Protein 7N63 (pdb70)

Solvent-accessible surface area: 16448 Å² total; per-residue (Å²): 145,22,121,18,50,33,56,141,94,12,20,88,91,12,138,70,82,18,66,96,10,47,114,97,2,84,153,62,40,182,120,64,113,18,132,49,13,112,35,1,18,89,54,0,5,146,30,2,110,11,158,55,6,3,9,0,22,43,10,53,35,0,4,26,0,0,1,74,2,39,113,26,73,191,80,0,20,0,0,0,2,0,1,2,107,33,17,2,0,51,0,0,40,89,32,57,18,118,13,29,10,2,22,3,54,52,146,27,16,4,8,28,13,114,80,0,59,98,80,23,69,156,76,6,71,0,0,0,0,6,0,3,6,0,9,1,4,76,0,118,59,0,79,98,1,5,158,128,83,111,13,76,8,0,0,10,0,19,12,0,0,10,0,26,17,120,57,96,31,1,3,19,4,34,61,2,0,1,1,7,0,121,33,9,38,8,3,2,0,74,26,92,0,0,0,0,0,3,71,66,112,145,28,6,64,49,0,96,0,5,4,28,110,0,15,77,102,157,198,94,94,97,74,183,29,53,85,1,46,4,69,5,50,19,0,5,0,0,33,24,10,18,133,84,1,84,52,10,4,74,68,3,44,56,2,0,111,14,0,67,94,50,6,158,10,172,128,11,71,28,13,139,15,72,106,82,89,0,6,3,0,21,5,0,2,0,13,6,157,65,21,95,153,0,49,90,41,0,123,129,80,20,0,83,11,94,36,27,33,61,87,9,3,0,90,56,120,69,9,134,125,37,32,151,86,85,17,80,57,0,32,65,0,2,145,11,0,0,0,0,0,4,5,9,21,24,77,87,125,54,0,84,95,0,0,121,12,0,41,114,59,80

InterPro domains:
  IPR000653 DegT/DnrJ/EryC1/StrS aminotransferase [PF01041] (15-358)
  IPR000653 DegT/DnrJ/EryC1/StrS aminotransferase [PIRSF000390] (17-360)
  IPR000653 DegT/DnrJ/EryC1/StrS aminotransferase [PTHR30244] (20-360)
  IPR000653 DegT/DnrJ/EryC1/StrS aminotransferase [cd00616] (17-359)
  IPR015421 Pyridoxal phosphate-dependent transferase, major domain [G3DSA:3.40.640.10] (1-244)
  IPR015422 Pyridoxal phosphate-dependent transferase, small domain [G3DSA:3.90.1150.10] (245-361)
  IPR015424 Pyridoxal phosphate-dependent transferase [SSF53383] (11-361)

Radius of gyration: 20.41 Å; Cα contacts (8 Å, |Δi|>4): 808; chains: 1; bounding box: 54×62×41 Å

B-factor: mean 12.57, std 8.31, range [4.53, 50.81]

Nearest PDB structures (foldseek):
  7n63-assembly1_A-2  TM=1.001E+00  e=1.587E-74  Helicobacter canadensis MIT 98-5491
  7b0d-assembly1_B  TM=9.790E-01  e=2.734E-45  Archaeoglobus veneficus SNP6
  3frk-assembly1_B  TM=9.814E-01  e=2.359E-44  Thermoanaerobacterium thermosaccharolyticum
  3nys-assembly1_A  TM=9.703E-01  e=1.586E-39  Pseudomonas aeruginosa PAO1
  3nu7-assembly1_B  TM=9.615E-01  e=1.533E-38  Pseudomonas aeruginosa

Foldseek 3Di:
DQDQFDLCLVCVVCVVVLVVQLVVCVVVVAWFPDDLQVLLQCVLLVLQVAPTKAKWFFQLVLLLLLVVLVVAPLAAEEEEAQQADCSNVVSQVVSNYHYDHAYCDLQQNWGDLVGPVVRDDLRYAAYEGECPQQFHDACVSVVVVCVVNVHFYEYSCQAHAQADHPRGGQLARTAKYKYGQDSLHLQHFPHTIIMMGHNDVVSNVQSNCQCCCCDPDPPDHVDRHHPITDISSRSSSSSVCVVCSVVFLVLLLVLLVLLVPQQDAVQKAFRDHPDSSRGSRSWGKIFGQVAVVVQVLVVVVVFHKQASAQATNLCDPVNVVSNPPDDPSSNRSNNTIITGRTTSSRDSVVSNVVSVSNNVVD

Organism: NCBI:txid537970

Secondary structure (DSSP, 8-state):
-B-S--HHHHHHTTHHHHHHHHHHHHHHT--BSSHHHHHHHHHHHHHHT-SEEEEES-HHHHHHHHHHHH---TT-EEEEETTS-HHHHHHHHHTT-EEEEEPBPTTTSSB-GGGTGGG--TTEEEEEEE-GGGBPPP-HHHHHHHHHTT-EEEEE-TT-TT-EETTEETTSSSSEEEEE--TTSSS--SS--EEEEES-HHHHHHHHHHHBTT-SSTT--SS---B---BHHHHHHHHHHHTTHHHHHHHHHHHHHHHHHH---TTSBPP--SSGGGB--S-EEEE-TTHHHHHHHHHHTTB--B-S-SS-GGGSGGGGGGTT---HHHHHHHHHEEEEP--TT--HHHHHHHHHHHHTT-

Sequence (362 aa):
MIKFLDLHKINQRFKSSEIDLAIREVLESGWYLLGEKNKAFEEENFAKYCETKFSVGCANGLDALHHLAIRAYDFPKDSEIIVPANTYIIASILAISNCGLKPILLVEPNLETYNIDADLIEAKITEKTKAIVVVVHLYGQAVEMEEKIWELAKKYNLKIIEDCAQAHGAIIYQGKKVGNLGDIGCFSFYPGKNLGALGDGGCITTNDEEMATKIIRAIANYGSLIKYENIYKGLNSRLDEIQAAILDLKLQFLDADNQQQRREEIAKIYRENIKNEKIILPKPYEEEESSHVWHLFVIRTKDRDKLQEYLKIKGIQTLIHYPIPPHKQNAYKEWNNLSFPITEKIHKEVLSLPISPVMNKEEAFYIAQILNEFL

Structure (mmCIF, N/CA/C/O backbone):
data_7N63
#
_entry.id   7N63
#
_cell.length_a   61.005
_cell.length_b   150.766
_cell.length_c   91.058
_cell.angle_alpha   90.000
_cell.angle_beta   90.000
_cell.angle_gamma   90.000
#
_symmetry.space_group_name_H-M   'C 2 2 21'
#
loop_
_entity.id
_entity.type
_entity.pdbx_description
1 polymer 'Putative aminotransferase'
2 non-polymer '(2R,3R,4S,5S,6R)-3,5-dihydroxy-4-{[(1E)-{3-hydroxy-2-methyl-5-[(phosphonooxy)methyl]pyridin-4-yl}methylidene]amino}-6-methyltetrahydro-2H-pyran-2-yl [(2R,3S,5R)-3-hydroxy-5-(5-methyl-2,4-dioxo-3,4-dihydropyrimidin-1(2H)-yl)tetrahydrofuran-2-yl]methyl dihydrogen diphosphate'
3 non-polymer 'MAGNESIUM ION'
4 non-polymer 1,2-ETHANEDIOL
5 non-polymer 'CHLORIDE ION'
6 water water
#
loop_
_atom_site.group_PDB
_atom_site.id
_atom_site.type_symbol
_atom_site.label_atom_id
_atom_site.label_alt_id
_atom_site.label_comp_id
_atom_site.label_asym_id
_atom_site.label_entity_id
_atom_site.label_seq_id
_atom_site.pdbx_PDB_ins_code
_atom_site.Cartn_x
_atom_site.Cartn_y
_atom_site.Cartn_z
_atom_site.occupancy
_atom_site.B_iso_or_equiv
_atom_site.auth_seq_id
_atom_site.auth_comp_id
_atom_site.auth_asym_id
_atom_site.auth_atom_id
_atom_site.pdbx_PDB_model_num
ATOM 1 N N . MET A 1 1 ? 33.618 26.841 -12.693 1.00 30.94 1 MET A N 1
ATOM 2 C CA . MET A 1 1 ? 32.206 26.678 -12.308 1.00 27.47 1 MET A CA 1
ATOM 3 C C . MET A 1 1 ? 32.208 26.464 -10.793 1.00 25.90 1 MET A C 1
ATOM 4 O O . MET A 1 1 ? 32.883 25.526 -10.340 1.00 30.24 1 MET A O 1
ATOM 9 N N . ILE A 1 2 ? 31.519 27.310 -10.030 1.00 14.90 2 ILE A N 1
ATOM 10 C CA . ILE A 1 2 ? 31.256 27.019 -8.596 1.00 13.91 2 ILE A CA 1
ATOM 11 C C . ILE A 1 2 ? 30.181 25.928 -8.551 1.00 13.37 2 ILE A C 1
ATOM 12 O O . ILE A 1 2 ? 29.062 26.146 -9.074 1.00 13.38 2 ILE A O 1
ATOM 17 N N . LYS A 1 3 ? 30.511 24.793 -7.952 1.00 13.31 3 LYS A N 1
ATOM 18 C CA . LYS A 1 3 ? 29.554 23.667 -7.863 1.00 12.23 3 LYS A CA 1
ATOM 19 C C . LYS A 1 3 ? 28.505 23.927 -6.785 1.00 10.78 3 LYS A C 1
ATOM 20 O O . LYS A 1 3 ? 28.820 24.514 -5.717 1.00 9.44 3 LYS A O 1
ATOM 26 N N . PHE A 1 4 ? 27.287 23.459 -7.067 1.00 10.32 4 PHE A N 1
ATOM 27 C CA . PHE A 1 4 ? 26.137 23.572 -6.139 1.00 8.72 4 PHE A CA 1
ATOM 28 C C . PHE A 1 4 ? 26.445 22.775 -4.863 1.00 8.08 4 PHE A C 1
ATOM 29 O O . PHE A 1 4 ? 26.219 23.212 -3.748 1.00 8.29 4 PHE A O 1
ATOM 37 N N . LEU A 1 5 ? 26.943 21.556 -5.041 1.00 8.32 5 LEU A N 1
ATOM 38 C CA . LEU A 1 5 ? 27.189 20.612 -3.930 1.00 9.07 5 LEU A CA 1
ATOM 39 C C . LEU A 1 5 ? 28.237 19.598 -4.371 1.00 10.57 5 LEU A C 1
ATOM 40 O O . LEU A 1 5 ? 27.913 18.688 -5.141 1.00 12.84 5 LEU A O 1
ATOM 45 N N . ASP A 1 6 ? 29.459 19.762 -3.884 1.00 9.99 6 ASP A N 1
ATOM 46 C CA . ASP A 1 6 ? 30.575 18.885 -4.331 1.00 9.95 6 ASP A CA 1
ATOM 47 C C . ASP A 1 6 ? 30.730 17.697 -3.374 1.00 9.57 6 ASP A C 1
ATOM 48 O O . ASP A 1 6 ? 31.452 17.796 -2.367 1.00 10.10 6 ASP A O 1
ATOM 53 N N . LEU A 1 7 ? 30.040 16.584 -3.668 1.00 11.15 7 LEU A N 1
ATOM 54 C CA . LEU A 1 7 ? 30.039 15.438 -2.737 1.00 11.64 7 LEU A CA 1
ATOM 55 C C . LEU A 1 7 ? 31.427 14.793 -2.734 1.00 10.73 7 LEU A C 1
ATOM 56 O O . LEU A 1 7 ? 31.837 14.326 -1.648 1.00 10.24 7 LEU A O 1
ATOM 61 N N . HIS A 1 8 ? 32.129 14.742 -3.870 1.00 10.63 8 HIS A N 1
ATOM 62 C CA . HIS A 1 8 ? 33.503 14.166 -3.834 1.00 11.86 8 HIS A CA 1
ATOM 63 C C . HIS A 1 8 ? 34.343 14.936 -2.809 1.00 10.93 8 HIS A C 1
ATOM 64 O O . HIS A 1 8 ? 35.071 14.320 -2.025 1.00 10.49 8 HIS A O 1
ATOM 71 N N . LYS A 1 9 ? 34.256 16.266 -2.819 1.00 10.49 9 LYS A N 1
ATOM 72 C CA . LYS A 1 9 ? 35.078 17.093 -1.910 1.00 10.41 9 LYS A CA 1
ATOM 73 C C . LYS A 1 9 ? 34.624 16.908 -0.459 1.00 9.97 9 LYS A C 1
ATOM 74 O O . LYS A 1 9 ? 35.471 16.808 0.421 1.00 11.13 9 LYS A O 1
ATOM 80 N N . ILE A 1 10 ? 33.308 16.829 -0.229 1.00 9.13 10 ILE A N 1
ATOM 81 C CA . ILE A 1 10 ? 32.784 16.532 1.134 1.00 9.32 10 ILE A CA 1
ATOM 82 C C . ILE A 1 10 ? 33.385 15.217 1.632 1.00 9.40 10 ILE A C 1
ATOM 83 O O . ILE A 1 10 ? 33.824 15.148 2.779 1.00 9.81 10 ILE A O 1
ATOM 88 N N . ASN A 1 11 ? 33.371 14.165 0.811 1.00 8.93 11 ASN A N 1
ATOM 89 C CA . ASN A 1 11 ? 33.700 12.812 1.311 1.00 9.29 11 ASN A CA 1
ATOM 90 C C . ASN A 1 11 ? 35.206 12.582 1.265 1.00 9.69 11 ASN A C 1
ATOM 91 O O . ASN A 1 11 ? 35.667 11.713 1.989 1.00 10.83 11 ASN A O 1
ATOM 96 N N . GLN A 1 12 ? 35.940 13.370 0.478 1.00 10.44 12 GLN A N 1
ATOM 97 C CA . GLN A 1 12 ? 37.420 13.218 0.344 1.00 11.25 12 GLN A CA 1
ATOM 98 C C . GLN A 1 12 ? 38.083 13.505 1.697 1.00 11.60 12 GLN A C 1
ATOM 99 O O . GLN A 1 12 ? 39.145 12.923 1.981 1.00 11.49 12 GLN A O 1
ATOM 105 N N . ARG A 1 13 ? 37.471 14.336 2.544 1.00 10.78 13 ARG A N 1
ATOM 106 C CA . ARG A 1 13 ? 38.005 14.662 3.885 1.00 11.80 13 ARG A CA 1
ATOM 107 C C . ARG A 1 13 ? 38.150 13.395 4.727 1.00 13.09 13 ARG A C 1
ATOM 108 O O . ARG A 1 13 ? 38.970 13.398 5.684 1.00 14.19 13 ARG A O 1
ATOM 116 N N . PHE A 1 14 ? 37.370 12.359 4.424 1.00 11.85 14 PHE A N 1
ATOM 117 C CA . PHE A 1 14 ? 37.291 11.119 5.240 1.00 13.39 14 PHE A CA 1
ATOM 118 C C . PHE A 1 14 ? 37.834 9.919 4.466 1.00 14.04 14 PHE A C 1
ATOM 119 O O . PHE A 1 14 ? 37.468 8.770 4.825 1.00 13.24 14 PHE A O 1
ATOM 127 N N . LYS A 1 15 ? 38.659 10.167 3.442 1.00 13.07 15 LYS A N 1
ATOM 128 C CA . LYS A 1 15 ? 39.025 9.081 2.507 1.00 13.21 15 LYS A CA 1
ATOM 129 C C . LYS A 1 15 ? 39.599 7.874 3.279 1.00 13.39 15 LYS A C 1
ATOM 130 O O . LYS A 1 15 ? 39.132 6.749 3.066 1.00 13.26 15 LYS A O 1
ATOM 136 N N . SER A 1 16 ? 40.599 8.075 4.142 1.00 13.70 16 SER A N 1
ATOM 137 C CA A SER A 1 16 ? 41.268 6.919 4.796 0.50 14.56 16 SER A CA 1
ATOM 138 C CA B SER A 1 16 ? 41.290 6.966 4.860 0.50 14.49 16 SER A CA 1
ATOM 139 C C . SER A 1 16 ? 40.299 6.261 5.788 1.00 14.79 16 SER A C 1
ATOM 140 O O . SER A 1 16 ? 40.288 5.012 5.857 1.00 13.68 16 SER A O 1
ATOM 145 N N . GLU A 1 17 ? 39.500 7.051 6.510 1.00 14.41 17 GLU A N 1
ATOM 146 C CA . GLU A 1 17 ? 38.565 6.519 7.524 1.00 14.51 17 GLU A CA 1
ATOM 147 C C . GLU A 1 17 ? 37.457 5.724 6.830 1.00 12.98 17 GLU A C 1
ATOM 148 O O . GLU A 1 17 ? 37.061 4.686 7.362 1.00 12.69 17 GLU A O 1
ATOM 154 N N . ILE A 1 18 ? 36.948 6.191 5.685 1.00 13.00 18 ILE A N 1
ATOM 155 C CA . ILE A 1 18 ? 35.891 5.459 4.938 1.00 13.21 18 ILE A CA 1
ATOM 156 C C . ILE A 1 18 ? 36.475 4.133 4.437 1.00 13.07 18 ILE A C 1
ATOM 157 O O . ILE A 1 18 ? 35.840 3.065 4.576 1.00 11.97 18 ILE A O 1
ATOM 162 N N . ASP A 1 19 ? 37.688 4.176 3.877 1.00 13.56 19 ASP A N 1
ATOM 163 C CA . ASP A 1 19 ? 38.358 2.921 3.440 1.00 13.86 19 ASP A CA 1
ATOM 164 C C . ASP A 1 19 ? 38.414 1.924 4.610 1.00 13.65 19 ASP A C 1
ATOM 165 O O . ASP A 1 19 ? 38.041 0.734 4.420 1.00 13.94 19 ASP A O 1
ATOM 170 N N . LEU A 1 20 ? 38.882 2.349 5.792 1.00 13.77 20 LEU A N 1
ATOM 171 C CA . LEU A 1 20 ? 39.049 1.434 6.955 1.00 15.45 20 LEU A CA 1
ATOM 172 C C . LEU A 1 20 ? 37.678 0.933 7.404 1.00 13.71 20 LEU A C 1
ATOM 173 O O . LEU A 1 20 ? 37.546 -0.274 7.689 1.00 14.07 20 LEU A O 1
ATOM 178 N N . ALA A 1 21 ? 36.680 1.811 7.450 1.00 13.78 21 ALA A N 1
ATOM 179 C CA . ALA A 1 21 ? 35.338 1.395 7.905 1.00 13.76 21 ALA A CA 1
ATOM 180 C C . ALA A 1 21 ? 34.760 0.368 6.922 1.00 12.77 21 ALA A C 1
ATOM 181 O O . ALA A 1 21 ? 34.184 -0.639 7.385 1.00 13.53 21 ALA A O 1
ATOM 183 N N . ILE A 1 22 ? 34.888 0.576 5.614 1.00 12.29 22 ILE A N 1
ATOM 184 C CA . ILE A 1 22 ? 34.324 -0.394 4.637 1.00 12.95 22 ILE A CA 1
ATOM 185 C C . ILE A 1 22 ? 35.071 -1.726 4.798 1.00 14.19 22 ILE A C 1
ATOM 186 O O . ILE A 1 22 ? 34.452 -2.806 4.830 1.00 15.10 22 ILE A O 1
ATOM 191 N N . ARG A 1 23 ? 36.393 -1.665 4.920 1.00 14.86 23 ARG A N 1
ATOM 192 C CA . ARG A 1 23 ? 37.194 -2.908 5.039 1.00 16.66 23 ARG A CA 1
ATOM 193 C C . ARG A 1 23 ? 36.810 -3.644 6.319 1.00 14.31 23 ARG A C 1
ATOM 194 O O . ARG A 1 23 ? 36.793 -4.873 6.283 1.00 14.87 23 ARG A O 1
ATOM 202 N N . GLU A 1 24 ? 36.477 -2.958 7.412 1.00 13.43 24 GLU A N 1
ATOM 203 C CA . GLU A 1 24 ? 36.067 -3.667 8.652 1.00 14.55 24 GLU A CA 1
ATOM 204 C C . GLU A 1 24 ? 34.779 -4.444 8.371 1.00 14.24 24 GLU A C 1
ATOM 205 O O . GLU A 1 24 ? 34.650 -5.590 8.823 1.00 14.02 24 GLU A O 1
ATOM 211 N N . VAL A 1 25 ? 33.824 -3.832 7.679 1.00 12.27 25 VAL A N 1
ATOM 212 C CA . VAL A 1 25 ? 32.578 -4.573 7.346 1.00 11.42 25 VAL A CA 1
ATOM 213 C C . VAL A 1 25 ? 32.917 -5.768 6.450 1.00 10.97 25 VAL A C 1
ATOM 214 O O . VAL A 1 25 ? 32.392 -6.865 6.734 1.00 11.18 25 VAL A O 1
ATOM 218 N N . LEU A 1 26 ? 33.734 -5.561 5.416 1.00 12.40 26 LEU A N 1
ATOM 219 C CA . LEU A 1 26 ? 34.015 -6.669 4.472 1.00 13.44 26 LEU A CA 1
ATOM 220 C C . LEU A 1 26 ? 34.663 -7.817 5.243 1.00 15.52 26 LEU A C 1
ATOM 221 O O . LEU A 1 26 ? 34.284 -9.007 5.048 1.00 15.06 26 LEU A O 1
ATOM 226 N N . GLU A 1 27 ? 35.579 -7.492 6.156 1.00 14.10 27 GLU A N 1
ATOM 227 C CA . GLU A 1 27 ? 36.345 -8.565 6.852 1.00 15.51 27 GLU A CA 1
ATOM 228 C C . GLU A 1 27 ? 35.458 -9.241 7.903 1.00 15.74 27 GLU A C 1
ATOM 229 O O . GLU A 1 27 ? 35.757 -10.383 8.274 1.00 16.06 27 GLU A O 1
ATOM 235 N N . SER A 1 28 ? 34.366 -8.613 8.345 1.00 13.16 28 SER A N 1
ATOM 236 C CA . SER A 1 28 ? 33.433 -9.206 9.339 1.00 11.92 28 SER A CA 1
ATOM 237 C C . SER A 1 28 ? 32.609 -10.303 8.660 1.00 11.87 28 SER A C 1
ATOM 238 O O . SER A 1 28 ? 32.120 -11.210 9.334 1.00 13.42 28 SER A O 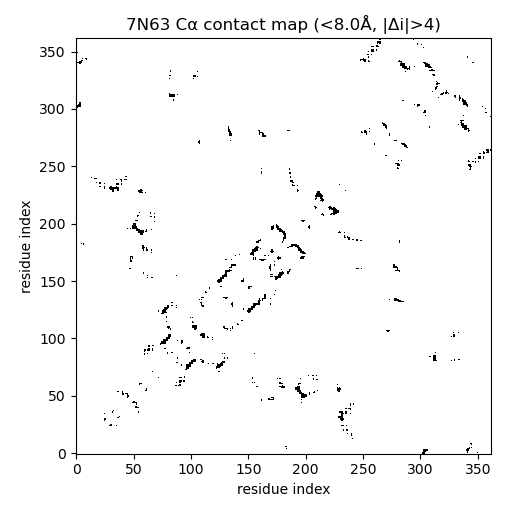1
ATOM 241 N N . GLY A 1 29 ? 32.441 -10.194 7.348 1.00 12.27 29 GLY A N 1
ATOM 242 C CA . GLY A 1 29 ? 31.499 -11.056 6.606 1.00 12.17 29 GLY A CA 1
ATOM 243 C C . GLY A 1 29 ? 30.049 -10.841 6.999 1.00 12.77 29 GLY A C 1
ATOM 244 O O . GLY A 1 29 ? 29.265 -11.729 6.663 1.00 12.20 29 GLY A O 1
ATOM 245 N N . TRP A 1 30 ? 29.687 -9.726 7.651 1.00 11.03 30 TRP A N 1
ATOM 246 C CA . TRP A 1 30 ? 28.297 -9.425 8.094 1.00 12.92 30 TRP A CA 1
ATOM 247 C C . TRP A 1 30 ? 27.888 -8.090 7.489 1.00 9.46 30 TRP A C 1
ATOM 248 O O . TRP A 1 30 ? 28.499 -7.075 7.843 1.00 9.61 30 TRP A O 1
ATOM 259 N N . TYR A 1 31 ? 26.956 -8.121 6.544 1.00 8.80 31 TYR A N 1
ATOM 260 C CA . TYR A 1 31 ? 26.716 -6.947 5.681 1.00 8.20 31 TYR A CA 1
ATOM 261 C C . TYR A 1 31 ? 25.420 -6.236 6.076 1.00 7.63 31 TYR A C 1
ATOM 262 O O . TYR A 1 31 ? 25.153 -5.143 5.550 1.00 7.77 31 TYR A O 1
ATOM 271 N N . LEU A 1 32 ? 24.595 -6.876 6.893 1.00 7.33 32 LEU A N 1
ATOM 272 C CA . LEU A 1 32 ? 23.276 -6.357 7.302 1.00 7.79 32 LEU A CA 1
ATOM 273 C C . LEU A 1 32 ? 23.094 -6.644 8.787 1.00 8.27 32 LEU A C 1
ATOM 274 O O . LEU A 1 32 ? 23.632 -7.657 9.258 1.00 8.61 32 LEU A O 1
ATOM 279 N N . LEU A 1 33 ? 22.296 -5.829 9.452 1.00 7.23 33 LEU A N 1
ATOM 280 C CA . LEU A 1 33 ? 21.763 -6.166 10.798 1.00 8.04 33 LEU A CA 1
ATOM 281 C C . LEU A 1 33 ? 22.921 -6.484 11.754 1.00 9.35 33 LEU A C 1
ATOM 282 O O . LEU A 1 33 ? 22.831 -7.466 12.533 1.00 10.21 33 LEU A O 1
ATOM 287 N N . GLY A 1 34 ? 23.961 -5.664 11.741 1.00 8.78 34 GLY A N 1
ATOM 288 C CA . GLY A 1 34 ? 25.199 -6.008 12.453 1.00 9.87 34 GLY A CA 1
ATOM 289 C C . GLY A 1 34 ? 25.666 -4.926 13.411 1.00 10.08 34 GLY A C 1
ATOM 290 O O . GLY A 1 34 ? 24.879 -4.085 13.888 1.00 9.53 34 GLY A O 1
ATOM 291 N N . GLU A 1 35 ? 26.950 -4.971 13.739 1.00 10.66 35 GLU A N 1
ATOM 292 C CA . GLU A 1 35 ? 27.507 -4.124 14.817 1.00 12.08 35 GLU A CA 1
ATOM 293 C C . GLU A 1 35 ? 27.576 -2.666 14.344 1.00 10.97 35 GLU A C 1
ATOM 294 O O . GLU A 1 35 ? 27.447 -1.784 15.181 1.00 10.17 35 GLU A O 1
ATOM 300 N N . LYS A 1 36 ? 27.793 -2.430 13.056 1.00 9.30 36 LYS A N 1
ATOM 301 C CA . LYS A 1 36 ? 27.905 -1.014 12.599 1.00 9.91 36 LYS A CA 1
ATOM 302 C C . LYS A 1 36 ? 26.523 -0.354 12.705 1.00 8.59 36 LYS A C 1
ATOM 303 O O . LYS A 1 36 ? 26.430 0.830 13.121 1.00 8.96 36 LYS A O 1
ATOM 309 N N . ASN A 1 37 ? 25.452 -1.065 12.342 1.00 8.32 37 ASN A N 1
ATOM 310 C CA . ASN A 1 37 ? 24.073 -0.562 12.523 1.00 7.89 37 ASN A CA 1
ATOM 311 C C . ASN A 1 37 ? 23.791 -0.320 14.002 1.00 8.17 37 ASN A C 1
ATOM 312 O O . ASN A 1 37 ? 23.203 0.693 14.346 1.00 7.92 37 ASN A O 1
ATOM 317 N N . LYS A 1 38 ? 24.199 -1.247 14.874 1.00 8.78 38 LYS A N 1
ATOM 318 C CA . LYS A 1 38 ? 23.904 -1.078 16.312 1.00 10.44 38 LYS A CA 1
ATOM 319 C C . LYS A 1 38 ? 24.610 0.190 16.788 1.00 9.44 38 LYS A C 1
ATOM 320 O O . LYS A 1 38 ? 24.005 0.989 17.498 1.00 9.66 38 LYS A O 1
ATOM 326 N N . ALA A 1 39 ? 25.880 0.366 16.446 1.00 8.18 39 ALA A N 1
ATOM 327 C CA . ALA A 1 39 ? 26.649 1.518 16.949 1.00 9.27 39 ALA A CA 1
ATOM 328 C C . ALA A 1 39 ? 26.077 2.816 16.377 1.00 8.54 39 ALA A C 1
ATOM 329 O O . ALA A 1 39 ? 25.909 3.799 17.113 1.00 10.48 39 ALA A O 1
ATOM 331 N N . PHE A 1 40 ? 25.770 2.832 15.088 1.00 8.51 40 PHE A N 1
ATOM 332 C CA . PHE A 1 40 ? 25.221 4.054 14.456 1.00 8.07 40 PHE A CA 1
ATOM 333 C C . PHE A 1 40 ? 23.879 4.402 15.113 1.00 7.26 40 PHE A C 1
ATOM 334 O O . PHE A 1 40 ? 23.618 5.572 15.402 1.00 7.06 40 PHE A O 1
ATOM 342 N N . GLU A 1 41 ? 22.963 3.443 15.259 1.00 7.17 41 GLU A N 1
ATOM 343 C CA . GLU A 1 41 ? 21.659 3.718 15.901 1.00 7.80 41 GLU A CA 1
ATOM 344 C C . GLU A 1 41 ? 21.880 4.326 17.286 1.00 8.49 41 GLU A C 1
ATOM 345 O O . GLU A 1 41 ? 21.179 5.292 17.646 1.00 8.03 41 GLU A O 1
ATOM 351 N N . GLU A 1 42 ? 22.747 3.696 18.076 1.00 9.28 42 GLU A N 1
ATOM 352 C CA A GLU A 1 42 ? 22.988 4.195 19.450 0.50 9.34 42 GLU A CA 1
ATOM 353 C CA B GLU A 1 42 ? 23.046 4.177 19.447 0.50 10.19 42 GLU A CA 1
ATOM 354 C C . GLU A 1 42 ? 23.508 5.635 19.370 1.00 9.33 42 GLU A C 1
ATOM 355 O O . GLU A 1 42 ? 23.031 6.468 20.166 1.00 9.14 42 GLU A O 1
ATOM 366 N N . ASN A 1 43 ? 24.439 5.904 18.470 1.00 8.70 43 ASN A N 1
ATOM 367 C CA . ASN A 1 43 ? 25.080 7.239 18.408 1.00 9.27 43 ASN A CA 1
ATOM 368 C C . ASN A 1 43 ? 24.121 8.272 17.825 1.00 8.87 43 ASN A C 1
ATOM 369 O O . ASN A 1 43 ? 24.157 9.412 18.293 1.00 8.66 43 ASN A O 1
ATOM 374 N N . PHE A 1 44 ? 23.288 7.896 16.862 1.00 8.07 44 PHE A N 1
ATOM 375 C CA . PHE A 1 44 ? 22.338 8.876 16.278 1.00 7.56 44 PHE A CA 1
ATOM 376 C C . PHE A 1 44 ? 21.199 9.170 17.260 1.00 7.59 44 PHE A C 1
ATOM 377 O O . PHE A 1 44 ? 20.749 10.333 17.393 1.00 7.80 44 PHE A O 1
ATOM 385 N N . ALA A 1 45 ? 20.726 8.155 17.977 1.00 7.91 45 ALA A N 1
ATOM 386 C CA . ALA A 1 45 ? 19.751 8.395 19.056 1.00 8.41 45 ALA A CA 1
ATOM 387 C C . ALA A 1 45 ? 20.390 9.356 20.062 1.00 8.92 45 ALA A C 1
ATOM 388 O O . ALA A 1 45 ? 19.729 10.326 20.470 1.00 8.29 45 ALA A O 1
ATOM 390 N N . LYS A 1 46 ? 21.626 9.088 20.479 1.00 9.01 46 LYS A N 1
ATOM 391 C CA . LYS A 1 46 ? 22.273 9.993 21.465 1.00 10.61 46 LYS A CA 1
ATOM 392 C C . LYS A 1 46 ? 22.330 11.405 20.888 1.00 9.13 46 LYS A C 1
ATOM 393 O O . LYS A 1 46 ? 22.042 12.385 21.638 1.00 9.79 46 LYS A O 1
ATOM 399 N N . TYR A 1 47 ? 22.687 11.530 19.605 1.00 8.46 47 TYR A N 1
ATOM 400 C CA . TYR A 1 47 ? 22.820 12.867 18.977 1.00 8.08 47 TYR A CA 1
ATOM 401 C C . TYR A 1 47 ? 21.474 13.601 19.022 1.00 8.39 47 TYR A C 1
ATOM 402 O O . TYR A 1 47 ? 21.413 14.834 19.311 1.00 9.22 47 TYR A O 1
ATOM 411 N N . CYS A 1 48 ? 20.386 12.901 18.692 1.00 7.97 48 CYS A N 1
ATOM 412 C CA . CYS A 1 48 ? 19.037 13.514 18.691 1.00 7.64 48 CYS A CA 1
ATOM 413 C C . CYS A 1 48 ? 18.464 13.629 20.110 1.00 8.08 48 CYS A C 1
ATOM 414 O O . CYS A 1 48 ? 17.429 14.286 20.310 1.00 9.32 48 CYS A O 1
ATOM 417 N N . GLU A 1 49 ? 19.073 12.958 21.083 1.00 8.96 49 GLU A N 1
ATOM 418 C CA . GLU A 1 49 ? 18.630 12.833 22.500 1.00 9.82 49 GLU A CA 1
ATOM 419 C C . GLU A 1 49 ? 17.321 12.048 22.554 1.00 9.16 49 GLU A C 1
ATOM 420 O O . GLU A 1 49 ? 16.446 12.334 23.392 1.00 10.21 49 GLU A O 1
ATOM 426 N N . THR A 1 50 ? 17.180 11.061 21.680 1.00 7.63 50 THR A N 1
ATOM 427 C CA . THR A 1 50 ? 16.067 10.088 21.773 1.00 8.09 50 THR A CA 1
ATOM 428 C C . THR A 1 50 ? 16.570 8.789 22.396 1.00 8.41 50 THR A C 1
ATOM 429 O O . THR A 1 50 ? 17.761 8.528 22.369 1.00 8.08 50 THR A O 1
ATOM 433 N N . LYS A 1 51 ? 15.653 8.012 22.962 1.00 9.15 51 LYS A N 1
ATOM 434 C CA . LYS A 1 51 ? 16.085 6.747 23.599 1.00 10.95 51 LYS A CA 1
ATOM 435 C C . LYS A 1 51 ? 16.434 5.713 22.526 1.00 10.44 51 LYS A C 1
ATOM 436 O O . LYS A 1 51 ? 17.281 4.847 22.796 1.00 10.07 51 LYS A O 1
ATOM 442 N N . PHE A 1 52 ? 15.785 5.786 21.360 1.00 9.79 52 PHE A N 1
ATOM 443 C CA . PHE A 1 52 ? 15.903 4.735 20.320 1.00 9.13 52 PHE A CA 1
ATOM 444 C C . PHE A 1 52 ? 16.115 5.348 18.940 1.00 8.68 52 PHE A C 1
ATOM 445 O O . PHE A 1 52 ? 15.633 6.457 18.667 1.00 7.63 52 PHE A O 1
ATOM 453 N N . SER A 1 53 ? 16.767 4.569 18.081 1.00 8.08 53 SER A N 1
ATOM 454 C CA . SER A 1 53 ? 16.817 4.843 16.631 1.00 7.62 53 SER A CA 1
ATOM 455 C C . SER A 1 53 ? 16.819 3.492 15.931 1.00 6.84 53 SER A C 1
ATOM 456 O O . SER A 1 53 ? 17.391 2.541 16.452 1.00 7.36 53 SER A O 1
ATOM 459 N N . VAL A 1 54 ? 16.134 3.441 14.798 1.00 6.29 54 VAL A N 1
ATOM 460 C CA . VAL A 1 54 ? 16.049 2.209 13.973 1.00 6.45 54 VAL A CA 1
ATOM 461 C C . VAL A 1 54 ? 16.449 2.591 12.556 1.00 6.57 54 VAL A C 1
ATOM 462 O O . VAL A 1 54 ? 15.762 3.442 11.944 1.00 6.41 54 VAL A O 1
ATOM 466 N N . GLY A 1 55 ? 17.518 1.981 12.066 1.00 6.63 55 GLY A N 1
ATOM 467 C CA . GLY A 1 55 ? 17.978 2.193 10.678 1.00 6.28 55 GLY A CA 1
ATOM 468 C C . GLY A 1 55 ? 16.998 1.615 9.673 1.00 6.78 55 GLY A C 1
ATOM 469 O O . GLY A 1 55 ? 16.225 0.690 10.019 1.00 7.13 55 GLY A O 1
ATOM 470 N N . CYS A 1 56 ? 16.979 2.209 8.486 1.00 6.48 56 CYS A N 1
ATOM 471 C CA . CYS A 1 56 ? 16.139 1.728 7.365 1.00 5.90 56 CYS A CA 1
ATOM 472 C C . CYS A 1 56 ? 16.785 2.179 6.053 1.00 6.01 56 CYS A C 1
ATOM 473 O O . CYS A 1 56 ? 17.917 2.693 6.044 1.00 5.63 56 CYS A O 1
ATOM 476 N N . ALA A 1 57 ? 16.109 1.919 4.958 1.00 6.00 57 ALA A N 1
ATOM 477 C CA . ALA A 1 57 ? 16.718 1.884 3.612 1.00 5.86 57 ALA A CA 1
ATOM 478 C C . ALA A 1 57 ? 16.867 3.292 3.040 1.00 5.75 57 ALA A C 1
ATOM 479 O O . ALA A 1 57 ? 17.709 3.471 2.189 1.00 6.00 57 ALA A O 1
ATOM 481 N N . ASN A 1 58 ? 15.962 4.225 3.372 1.00 6.09 58 ASN A N 1
ATOM 482 C CA . ASN A 1 58 ? 16.004 5.605 2.836 1.00 6.09 58 ASN A CA 1
ATOM 483 C C . ASN A 1 58 ? 14.987 6.442 3.601 1.00 5.90 58 ASN A C 1
ATOM 484 O O . ASN A 1 58 ? 14.253 5.903 4.466 1.00 5.45 58 ASN A O 1
ATOM 489 N N . GLY A 1 59 ? 14.941 7.742 3.322 1.00 6.17 59 GLY A N 1
ATOM 490 C CA . GLY A 1 59 ? 14.044 8.676 4.020 1.00 6.34 59 GLY A CA 1
ATOM 491 C C . GLY A 1 59 ? 12.573 8.481 3.713 1.00 6.46 59 GLY A C 1
ATOM 492 O O . GLY A 1 59 ? 11.737 8.715 4.611 1.00 6.88 59 GLY A O 1
ATOM 493 N N . LEU A 1 60 ? 12.225 8.089 2.488 1.00 6.30 60 LEU A N 1
ATOM 494 C CA . LEU A 1 60 ? 10.797 7.852 2.198 1.00 6.71 60 LEU A CA 1
ATOM 495 C C . LEU A 1 60 ? 10.344 6.638 3.011 1.00 6.61 60 LEU A C 1
ATOM 496 O O . LEU A 1 60 ? 9.271 6.641 3.604 1.00 6.35 60 LEU A O 1
ATOM 501 N N . ASP A 1 61 ? 11.202 5.614 3.015 1.00 6.19 61 ASP A N 1
ATOM 502 C CA . ASP A 1 61 ? 10.887 4.392 3.791 1.00 6.24 61 ASP A CA 1
ATOM 503 C C . ASP A 1 61 ? 10.769 4.747 5.273 1.00 6.02 61 ASP A C 1
ATOM 504 O O . ASP A 1 61 ? 9.954 4.157 5.973 1.00 6.11 61 ASP A O 1
ATOM 509 N N . ALA A 1 62 ? 11.600 5.647 5.774 1.00 5.41 62 ALA A N 1
ATOM 510 C CA . ALA A 1 62 ? 11.476 6.053 7.188 1.00 5.46 62 ALA A CA 1
ATOM 511 C C . ALA A 1 62 ? 10.063 6.566 7.480 1.00 5.29 62 ALA A C 1
ATOM 512 O O . ALA A 1 62 ? 9.427 6.220 8.529 1.00 5.76 62 ALA A O 1
ATOM 514 N N . LEU A 1 63 ? 9.570 7.457 6.620 1.00 5.67 63 LEU A N 1
ATOM 515 C CA . LEU A 1 63 ? 8.198 7.995 6.766 1.00 5.90 63 LEU A CA 1
ATOM 516 C C . LEU A 1 63 ? 7.154 6.888 6.606 1.00 6.05 63 LEU A C 1
ATOM 517 O O . LEU A 1 63 ? 6.221 6.832 7.397 1.00 6.30 63 LEU A O 1
ATOM 522 N N A HIS A 1 64 ? 7.309 6.029 5.606 0.50 6.44 64 HIS A N 1
ATOM 523 N N B HIS A 1 64 ? 7.319 6.068 5.562 0.50 6.12 64 HIS A N 1
ATOM 524 C CA A HIS A 1 64 ? 6.366 4.910 5.369 0.50 6.43 64 HIS A CA 1
ATOM 525 C CA B HIS A 1 64 ? 6.480 4.872 5.283 0.50 5.92 64 HIS A CA 1
ATOM 526 C C A HIS A 1 64 ? 6.336 4.030 6.624 0.50 6.31 64 HIS A C 1
ATOM 527 C C B HIS A 1 64 ? 6.361 4.087 6.601 0.50 6.03 64 HIS A C 1
ATOM 528 O O A HIS A 1 64 ? 5.251 3.597 7.028 0.50 6.08 64 HIS A O 1
ATOM 529 O O B HIS A 1 64 ? 5.239 3.789 7.028 0.50 5.85 64 HIS A O 1
ATOM 542 N N . LEU A 1 65 ? 7.495 3.750 7.210 1.00 6.23 65 LEU A N 1
ATOM 543 C CA . LEU A 1 65 ? 7.525 2.881 8.409 1.00 6.35 65 LEU A CA 1
ATOM 544 C C . LEU A 1 65 ? 6.785 3.556 9.559 1.00 6.60 65 LEU A C 1
ATOM 545 O O . LEU A 1 65 ? 6.062 2.874 10.279 1.00 7.16 65 LEU A O 1
ATOM 550 N N . ALA A 1 66 ? 7.009 4.844 9.760 1.00 6.22 66 ALA A N 1
ATOM 551 C CA . ALA A 1 66 ? 6.412 5.558 10.910 1.00 6.88 66 ALA A CA 1
ATOM 552 C C . ALA A 1 66 ? 4.886 5.504 10.762 1.00 7.00 66 ALA A C 1
ATOM 553 O O . ALA A 1 66 ? 4.148 5.233 11.733 1.00 7.99 66 ALA A O 1
ATOM 555 N N . ILE A 1 67 ? 4.361 5.786 9.574 1.00 6.74 67 ILE A N 1
ATOM 556 C CA . ILE A 1 67 ? 2.887 5.812 9.379 1.00 6.81 67 ILE A CA 1
ATOM 557 C C . ILE A 1 67 ? 2.321 4.393 9.458 1.00 7.45 67 ILE A C 1
ATOM 558 O O . ILE A 1 67 ? 1.344 4.153 10.163 1.00 7.44 67 ILE A O 1
ATOM 563 N N . ARG A 1 68 ? 2.920 3.474 8.716 1.00 8.40 68 ARG A N 1
ATOM 564 C CA . ARG A 1 68 ? 2.460 2.068 8.656 1.00 9.21 68 ARG A CA 1
ATOM 565 C C . ARG A 1 68 ? 2.428 1.478 10.068 1.00 8.87 68 ARG A C 1
ATOM 566 O O . ARG A 1 68 ? 1.490 0.716 10.383 1.00 10.20 68 ARG A O 1
ATOM 574 N N . ALA A 1 69 ? 3.403 1.781 10.916 1.00 8.68 69 ALA A N 1
ATOM 575 C CA . ALA A 1 69 ? 3.473 1.1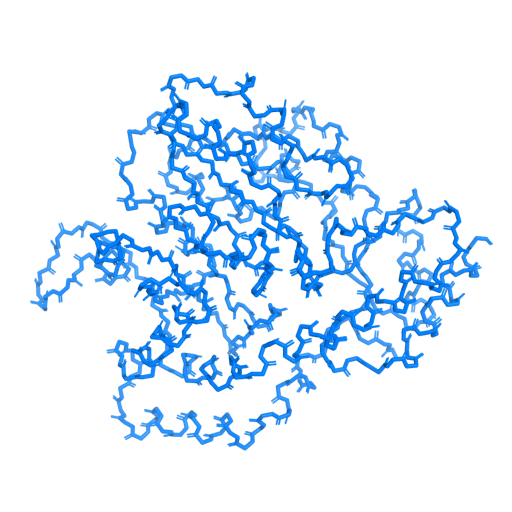48 12.249 1.00 8.66 69 ALA A CA 1
ATOM 576 C C . ALA A 1 69 ? 2.307 1.584 13.132 1.00 9.23 69 ALA A C 1
ATOM 577 O O . ALA A 1 69 ? 1.955 0.834 14.060 1.00 9.72 69 ALA A O 1
ATOM 579 N N . TYR A 1 70 ? 1.706 2.745 12.875 1.00 9.02 70 TYR A N 1
ATOM 580 C CA . TYR A 1 70 ? 0.513 3.204 13.627 1.00 9.60 70 TYR A CA 1
ATOM 581 C C . TYR A 1 70 ? -0.731 2.412 13.239 1.00 10.48 70 TYR A C 1
ATOM 582 O O . TYR A 1 70 ? -1.670 2.373 14.057 1.00 12.25 70 TYR A O 1
ATOM 591 N N . ASP A 1 71 ? -0.740 1.804 12.063 1.00 10.88 71 ASP A N 1
ATOM 592 C CA . ASP A 1 71 ? -1.874 0.959 11.613 1.00 13.26 71 ASP A CA 1
ATOM 593 C C . ASP A 1 71 ? -3.175 1.755 11.782 1.00 12.79 71 ASP A C 1
ATOM 594 O O . ASP A 1 71 ? -4.162 1.267 12.395 1.00 11.95 71 ASP A O 1
ATOM 599 N N . PHE A 1 72 ? -3.210 2.960 11.224 1.00 9.85 72 PHE A N 1
ATOM 600 C CA . PHE A 1 72 ? -4.421 3.798 11.337 1.00 9.63 72 PHE A CA 1
ATOM 601 C C . PHE A 1 72 ? -5.560 3.198 10.523 1.00 9.58 72 PHE A C 1
ATOM 602 O O . PHE A 1 72 ? -5.352 2.520 9.513 1.00 9.81 72 PHE A O 1
ATOM 610 N N . PRO A 1 73 ? -6.829 3.500 10.889 1.00 9.87 73 PRO A N 1
ATOM 611 C CA . PRO A 1 73 ? -7.941 3.099 10.027 1.00 11.41 73 PRO A CA 1
ATOM 612 C C . PRO A 1 73 ? -7.790 3.577 8.584 1.00 11.90 73 PRO A C 1
ATOM 613 O O . PRO A 1 73 ? -7.261 4.640 8.304 1.00 9.96 73 PRO A O 1
ATOM 617 N N . LYS A 1 74 ? -8.244 2.755 7.645 1.00 12.49 74 LYS A N 1
ATOM 618 C CA . LYS A 1 74 ? -7.992 2.989 6.207 1.00 14.75 74 LYS A CA 1
ATOM 619 C C . LYS A 1 74 ? -8.611 4.316 5.735 1.00 13.74 74 LYS A C 1
ATOM 620 O O . LYS A 1 74 ? -8.171 4.821 4.695 1.00 14.69 74 LYS A O 1
ATOM 626 N N . ASP A 1 75 ? -9.595 4.887 6.429 1.00 13.21 75 ASP A N 1
ATOM 627 C CA . ASP A 1 75 ? -10.175 6.166 5.933 1.00 14.21 75 ASP A CA 1
ATOM 628 C C . ASP A 1 75 ? -9.493 7.399 6.552 1.00 14.00 75 ASP A C 1
ATOM 629 O O . ASP A 1 75 ? -10.040 8.538 6.382 1.00 12.96 75 ASP A O 1
ATOM 634 N N . SER A 1 76 ? -8.358 7.190 7.225 1.00 10.57 76 SER A N 1
ATOM 635 C CA . SER A 1 76 ? -7.670 8.240 8.018 1.00 8.48 76 SER A CA 1
ATOM 636 C C . SER A 1 76 ? -7.059 9.298 7.091 1.00 8.19 76 SER A C 1
ATOM 637 O O . SER A 1 76 ? -6.617 9.012 5.971 1.00 7.97 76 SER A O 1
ATOM 640 N N . GLU A 1 77 ? -6.939 10.489 7.654 1.00 7.21 77 GLU A N 1
ATOM 641 C CA . GLU A 1 77 ? -6.286 11.668 7.040 1.00 7.80 77 GLU A CA 1
ATOM 642 C C . GLU A 1 77 ? -5.003 11.982 7.798 1.00 6.58 77 GLU A C 1
ATOM 643 O O . GLU A 1 77 ? -4.953 11.842 9.017 1.00 6.63 77 GLU A O 1
ATOM 649 N N . ILE A 1 78 ? -4.006 12.451 7.065 1.00 6.50 78 ILE A N 1
ATOM 650 C CA . ILE A 1 78 ? -2.738 12.959 7.638 1.00 6.74 78 ILE A CA 1
ATOM 651 C C . ILE A 1 78 ? -2.502 14.335 7.032 1.00 6.36 78 ILE A C 1
ATOM 652 O O . ILE A 1 78 ? -2.422 14.465 5.794 1.00 6.45 78 ILE A O 1
ATOM 657 N N . ILE A 1 79 ? -2.385 15.312 7.917 1.00 6.63 79 ILE A N 1
ATOM 658 C CA . ILE A 1 79 ? -2.029 16.701 7.545 1.00 7.50 79 ILE A CA 1
ATOM 659 C C . ILE A 1 79 ? -0.556 16.736 7.146 1.00 6.92 79 ILE A C 1
ATOM 660 O O . ILE A 1 79 ? 0.294 16.124 7.834 1.00 6.40 79 ILE A O 1
ATOM 665 N N . VAL A 1 80 ? -0.255 17.489 6.093 1.00 6.11 80 VAL A N 1
ATOM 666 C CA . VAL A 1 80 ? 1.132 17.587 5.571 1.00 6.64 80 VAL A CA 1
ATOM 667 C C . VAL A 1 80 ? 1.253 18.931 4.869 1.00 6.36 80 VAL A C 1
ATOM 668 O O . VAL A 1 80 ? 0.295 19.468 4.329 1.00 6.03 80 VAL A O 1
ATOM 672 N N . PRO A 1 81 ? 2.421 19.590 4.890 1.00 6.97 81 PRO A N 1
ATOM 673 C CA . PRO A 1 81 ? 2.593 20.857 4.194 1.00 6.57 81 PRO A CA 1
ATOM 674 C C . PRO A 1 81 ? 2.471 20.670 2.687 1.00 6.54 81 PRO A C 1
ATOM 675 O O . PRO A 1 81 ? 2.942 19.711 2.125 1.00 7.20 81 PRO A O 1
ATOM 679 N N . ALA A 1 82 ? 1.816 21.635 2.050 1.00 5.99 82 ALA A N 1
ATOM 680 C CA . ALA A 1 82 ? 1.595 21.601 0.600 1.00 5.97 82 ALA A CA 1
ATOM 681 C C . ALA A 1 82 ? 2.884 21.816 -0.204 1.00 6.20 82 ALA A C 1
ATOM 682 O O . ALA A 1 82 ? 2.880 21.498 -1.396 1.00 5.97 82 ALA A O 1
ATOM 684 N N . ASN A 1 83 ? 3.930 22.415 0.370 1.00 6.26 83 ASN A N 1
ATOM 685 C CA . ASN A 1 83 ? 5.095 22.927 -0.386 1.00 6.05 83 ASN A CA 1
ATOM 686 C C . ASN A 1 83 ? 6.325 22.054 -0.150 1.00 6.01 83 ASN A C 1
ATOM 687 O O . ASN A 1 83 ? 7.372 22.409 -0.647 1.00 6.71 83 ASN A O 1
ATOM 692 N N . THR A 1 84 ? 6.188 20.979 0.626 1.00 5.81 84 THR A N 1
ATOM 693 C CA . THR A 1 84 ? 7.322 20.057 0.871 1.00 5.67 84 THR A CA 1
ATOM 694 C C . THR A 1 84 ? 7.731 19.330 -0.411 1.00 5.60 84 THR A C 1
ATOM 695 O O . THR A 1 84 ? 7.011 19.309 -1.405 1.00 5.47 84 THR A O 1
ATOM 699 N N . TYR A 1 85 ? 8.899 18.702 -0.362 1.00 5.15 85 TYR A N 1
ATOM 700 C CA . TYR A 1 85 ? 9.300 17.723 -1.385 1.00 5.84 85 TYR A CA 1
ATOM 701 C C . TYR A 1 85 ? 8.232 16.632 -1.434 1.00 5.97 85 TYR A C 1
ATOM 702 O O . TYR A 1 85 ? 7.657 16.180 -0.403 1.00 5.94 85 TYR A O 1
ATOM 711 N N . ILE A 1 86 ? 7.996 16.166 -2.647 1.00 6.50 86 ILE A N 1
ATOM 712 C CA A ILE A 1 86 ? 6.851 15.252 -2.918 0.50 6.78 86 ILE A CA 1
ATOM 713 C CA B ILE A 1 86 ? 6.857 15.249 -2.926 0.50 6.75 86 ILE A CA 1
ATOM 714 C C . ILE A 1 86 ? 6.955 13.997 -2.046 1.00 6.52 86 ILE A C 1
ATOM 715 O O . ILE A 1 86 ? 5.898 13.454 -1.699 1.00 6.21 86 ILE A O 1
ATOM 724 N N . ALA A 1 87 ? 8.152 13.522 -1.680 1.00 6.43 87 ALA A N 1
ATOM 725 C CA . ALA A 1 87 ? 8.239 12.281 -0.871 1.00 6.83 87 ALA A CA 1
ATOM 726 C C . ALA A 1 87 ? 7.461 12.355 0.451 1.00 6.76 87 ALA A C 1
ATOM 727 O O . ALA A 1 87 ? 6.935 11.310 0.883 1.00 5.85 87 ALA A O 1
ATOM 729 N N . SER A 1 88 ? 7.327 13.524 1.096 1.00 5.83 88 SER A N 1
ATOM 730 C CA . SER A 1 88 ? 6.614 13.616 2.391 1.00 6.02 88 SER A CA 1
ATOM 731 C C . SER A 1 88 ? 5.158 13.200 2.140 1.00 6.90 88 SER A C 1
ATOM 732 O O . SER A 1 88 ? 4.511 12.573 2.995 1.00 7.41 88 SER A O 1
ATOM 735 N N . ILE A 1 89 ? 4.635 13.551 0.960 1.00 6.91 89 ILE A N 1
ATOM 736 C CA . ILE A 1 89 ? 3.213 13.270 0.623 1.00 7.03 89 ILE A CA 1
ATOM 737 C C . ILE A 1 89 ? 3.088 11.845 0.075 1.00 6.99 89 ILE A C 1
ATOM 738 O O . ILE A 1 89 ? 2.112 11.152 0.418 1.00 7.02 89 ILE A O 1
ATOM 743 N N . LEU A 1 90 ? 4.054 11.400 -0.721 1.00 6.64 90 LEU A N 1
ATOM 744 C CA . LEU A 1 90 ? 4.057 10.020 -1.261 1.00 7.25 90 LEU A CA 1
ATOM 745 C C . LEU A 1 90 ? 3.950 9.029 -0.101 1.00 6.43 90 LEU A C 1
ATOM 746 O O . LEU A 1 90 ? 3.249 8.012 -0.261 1.00 7.03 90 LEU A O 1
ATOM 751 N N . ALA A 1 91 ? 4.621 9.282 1.013 1.00 6.36 91 ALA A N 1
ATOM 752 C CA . ALA A 1 91 ? 4.604 8.316 2.138 1.00 6.78 91 ALA A CA 1
ATOM 753 C C . ALA A 1 91 ? 3.169 8.090 2.603 1.00 6.51 91 ALA A C 1
ATOM 754 O O . ALA A 1 91 ? 2.813 6.952 2.936 1.00 6.38 91 ALA A O 1
ATOM 756 N N . ILE A 1 92 ? 2.370 9.145 2.667 1.00 6.22 92 ILE A N 1
ATOM 757 C CA . ILE A 1 92 ? 0.970 9.024 3.145 1.00 6.64 92 ILE A CA 1
ATOM 758 C C . ILE A 1 92 ? 0.182 8.236 2.099 1.00 6.96 92 ILE A C 1
ATOM 759 O O . ILE A 1 92 ? -0.555 7.302 2.475 1.00 7.27 92 ILE A O 1
ATOM 764 N N . SER A 1 93 ? 0.278 8.640 0.829 1.00 7.27 93 SER A N 1
ATOM 765 C CA . SER A 1 93 ? -0.446 7.977 -0.285 1.00 7.73 93 SER A CA 1
ATOM 766 C C . SER A 1 93 ? -0.084 6.493 -0.301 1.00 7.39 93 SER A C 1
ATOM 767 O O . SER A 1 93 ? -1.012 5.632 -0.515 1.00 7.44 93 SER A O 1
ATOM 770 N N . ASN A 1 94 ? 1.203 6.179 -0.145 1.00 7.57 94 ASN A N 1
ATOM 771 C CA . ASN A 1 94 ? 1.708 4.798 -0.307 1.00 7.41 94 ASN A CA 1
ATOM 772 C C . ASN A 1 94 ? 1.226 3.935 0.860 1.00 8.38 94 ASN A C 1
ATOM 773 O O . ASN A 1 94 ? 1.203 2.705 0.713 1.00 8.56 94 ASN A O 1
ATOM 778 N N . CYS A 1 95 ? 0.842 4.534 1.981 1.00 8.35 95 CYS A N 1
ATOM 779 C CA . CYS A 1 95 ? 0.231 3.811 3.134 1.00 9.05 95 CYS A CA 1
ATOM 780 C C . CYS A 1 95 ? -1.281 3.661 2.968 1.00 9.42 95 CYS A C 1
ATOM 781 O O . CYS A 1 95 ? -1.937 3.122 3.893 1.00 10.83 95 CYS A O 1
ATOM 784 N N . GLY A 1 96 ? -1.820 4.156 1.853 1.00 9.33 96 GLY A N 1
ATOM 785 C CA . GLY A 1 96 ? -3.256 4.055 1.545 1.00 9.40 96 GLY A CA 1
ATOM 786 C C . GLY A 1 96 ? -4.093 5.082 2.274 1.00 9.42 96 GLY A C 1
ATOM 787 O O . GLY A 1 96 ? -5.347 4.944 2.308 1.00 10.74 96 GLY A O 1
ATOM 788 N N . LEU A 1 97 ? -3.459 6.123 2.807 1.00 7.63 97 LEU A N 1
ATOM 789 C CA . LEU A 1 97 ? -4.168 7.153 3.588 1.00 7.89 97 LEU A CA 1
ATOM 790 C C . LEU A 1 97 ? -4.313 8.440 2.777 1.00 7.50 97 LEU A C 1
ATOM 791 O O . LEU A 1 97 ? -3.788 8.564 1.663 1.00 7.91 97 LEU A O 1
ATOM 796 N N . LYS A 1 98 ? -5.102 9.360 3.315 1.00 7.52 98 LYS A N 1
ATOM 797 C CA . LYS A 1 98 ? -5.450 10.586 2.567 1.00 8.47 98 LYS A CA 1
ATOM 798 C C . LYS A 1 98 ? -4.594 11.745 3.059 1.00 7.68 98 LYS A C 1
ATOM 799 O O . LYS A 1 98 ? -4.773 12.196 4.181 1.00 7.51 98 LYS A O 1
ATOM 805 N N . PRO A 1 99 ? -3.685 12.287 2.220 1.00 7.19 99 PRO A N 1
ATOM 806 C CA . PRO A 1 99 ? -2.958 13.501 2.568 1.00 6.83 99 PRO A CA 1
ATOM 807 C C . PRO A 1 99 ? -3.896 14.708 2.521 1.00 7.50 99 PRO A C 1
ATOM 808 O O . PRO A 1 99 ? -4.724 14.814 1.615 1.00 7.58 99 PRO A O 1
ATOM 812 N N . ILE A 1 100 ? -3.774 15.552 3.539 1.00 6.73 100 ILE A N 1
ATOM 813 C CA . ILE A 1 100 ? -4.564 16.809 3.637 1.00 6.59 100 ILE A CA 1
ATOM 814 C C . ILE A 1 100 ? -3.517 17.913 3.682 1.00 6.48 100 ILE A C 1
ATOM 815 O O . ILE A 1 100 ? -2.767 18.032 4.674 1.00 7.14 100 ILE A O 1
ATOM 820 N N A LEU A 1 101 ? -3.483 18.704 2.613 0.50 6.65 101 LEU A N 1
ATOM 821 N N B LEU A 1 101 ? -3.432 18.685 2.602 0.50 6.24 101 LEU A N 1
ATOM 822 C CA A LEU A 1 101 ? -2.427 19.722 2.397 0.50 6.88 101 LEU A CA 1
ATOM 823 C CA B LEU A 1 101 ? -2.325 19.657 2.427 0.50 6.22 101 LEU A CA 1
ATOM 824 C C A LEU A 1 101 ? -2.761 20.994 3.170 0.50 6.72 101 LEU A C 1
ATOM 825 C C B LEU A 1 101 ? -2.705 20.985 3.089 0.50 6.32 101 LEU A C 1
ATOM 826 O O A LEU A 1 101 ? -3.929 21.461 3.139 0.50 7.16 101 LEU A O 1
ATOM 827 O O B LEU A 1 101 ? -3.849 21.474 2.903 0.50 6.72 101 LEU A O 1
ATOM 836 N N . VAL A 1 102 ? -1.736 21.560 3.802 1.00 6.94 102 VAL A N 1
ATOM 837 C CA . VAL A 1 102 ? -1.854 22.884 4.468 1.00 6.58 102 VAL A CA 1
ATOM 838 C C . VAL A 1 102 ? -0.721 23.781 3.968 1.00 6.03 102 VAL A C 1
ATOM 839 O O . VAL A 1 102 ? 0.446 23.351 3.858 1.00 5.89 102 VAL A O 1
ATOM 843 N N . GLU A 1 103 ? -1.042 25.032 3.669 1.00 6.37 103 GLU A N 1
ATOM 844 C CA . GLU A 1 103 ? -0.056 25.996 3.161 1.00 6.01 103 GLU A CA 1
ATOM 845 C C . GLU A 1 103 ? 1.042 26.249 4.189 1.00 5.84 103 GLU A C 1
ATOM 846 O O . GLU A 1 103 ? 0.851 26.243 5.412 1.00 6.36 103 GLU A O 1
ATOM 852 N N . PRO A 1 104 ? 2.256 26.569 3.700 1.00 6.27 104 PRO A N 1
ATOM 853 C CA . PRO A 1 104 ? 3.293 27.081 4.582 1.00 5.97 104 PRO A CA 1
ATOM 854 C C . PRO A 1 104 ? 3.010 28.551 4.904 1.00 6.97 104 PRO A C 1
ATOM 855 O O . PRO A 1 104 ? 2.249 29.218 4.196 1.00 6.52 104 PRO A O 1
ATOM 859 N N . ASN A 1 105 ? 3.645 29.004 5.965 1.00 7.12 105 ASN A N 1
ATOM 860 C CA . ASN A 1 105 ? 3.872 30.455 6.186 1.00 8.59 105 ASN A CA 1
ATOM 861 C C . ASN A 1 105 ? 4.877 30.942 5.144 1.00 7.90 105 ASN A C 1
ATOM 862 O O . ASN A 1 105 ? 5.969 30.367 5.024 1.00 6.65 105 ASN A O 1
ATOM 867 N N . LEU A 1 106 ? 4.530 31.951 4.347 1.00 7.22 106 LEU A N 1
ATOM 868 C CA . LEU A 1 106 ? 5.482 32.448 3.330 1.00 8.76 106 LEU A CA 1
ATOM 869 C C . LEU A 1 106 ? 6.800 32.870 3.998 1.00 8.70 106 LEU A C 1
ATOM 870 O O . LEU A 1 106 ? 7.828 32.792 3.347 1.00 11.97 106 LEU A O 1
ATOM 875 N N . GLU A 1 107 ? 6.774 33.306 5.258 1.00 10.71 107 GLU A N 1
ATOM 876 C CA . GLU A 1 107 ? 7.957 33.788 6.015 1.00 13.34 107 GLU A CA 1
ATOM 877 C C . GLU A 1 107 ? 8.905 32.651 6.389 1.00 10.93 107 GLU A C 1
ATOM 878 O O . GLU A 1 107 ? 10.055 32.950 6.669 1.00 11.83 107 GLU A O 1
ATOM 884 N N . THR A 1 108 ? 8.435 31.412 6.484 1.00 8.73 108 THR A N 1
ATOM 885 C CA . THR A 1 108 ? 9.263 30.301 7.014 1.00 7.38 108 THR A CA 1
ATOM 886 C C . THR A 1 108 ? 9.473 29.198 5.977 1.00 7.36 108 THR A C 1
ATOM 887 O O . THR A 1 108 ? 10.427 28.412 6.173 1.00 7.49 108 THR A O 1
ATOM 891 N N . TYR A 1 109 ? 8.599 29.109 4.979 1.00 6.58 109 TYR A N 1
ATOM 892 C CA . TYR A 1 109 ? 8.503 27.975 4.021 1.00 6.31 109 TYR A CA 1
ATOM 893 C C . TYR A 1 109 ? 8.114 26.663 4.726 1.00 5.59 109 TYR A C 1
ATOM 894 O O . TYR A 1 109 ? 8.166 25.602 4.107 1.00 5.32 109 TYR A O 1
ATOM 903 N N . ASN A 1 110 ? 7.721 26.770 5.986 1.00 5.55 110 ASN A N 1
ATOM 904 C CA . ASN A 1 110 ? 7.271 25.619 6.817 1.00 5.81 110 ASN A CA 1
ATOM 905 C C . ASN A 1 110 ? 5.764 25.745 7.067 1.00 6.01 110 ASN A C 1
ATOM 906 O O . ASN A 1 110 ? 5.231 26.852 7.094 1.00 6.13 110 ASN A O 1
ATOM 911 N N . ILE A 1 111 ? 5.124 24.625 7.360 1.00 5.94 111 ILE A N 1
ATOM 912 C CA . ILE A 1 111 ? 3.665 24.555 7.613 1.00 6.57 111 ILE A CA 1
ATOM 913 C C . ILE A 1 111 ? 3.212 25.688 8.536 1.00 6.22 111 ILE A C 1
ATOM 914 O O . ILE A 1 111 ? 3.830 25.922 9.587 1.00 6.76 111 ILE A O 1
ATOM 919 N N . ASP A 1 112 ? 2.135 26.368 8.146 1.00 6.54 112 ASP A N 1
ATOM 920 C CA . ASP A 1 112 ? 1.536 27.416 8.995 1.00 7.23 112 ASP A CA 1
ATOM 921 C C . ASP A 1 112 ? 0.630 26.735 10.011 1.00 6.49 112 ASP A C 1
ATOM 922 O O . ASP A 1 112 ? -0.465 26.244 9.648 1.00 6.57 112 ASP A O 1
ATOM 927 N N . ALA A 1 113 ? 1.065 26.652 11.268 1.00 6.66 113 ALA A N 1
ATOM 928 C CA . ALA A 1 113 ? 0.312 25.907 12.306 1.00 7.00 113 ALA A CA 1
ATOM 929 C C . ALA A 1 113 ? -1.072 26.527 12.520 1.00 7.20 113 ALA A C 1
ATOM 930 O O . ALA A 1 113 ? -1.980 25.791 12.910 1.00 7.25 113 ALA A O 1
ATOM 932 N N . ASP A 1 114 ? -1.215 27.833 12.256 1.00 7.75 114 ASP A N 1
ATOM 933 C CA . ASP A 1 114 ? -2.483 28.589 12.404 1.00 7.92 114 ASP A CA 1
ATOM 934 C C . ASP A 1 114 ? -3.412 28.329 11.211 1.00 7.75 114 ASP A C 1
ATOM 935 O O . ASP A 1 114 ? -4.538 28.869 11.253 1.00 6.71 114 ASP A O 1
ATOM 940 N N . LEU A 1 115 ? -3.026 27.485 10.242 1.00 7.72 115 LEU A N 1
ATOM 941 C CA . LEU A 1 115 ? -3.947 27.032 9.164 1.00 7.02 115 LEU A CA 1
ATOM 942 C C . LEU A 1 115 ? -4.316 25.556 9.314 1.00 7.23 115 LEU A C 1
ATOM 943 O O . LEU A 1 115 ? -5.146 25.048 8.544 1.00 8.02 115 LEU A O 1
ATOM 948 N N . ILE A 1 116 ? -3.709 24.835 10.242 1.00 7.55 116 ILE A N 1
ATOM 949 C CA . ILE A 1 116 ? -3.970 23.370 10.364 1.00 7.59 116 ILE A CA 1
ATOM 950 C C . ILE A 1 116 ? -5.381 23.062 10.879 1.00 7.40 116 ILE A C 1
ATOM 951 O O . ILE A 1 116 ? -6.025 22.132 10.365 1.00 7.14 116 ILE A O 1
ATOM 956 N N . GLU A 1 117 ? -5.852 23.760 11.925 1.00 7.32 117 GLU A N 1
ATOM 957 C CA . GLU A 1 117 ? -7.054 23.319 12.651 1.00 7.58 117 GLU A CA 1
ATOM 958 C C . GLU A 1 117 ? -8.235 23.317 11.681 1.00 7.53 117 GLU A C 1
ATOM 959 O O . GLU A 1 117 ? -9.137 22.427 11.742 1.00 7.69 117 GLU A O 1
ATOM 965 N N . ALA A 1 118 ? -8.272 24.286 10.762 1.00 8.07 118 ALA A N 1
ATOM 966 C CA . ALA A 1 118 ? -9.394 24.396 9.810 1.00 9.54 118 ALA A CA 1
ATOM 967 C C . ALA A 1 118 ? -9.536 23.131 8.970 1.00 9.57 118 ALA A C 1
ATOM 968 O O . ALA A 1 118 ? -10.643 22.888 8.414 1.00 10.30 118 ALA A O 1
ATOM 970 N N . LYS A 1 119 ? -8.457 22.357 8.836 1.00 9.19 119 LYS A N 1
ATOM 971 C CA . LYS A 1 119 ? -8.493 21.135 7.988 1.00 10.20 119 LYS A CA 1
ATOM 972 C C . LYS A 1 119 ? -8.528 19.849 8.821 1.00 9.01 119 LYS A C 1
ATOM 973 O O . LYS A 1 119 ? -8.545 18.764 8.223 1.00 9.18 119 LYS A O 1
ATOM 979 N N . ILE A 1 120 ? -8.571 19.945 10.144 1.00 8.04 120 ILE A N 1
ATOM 980 C CA . ILE A 1 120 ? -8.751 18.754 11.014 1.00 8.62 120 ILE A CA 1
ATOM 981 C C . ILE A 1 120 ? -10.199 18.289 10.943 1.00 9.48 120 ILE A C 1
ATOM 982 O O . ILE A 1 120 ? -11.118 19.141 11.003 1.00 10.32 120 ILE A O 1
ATOM 987 N N . THR A 1 121 ? -10.382 16.971 10.810 1.00 8.92 121 THR A N 1
ATOM 988 C CA . THR A 1 121 ? -11.702 16.314 10.805 1.00 9.91 121 THR A CA 1
ATOM 989 C C . THR A 1 121 ? -11.631 15.161 11.801 1.00 10.45 121 THR A C 1
ATOM 990 O O . THR A 1 121 ? -10.558 14.909 12.364 1.00 9.66 121 THR A O 1
ATOM 994 N N . GLU A 1 122 ? -12.736 14.445 11.957 1.00 11.47 122 GLU A N 1
ATOM 995 C CA . GLU A 1 122 ? -12.728 13.265 12.853 1.00 13.35 122 GLU A CA 1
ATOM 996 C C . GLU A 1 122 ? -11.835 12.184 12.222 1.00 11.14 122 GLU A C 1
ATOM 997 O O . GLU A 1 122 ? -11.452 11.262 12.970 1.00 12.41 122 GLU A O 1
ATOM 1003 N N . LYS A 1 123 ? -11.479 12.288 10.941 1.00 9.80 123 LYS A N 1
ATOM 1004 C CA . LYS A 1 123 ? -10.599 11.275 10.320 1.00 9.85 123 LYS A CA 1
ATOM 1005 C C . LYS A 1 123 ? -9.118 11.604 10.484 1.00 8.26 123 LYS A C 1
ATOM 1006 O O . LYS A 1 123 ? -8.281 10.756 10.139 1.00 8.03 123 LYS A O 1
ATOM 1012 N N . THR A 1 124 ? -8.775 12.813 10.920 1.00 8.18 124 THR A N 1
ATOM 1013 C CA . THR A 1 124 ? -7.340 13.167 11.061 1.00 7.57 124 THR A CA 1
ATOM 1014 C C . THR A 1 124 ? -6.684 12.289 12.121 1.00 7.78 124 THR A C 1
ATOM 1015 O O . THR A 1 124 ? -7.235 12.213 13.234 1.00 7.84 124 THR A O 1
ATOM 1019 N N . LYS A 1 125 ? -5.536 11.685 11.817 1.00 7.21 125 LYS A N 1
ATOM 1020 C CA . LYS A 1 125 ? -4.835 10.864 12.822 1.00 7.39 125 LYS A CA 1
ATOM 1021 C C . LYS A 1 125 ? -3.404 11.338 13.074 1.00 6.37 125 LYS A C 1
ATOM 1022 O O . LYS A 1 125 ? -2.839 10.954 14.111 1.00 7.28 125 LYS A O 1
ATOM 1028 N N . ALA A 1 126 ? -2.832 12.159 12.209 1.00 6.32 126 ALA A N 1
ATOM 1029 C CA . ALA A 1 126 ? -1.424 12.550 12.389 1.00 6.19 126 ALA A CA 1
ATOM 1030 C C . ALA A 1 126 ? -1.160 13.827 11.609 1.00 6.46 126 ALA A C 1
ATOM 1031 O O . ALA A 1 126 ? -1.926 14.183 10.700 1.00 5.34 126 ALA A O 1
ATOM 1033 N N . ILE A 1 127 ? -0.046 14.466 11.948 1.00 7.07 127 ILE A N 1
ATOM 1034 C CA . ILE A 1 127 ? 0.519 15.646 11.242 1.00 7.06 127 ILE A CA 1
ATOM 1035 C C . ILE A 1 127 ? 1.942 15.239 10.860 1.00 6.31 127 ILE A C 1
ATOM 1036 O O . ILE A 1 127 ? 2.706 14.870 11.802 1.00 6.90 127 ILE A O 1
ATOM 1041 N N . VAL A 1 128 ? 2.260 15.314 9.566 1.00 6.68 128 VAL A N 1
ATOM 1042 C CA . VAL A 1 128 ? 3.669 15.208 9.118 1.00 6.59 128 VAL A CA 1
ATOM 1043 C C . VAL A 1 128 ? 4.210 16.632 9.078 1.00 6.62 128 VAL A C 1
ATOM 1044 O O . VAL A 1 128 ? 3.775 17.428 8.243 1.00 6.67 128 VAL A O 1
ATOM 1048 N N A VAL A 1 129 ? 5.011 17.015 10.071 0.50 6.94 129 VAL A N 1
ATOM 1049 N N B VAL A 1 129 ? 5.199 16.857 9.928 0.50 6.42 129 VAL A N 1
ATOM 1050 C CA A VAL A 1 129 ? 5.720 18.327 10.018 0.50 6.74 129 VAL A CA 1
ATOM 1051 C CA B VAL A 1 129 ? 5.826 18.187 10.148 0.50 6.00 129 VAL A CA 1
ATOM 1052 C C A VAL A 1 129 ? 7.006 18.078 9.239 0.50 6.33 129 VAL A C 1
ATOM 1053 C C B VAL A 1 129 ? 7.164 18.204 9.410 0.50 5.92 129 VAL A C 1
ATOM 1054 O O A VAL A 1 129 ? 7.672 17.044 9.432 0.50 6.34 129 VAL A O 1
ATOM 1055 O O B VAL A 1 129 ? 8.070 17.471 9.869 0.50 5.83 129 VAL A O 1
ATOM 1062 N N . VAL A 1 130 ? 7.308 19.005 8.345 1.00 5.91 130 VAL A N 1
ATOM 1063 C CA . VAL A 1 130 ? 8.568 18.964 7.557 1.00 5.43 130 VAL A CA 1
ATOM 1064 C C . VAL A 1 130 ? 9.426 20.162 7.941 1.00 5.30 130 VAL A C 1
ATOM 1065 O O . VAL A 1 130 ? 8.967 21.314 7.807 1.00 5.25 130 VAL A O 1
ATOM 1069 N N . HIS A 1 131 ? 10.674 19.882 8.354 1.00 4.60 131 HIS A N 1
ATOM 1070 C CA . HIS A 1 131 ? 11.658 20.934 8.692 1.00 4.85 131 HIS A CA 1
ATOM 1071 C C . HIS A 1 131 ? 12.341 21.308 7.376 1.00 4.80 131 HIS A C 1
ATOM 1072 O O . HIS A 1 131 ? 13.465 20.820 7.062 1.00 5.88 131 HIS A O 1
ATOM 1079 N N . LEU A 1 132 ? 11.664 22.119 6.561 1.00 4.60 132 LEU A N 1
ATOM 1080 C CA . LEU A 1 132 ? 12.085 22.279 5.162 1.00 4.77 132 LEU A CA 1
ATOM 1081 C C . LEU A 1 132 ? 13.341 23.165 5.053 1.00 4.83 132 LEU A C 1
ATOM 1082 O O . LEU A 1 132 ? 13.453 24.176 5.767 1.00 5.69 132 LEU A O 1
ATOM 1087 N N . TYR A 1 133 ? 14.260 22.760 4.173 1.00 4.84 133 TYR A N 1
ATOM 1088 C CA . TYR A 1 133 ? 15.503 23.467 3.803 1.00 5.21 133 TYR A CA 1
ATOM 1089 C C . TYR A 1 133 ? 16.534 23.474 4.933 1.00 5.37 133 TYR A C 1
ATOM 1090 O O . TYR A 1 133 ? 17.635 23.992 4.704 1.00 5.79 133 TYR A O 1
ATOM 10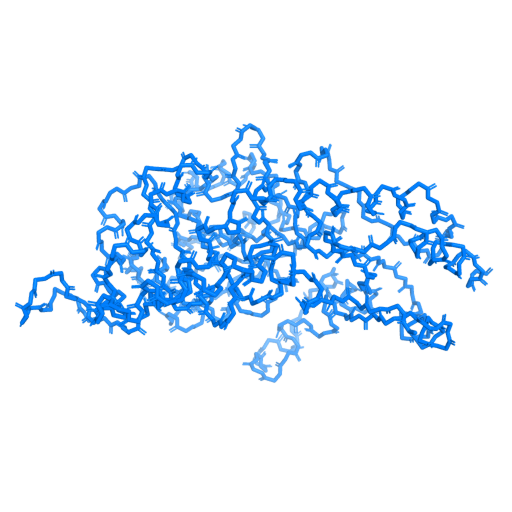99 N N . GLY A 1 134 ? 16.227 22.894 6.097 1.00 5.18 134 GLY A N 1
ATOM 1100 C CA . GLY A 1 134 ? 17.109 22.889 7.278 1.00 4.78 134 GLY A CA 1
ATOM 1101 C C . GLY A 1 134 ? 16.540 23.676 8.438 1.00 5.15 134 GLY A C 1
ATOM 1102 O O . GLY A 1 134 ? 17.198 23.689 9.492 1.00 5.55 134 GLY A O 1
ATOM 1103 N N . GLN A 1 135 ? 15.351 24.284 8.304 1.00 5.21 135 GLN A N 1
ATOM 1104 C CA . GLN A 1 135 ? 14.778 25.114 9.384 1.00 5.61 135 GLN A CA 1
ATOM 1105 C C . GLN A 1 135 ? 13.791 24.265 10.173 1.00 5.51 135 GLN A C 1
ATOM 1106 O O . GLN A 1 135 ? 12.810 23.774 9.595 1.00 5.52 135 GLN A O 1
ATOM 1112 N N . ALA A 1 136 ? 13.976 24.221 11.486 1.00 5.62 136 ALA A N 1
ATOM 1113 C CA . ALA A 1 136 ? 13.007 23.557 12.380 1.00 5.93 136 ALA A CA 1
ATOM 1114 C C . ALA A 1 136 ? 11.668 24.289 12.357 1.00 5.99 136 ALA A C 1
ATOM 1115 O O . ALA A 1 136 ? 11.625 25.527 12.485 1.00 6.78 136 ALA A O 1
ATOM 1117 N N . VAL A 1 137 ? 10.582 23.529 12.223 1.00 6.35 137 VAL A N 1
ATOM 1118 C CA . VAL A 1 137 ? 9.208 24.053 12.389 1.00 7.02 137 VAL A CA 1
ATOM 1119 C C . VAL A 1 137 ? 9.037 24.536 13.826 1.00 6.96 137 VAL A C 1
ATOM 1120 O O . VAL A 1 137 ? 9.481 23.877 14.776 1.00 6.98 137 VAL A O 1
ATOM 1124 N N . GLU A 1 138 ? 8.446 25.715 13.960 1.00 7.88 138 GLU A N 1
ATOM 1125 C CA . GLU A 1 138 ? 8.069 26.208 15.298 1.00 8.36 138 GLU A CA 1
ATOM 1126 C C . GLU A 1 138 ? 6.937 25.317 15.806 1.00 8.03 138 GLU A C 1
ATOM 1127 O O . GLU A 1 138 ? 5.856 25.365 15.252 1.00 9.95 138 GLU A O 1
ATOM 1133 N N . MET A 1 139 ? 7.156 24.580 16.886 1.00 8.35 139 MET A N 1
ATOM 1134 C CA . MET A 1 139 ? 6.253 23.459 17.204 1.00 7.99 139 MET A CA 1
ATOM 1135 C C . MET A 1 139 ? 5.131 23.828 18.185 1.00 8.47 139 MET A C 1
ATOM 1136 O O . MET A 1 139 ? 4.220 23.036 18.342 1.00 7.75 139 MET A O 1
ATOM 1141 N N A GLU A 1 140 ? 5.194 24.976 18.866 0.50 8.83 140 GLU A N 1
ATOM 1142 N N B GLU A 1 140 ? 5.212 24.962 18.879 0.50 8.27 140 GLU A N 1
ATOM 1143 C CA A GLU A 1 140 ? 4.295 25.216 20.028 0.50 9.20 140 GLU A CA 1
ATOM 1144 C CA B GLU A 1 140 ? 4.280 25.235 20.003 0.50 8.29 140 GLU A CA 1
ATOM 1145 C C A GLU A 1 140 ? 2.833 25.008 19.617 0.50 8.63 140 GLU A C 1
ATOM 1146 C C B GLU A 1 140 ? 2.831 24.977 19.597 0.50 8.14 140 GLU A C 1
ATOM 1147 O O A GLU A 1 140 ? 2.107 24.295 20.320 0.50 8.20 140 GLU A O 1
ATOM 1148 O O B GLU A 1 140 ? 2.121 24.229 20.281 0.50 7.72 140 GLU A O 1
ATOM 1159 N N . LYS A 1 141 ? 2.373 25.557 18.492 1.00 8.51 141 LYS A N 1
ATOM 1160 C CA . LYS A 1 141 ? 0.946 25.424 18.121 1.00 9.12 141 LYS A CA 1
ATOM 1161 C C . LYS A 1 141 ? 0.658 24.031 17.554 1.00 8.42 141 LYS A C 1
ATOM 1162 O O . LYS A 1 141 ? -0.459 23.508 17.694 1.00 8.51 141 LYS A O 1
ATOM 1168 N N . ILE A 1 142 ? 1.642 23.379 16.973 1.00 7.62 142 ILE A N 1
ATOM 1169 C CA . ILE A 1 142 ? 1.470 21.978 16.519 1.00 7.45 142 ILE A CA 1
ATOM 1170 C C . ILE A 1 142 ? 1.294 21.052 17.736 1.00 6.49 142 ILE A C 1
ATOM 1171 O O . ILE A 1 142 ? 0.387 20.169 17.704 1.00 6.66 142 ILE A O 1
ATOM 1176 N N . TRP A 1 143 ? 2.120 21.236 18.755 1.00 6.41 143 TRP A N 1
ATOM 1177 C CA . TRP A 1 143 ? 1.979 20.453 20.005 1.00 6.38 143 TRP A CA 1
ATOM 1178 C C . TRP A 1 143 ? 0.575 20.635 20.573 1.00 6.97 143 TRP A C 1
ATOM 1179 O O . TRP A 1 143 ? -0.079 19.667 20.952 1.00 6.74 143 TRP A O 1
ATOM 1190 N N . GLU A 1 144 ? 0.122 21.874 20.668 1.00 7.44 144 GLU A N 1
ATOM 1191 C CA . GLU A 1 144 ? -1.224 22.175 21.186 1.00 8.31 144 GLU A CA 1
ATOM 1192 C C . GLU A 1 144 ? -2.273 21.436 20.354 1.00 8.00 144 GLU A C 1
ATOM 1193 O O . GLU A 1 144 ? -3.110 20.755 20.934 1.00 7.22 144 GLU A O 1
ATOM 1199 N N . LEU A 1 145 ? -2.308 21.609 19.029 1.00 7.64 145 LEU A N 1
ATOM 1200 C CA . LEU A 1 145 ? -3.372 20.994 18.217 1.00 8.75 145 LEU A CA 1
ATOM 1201 C C . LEU A 1 145 ? -3.249 19.471 18.242 1.00 8.31 145 LEU A C 1
ATOM 1202 O O . LEU A 1 145 ? -4.273 18.805 18.266 1.00 8.64 145 LEU A O 1
ATOM 1207 N N . ALA A 1 146 ? -2.037 18.930 18.197 1.00 7.90 146 ALA A N 1
ATOM 1208 C CA . ALA A 1 146 ? -1.848 17.461 18.188 1.00 7.55 146 ALA A CA 1
ATOM 1209 C C . ALA A 1 146 ? -2.501 16.882 19.439 1.00 8.35 146 ALA A C 1
ATOM 1210 O O . ALA A 1 146 ? -3.265 15.925 19.363 1.00 8.23 146 ALA A O 1
ATOM 1212 N N . LYS A 1 147 ? -2.308 17.522 20.580 1.00 8.14 147 LYS A N 1
ATOM 1213 C CA . LYS A 1 147 ? -2.841 16.967 21.838 1.00 8.02 147 LYS A CA 1
ATOM 1214 C C . LYS A 1 147 ? -4.348 17.203 21.904 1.00 8.09 147 LYS A C 1
ATOM 1215 O O . LYS A 1 147 ? -5.099 16.341 22.363 1.00 10.57 147 LYS A O 1
ATOM 1221 N N . LYS A 1 148 ? -4.807 18.374 21.491 1.00 7.64 148 LYS A N 1
ATOM 1222 C CA . LYS A 1 148 ? -6.257 18.681 21.477 1.00 8.72 148 LYS A CA 1
ATOM 1223 C C . LYS A 1 148 ? -6.998 17.573 20.737 1.00 9.08 148 LYS A C 1
ATOM 1224 O O . LYS A 1 148 ? -8.109 17.184 21.136 1.00 10.17 148 LYS A O 1
ATOM 1230 N N . TYR A 1 149 ? -6.453 17.092 19.631 1.00 9.20 149 TYR A N 1
ATOM 1231 C CA . TYR A 1 149 ? -7.167 16.112 18.781 1.00 9.48 149 TYR A CA 1
ATOM 1232 C C . TYR A 1 149 ? -6.574 14.702 18.886 1.00 10.18 149 TYR A C 1
ATOM 1233 O O . TYR A 1 149 ? -6.975 13.857 18.051 1.00 10.38 149 TYR A O 1
ATOM 1242 N N . ASN A 1 150 ? -5.663 14.462 19.831 1.00 9.61 150 ASN A N 1
ATOM 1243 C CA . ASN A 1 150 ? -4.985 13.147 20.010 1.00 11.08 150 ASN A CA 1
ATOM 1244 C C . ASN A 1 150 ? -4.357 12.692 18.678 1.00 11.27 150 ASN A C 1
ATOM 1245 O O . ASN A 1 150 ? -4.509 11.510 18.282 1.00 12.65 150 ASN A O 1
ATOM 1250 N N . LEU A 1 151 ? -3.660 13.589 17.982 1.00 8.90 151 LEU A N 1
ATOM 1251 C CA . LEU A 1 151 ? -2.933 13.286 16.729 1.00 8.91 151 LEU A CA 1
ATOM 1252 C C . LEU A 1 151 ? -1.485 12.903 17.027 1.00 8.31 151 LEU A C 1
ATOM 1253 O O . LEU A 1 151 ? -0.889 13.435 17.968 1.00 7.63 151 LEU A O 1
ATOM 1258 N N . LYS A 1 152 ? -0.918 12.017 16.202 1.00 7.79 152 LYS A N 1
ATOM 1259 C CA . LYS A 1 152 ? 0.531 11.740 16.272 1.00 8.11 152 LYS A CA 1
ATOM 1260 C C . LYS A 1 152 ? 1.264 12.812 15.471 1.00 7.16 152 LYS A C 1
ATOM 1261 O O . LYS A 1 152 ? 0.711 13.271 14.440 1.00 8.23 152 LYS A O 1
ATOM 1267 N N . ILE A 1 153 ? 2.446 13.186 15.947 1.00 6.42 153 ILE A N 1
ATOM 1268 C CA . ILE A 1 153 ? 3.372 14.069 15.190 1.00 6.47 153 ILE A CA 1
ATOM 1269 C C . ILE A 1 153 ? 4.520 13.234 14.634 1.00 6.43 153 ILE A C 1
ATOM 1270 O O . ILE A 1 153 ? 5.253 12.609 15.387 1.00 5.66 153 ILE A O 1
ATOM 1275 N N . ILE A 1 154 ? 4.616 13.240 13.310 1.00 5.92 154 ILE A N 1
ATOM 1276 C CA . ILE A 1 154 ? 5.642 12.507 12.542 1.00 6.15 154 ILE A CA 1
ATOM 1277 C C . ILE A 1 154 ? 6.518 13.593 11.923 1.00 6.09 154 ILE A C 1
ATOM 1278 O O . ILE A 1 154 ? 5.995 14.364 11.090 1.00 6.42 154 ILE A O 1
ATOM 1283 N N . GLU A 1 155 ? 7.774 13.671 12.348 1.00 6.24 155 GLU A N 1
ATOM 1284 C CA . GLU A 1 155 ? 8.675 14.714 11.820 1.00 5.97 155 GLU A CA 1
ATOM 1285 C C . GLU A 1 155 ? 9.377 14.198 10.568 1.00 5.71 155 GLU A C 1
ATOM 1286 O O . GLU A 1 155 ? 10.021 13.126 10.596 1.00 6.57 155 GLU A O 1
ATOM 1292 N N . ASP A 1 156 ? 9.309 14.962 9.489 1.00 5.81 156 ASP A N 1
ATOM 1293 C CA . ASP A 1 156 ? 10.173 14.656 8.325 1.00 5.63 156 ASP A CA 1
ATOM 1294 C C . ASP A 1 156 ? 11.431 15.509 8.451 1.00 5.79 156 ASP A C 1
ATOM 1295 O O . ASP A 1 156 ? 11.394 16.746 8.206 1.00 5.50 156 ASP A O 1
ATOM 1300 N N . CYS A 1 157 ? 12.494 14.851 8.913 1.00 5.60 157 CYS A N 1
ATOM 1301 C CA . CYS A 1 157 ? 13.777 15.493 9.276 1.00 5.89 157 CYS A CA 1
ATOM 1302 C C . CYS A 1 157 ? 14.810 15.354 8.168 1.00 6.18 157 CYS A C 1
ATOM 1303 O O . CYS A 1 157 ? 15.963 15.657 8.417 1.00 6.75 157 CYS A O 1
ATOM 1306 N N . ALA A 1 158 ? 14.413 14.928 6.976 1.00 6.25 158 ALA A N 1
ATOM 1307 C CA . ALA A 1 158 ? 15.338 14.598 5.877 1.00 6.42 158 ALA A CA 1
ATOM 1308 C C . ALA A 1 158 ? 16.278 15.759 5.547 1.00 6.31 158 ALA A C 1
ATOM 1309 O O . ALA A 1 158 ? 17.385 15.513 5.062 1.00 7.46 158 ALA A O 1
ATOM 1311 N N . GLN A 1 159 ? 15.829 16.990 5.719 1.00 5.62 159 GLN A N 1
ATOM 1312 C CA . GLN A 1 159 ? 16.622 18.183 5.348 1.00 5.66 159 GLN A CA 1
ATOM 1313 C C . GLN A 1 159 ? 17.210 18.928 6.547 1.00 6.54 159 GLN A C 1
ATOM 1314 O O . GLN A 1 159 ? 17.732 20.040 6.343 1.00 8.02 159 GLN A O 1
ATOM 1320 N N . ALA A 1 160 ? 17.127 18.409 7.770 1.00 5.76 160 ALA A N 1
ATOM 1321 C CA . ALA A 1 160 ? 17.335 19.282 8.946 1.00 5.53 160 ALA A CA 1
ATOM 1322 C C . ALA A 1 160 ? 18.158 18.648 10.077 1.00 5.83 160 ALA A C 1
ATOM 1323 O O . ALA A 1 160 ? 18.071 19.138 11.211 1.00 6.61 160 ALA A O 1
ATOM 1325 N N . HIS A 1 161 ? 18.986 17.651 9.760 1.00 6.17 161 HIS A N 1
ATOM 1326 C CA . HIS A 1 161 ? 19.809 16.948 10.769 1.00 6.60 161 HIS A CA 1
ATOM 1327 C C . HIS A 1 161 ? 20.465 17.985 11.691 1.00 6.68 161 HIS A C 1
ATOM 1328 O O . HIS A 1 161 ? 21.256 18.808 11.182 1.00 5.91 161 HIS A O 1
ATOM 1335 N N . GLY A 1 162 ? 20.193 17.907 12.987 1.00 6.16 162 GLY A N 1
ATOM 1336 C CA . GLY A 1 162 ? 20.856 18.739 14.014 1.00 7.30 162 GLY A CA 1
ATOM 1337 C C . GLY A 1 162 ? 20.152 20.054 14.314 1.00 8.30 162 GLY A C 1
ATOM 1338 O O . GLY A 1 162 ? 20.591 20.749 15.265 1.00 8.97 162 GLY A O 1
ATOM 1339 N N . ALA A 1 163 ? 19.130 20.461 13.564 1.00 8.06 163 ALA A N 1
ATOM 1340 C CA . ALA A 1 163 ? 18.385 21.698 13.877 1.00 8.23 163 ALA A CA 1
ATOM 1341 C C . ALA A 1 163 ? 17.752 21.581 15.274 1.00 8.98 163 ALA A C 1
ATOM 1342 O O . ALA A 1 163 ? 17.385 20.480 15.704 1.00 8.54 163 ALA A O 1
ATOM 1344 N N A ILE A 1 164 ? 17.598 22.729 15.947 0.50 9.61 164 ILE A N 1
ATOM 1345 N N B ILE A 1 164 ? 17.599 22.704 15.984 0.50 8.45 164 ILE A N 1
ATOM 1346 C CA A ILE A 1 164 ? 17.128 22.874 17.354 0.50 10.35 164 ILE A CA 1
ATOM 1347 C CA B ILE A 1 164 ? 17.084 22.724 17.380 0.50 8.43 164 ILE A CA 1
ATOM 1348 C C A ILE A 1 164 ? 15.863 23.734 17.399 0.50 10.26 164 ILE A C 1
ATOM 1349 C C B ILE A 1 164 ? 15.946 23.738 17.500 0.50 9.05 164 ILE A C 1
ATOM 1350 O O A ILE A 1 164 ? 15.812 24.770 16.723 0.50 9.95 164 ILE A O 1
ATOM 1351 O O B ILE A 1 164 ? 16.102 24.871 16.977 0.50 8.37 164 ILE A O 1
ATOM 1360 N N . TYR A 1 165 ? 14.893 23.342 18.215 1.00 8.83 165 TYR A N 1
ATOM 1361 C CA . TYR A 1 165 ? 13.759 24.199 18.623 1.00 9.24 165 TYR A CA 1
ATOM 1362 C C . TYR A 1 165 ? 13.548 24.021 20.127 1.00 10.55 165 TYR A C 1
ATOM 1363 O O . TYR A 1 165 ? 13.415 22.890 20.631 1.00 9.66 165 TYR A O 1
ATOM 1372 N N . GLN A 1 166 ? 13.525 25.142 20.849 1.00 11.94 166 GLN A N 1
ATOM 1373 C CA . GLN A 1 166 ? 13.300 25.095 22.321 1.00 13.39 166 GLN A CA 1
ATOM 1374 C C . GLN A 1 166 ? 14.208 24.045 22.975 1.00 14.50 166 GLN A C 1
ATOM 1375 O O . GLN A 1 166 ? 13.725 23.245 23.814 1.00 17.09 166 GLN A O 1
ATOM 1381 N N . GLY A 1 167 ? 15.481 24.057 22.596 1.00 14.28 167 GLY A N 1
ATOM 1382 C CA . GLY A 1 167 ? 16.561 23.236 23.178 1.00 15.35 167 GLY A CA 1
ATOM 1383 C C . GLY A 1 167 ? 16.439 21.759 22.836 1.00 16.19 167 GLY A C 1
ATOM 1384 O O . GLY A 1 167 ? 17.231 20.962 23.379 1.00 19.57 167 GLY A O 1
ATOM 1385 N N . LYS A 1 168 ? 15.522 21.377 21.947 1.00 13.59 168 LYS A N 1
ATOM 1386 C CA . LYS A 1 168 ? 15.382 19.958 21.529 1.00 13.46 168 LYS A CA 1
ATOM 1387 C C . LYS A 1 168 ? 15.748 19.833 20.052 1.00 11.12 168 LYS A C 1
ATOM 1388 O O . LYS A 1 168 ? 15.391 20.713 19.262 1.00 9.78 168 LYS A O 1
ATOM 1394 N N . LYS A 1 169 ? 16.429 18.746 19.703 1.00 8.80 169 LYS A N 1
ATOM 1395 C CA . LYS A 1 169 ? 16.781 18.451 18.290 1.00 8.61 169 LYS A CA 1
ATOM 1396 C C . LYS A 1 169 ? 15.577 17.980 17.483 1.00 7.80 169 LYS A C 1
ATOM 1397 O O . LYS A 1 169 ? 14.735 17.264 18.007 1.00 7.65 169 LYS A O 1
ATOM 1403 N N . VAL A 1 170 ? 15.541 18.354 16.209 1.00 6.50 170 VAL A N 1
ATOM 1404 C CA . VAL A 1 170 ? 14.606 17.706 15.253 1.00 6.38 170 VAL A CA 1
ATOM 1405 C C . VAL A 1 170 ? 14.863 16.199 15.366 1.00 6.73 170 VAL A C 1
ATOM 1406 O O . VAL A 1 170 ? 16.011 15.737 15.513 1.00 6.42 170 VAL A O 1
ATOM 1410 N N . GLY A 1 171 ? 13.770 15.459 15.377 1.00 5.92 171 GLY A N 1
ATOM 1411 C CA . GLY A 1 171 ? 13.722 14.018 15.633 1.00 5.86 171 GLY A CA 1
ATOM 1412 C C . GLY A 1 171 ? 13.291 13.727 17.052 1.00 6.62 171 GLY A C 1
ATOM 1413 O O . GLY A 1 171 ? 12.947 12.562 17.342 1.00 6.71 171 GLY A O 1
ATOM 1414 N N . ASN A 1 172 ? 13.277 14.752 17.907 1.00 6.70 172 ASN A N 1
ATOM 1415 C CA . ASN A 1 172 ? 12.843 14.666 19.327 1.00 6.86 172 ASN A CA 1
ATOM 1416 C C . ASN A 1 172 ? 11.772 15.728 19.589 1.00 7.09 172 ASN A C 1
ATOM 1417 O O . ASN A 1 172 ? 11.679 16.171 20.759 1.00 7.36 172 ASN A O 1
ATOM 1422 N N . LEU A 1 173 ? 11.012 16.123 18.569 1.00 7.38 173 LEU A N 1
ATOM 1423 C CA . LEU A 1 173 ? 9.978 17.181 18.698 1.00 7.98 173 LEU A CA 1
ATOM 1424 C C . LEU A 1 173 ? 8.562 16.627 18.531 1.00 9.38 173 LEU A C 1
ATOM 1425 O O . LEU A 1 173 ? 7.590 17.406 18.546 1.00 11.07 173 LEU A O 1
ATOM 1430 N N . GLY A 1 174 ? 8.403 15.326 18.331 1.00 8.92 174 GLY A N 1
ATOM 1431 C CA . GLY A 1 174 ? 7.067 14.745 18.187 1.00 8.89 174 GLY A CA 1
ATOM 1432 C C . GLY A 1 174 ? 7.059 13.332 18.690 1.00 8.63 174 GLY A C 1
ATOM 1433 O O . GLY A 1 174 ? 7.721 13.010 19.689 1.00 10.61 174 GLY A O 1
ATOM 1434 N N . ASP A 1 175 ? 6.275 12.481 18.065 1.00 8.51 175 ASP A N 1
ATOM 1435 C CA . ASP A 1 175 ? 6.181 11.065 18.485 1.00 8.29 175 ASP A CA 1
ATOM 1436 C C . ASP A 1 175 ? 7.318 10.295 17.830 1.00 8.14 175 ASP A C 1
ATOM 1437 O O . ASP A 1 175 ? 7.860 9.387 18.465 1.00 7.84 175 ASP A O 1
ATOM 1442 N N . ILE A 1 176 ? 7.677 10.638 16.591 1.00 8.13 176 ILE A N 1
ATOM 1443 C CA . ILE A 1 176 ? 8.697 9.861 15.827 1.00 8.67 176 ILE A CA 1
ATOM 1444 C C . ILE A 1 176 ? 9.327 10.807 14.815 1.00 8.77 176 ILE A C 1
ATOM 1445 O O . ILE A 1 176 ? 8.607 11.662 14.252 1.00 7.76 176 ILE A O 1
ATOM 1450 N N . GLY A 1 177 ? 10.641 10.700 14.646 1.00 7.13 177 GLY A N 1
ATOM 1451 C CA . GLY A 1 177 ? 11.352 11.481 13.637 1.00 7.17 177 GLY A CA 1
ATOM 1452 C C . GLY A 1 177 ? 11.833 10.550 12.549 1.00 6.59 177 GLY A C 1
ATOM 1453 O O . GLY A 1 177 ? 12.164 9.390 12.848 1.00 5.95 177 GLY A O 1
ATOM 1454 N N . CYS A 1 178 ? 11.832 11.051 11.323 1.00 6.02 178 CYS A N 1
ATOM 1455 C CA . CYS A 1 178 ? 12.150 10.252 10.111 1.00 6.12 178 CYS A CA 1
ATOM 1456 C C . CYS A 1 178 ? 13.280 10.977 9.395 1.00 5.81 178 CYS A C 1
ATOM 1457 O O . CYS A 1 178 ? 13.138 12.193 9.162 1.00 6.70 178 CYS A O 1
ATOM 1460 N N . PHE A 1 179 ? 14.347 10.261 9.061 1.00 5.25 179 PHE A N 1
ATOM 1461 C CA . PHE A 1 179 ? 15.558 10.863 8.486 1.00 4.99 179 PHE A CA 1
ATOM 1462 C C . PHE A 1 179 ? 15.878 10.165 7.178 1.00 4.59 179 PHE A C 1
ATOM 1463 O O . PHE A 1 179 ? 15.806 8.943 7.094 1.00 4.87 179 PHE A O 1
ATOM 1471 N N . SER A 1 180 ? 16.341 10.962 6.232 1.00 5.27 180 SER A N 1
ATOM 1472 C CA . SER A 1 180 ? 17.114 10.540 5.057 1.00 5.32 180 SER A CA 1
ATOM 1473 C C . SER A 1 180 ? 18.612 10.676 5.326 1.00 5.85 180 SER A C 1
ATOM 1474 O O . SER A 1 180 ? 19.069 11.713 5.879 1.00 5.59 180 SER A O 1
ATOM 1477 N N . PHE A 1 181 ? 19.378 9.721 4.825 1.00 6.00 181 PHE A N 1
ATOM 1478 C CA . PHE A 1 181 ? 20.852 9.874 4.742 1.00 6.30 181 PHE A CA 1
ATOM 1479 C C . PHE A 1 181 ? 21.291 9.774 3.281 1.00 6.45 181 PHE A C 1
ATOM 1480 O O . PHE A 1 181 ? 22.406 9.307 2.967 1.00 5.55 181 PHE A O 1
ATOM 1488 N N . TYR A 1 182 ? 20.410 10.174 2.375 1.00 6.64 182 TYR A N 1
ATOM 1489 C CA . TYR A 1 182 ? 20.765 10.276 0.951 1.00 6.95 182 TYR A CA 1
ATOM 1490 C C . TYR A 1 182 ? 22.066 11.070 0.845 1.00 6.96 182 TYR A C 1
ATOM 1491 O O . TYR A 1 182 ? 22.318 11.935 1.678 1.00 6.43 182 TYR A O 1
ATOM 1500 N N . PRO A 1 183 ? 22.952 10.771 -0.129 1.00 6.82 183 PRO A N 1
ATOM 1501 C CA . PRO A 1 183 ? 24.297 11.339 -0.129 1.00 7.30 183 PRO A CA 1
ATOM 1502 C C . PRO A 1 183 ? 24.376 12.870 -0.058 1.00 8.38 183 PRO A C 1
ATOM 1503 O O . PRO A 1 183 ? 25.349 13.325 0.491 1.00 8.37 183 PRO A O 1
ATOM 1507 N N . GLY A 1 184 ? 23.370 13.579 -0.593 1.00 7.75 184 GLY A N 1
ATOM 1508 C CA . GLY A 1 184 ? 23.339 15.058 -0.592 1.00 8.29 184 GLY A CA 1
ATOM 1509 C C . GLY A 1 184 ? 22.879 15.658 0.727 1.00 8.21 184 GLY A C 1
ATOM 1510 O O . GLY A 1 184 ? 22.858 16.890 0.814 1.00 9.15 184 GLY A O 1
ATOM 1511 N N . LYS A 1 185 ? 22.427 14.876 1.709 1.00 8.75 185 LYS A N 1
ATOM 1512 C CA . LYS A 1 185 ? 21.855 15.453 2.945 1.00 8.75 185 LYS A CA 1
ATOM 1513 C C . LYS A 1 185 ? 23.000 15.944 3.846 1.00 7.59 185 LYS A C 1
ATOM 1514 O O . LYS A 1 185 ? 24.187 15.634 3.641 1.00 8.29 185 LYS A O 1
ATOM 1520 N N . ASN A 1 186 ? 22.639 16.679 4.890 1.00 7.42 186 ASN A N 1
ATOM 1521 C CA . ASN A 1 186 ? 23.636 17.276 5.803 1.00 7.17 186 ASN A CA 1
ATOM 1522 C C . ASN A 1 186 ? 24.460 16.179 6.483 1.00 7.69 186 ASN A C 1
ATOM 1523 O O . ASN A 1 186 ? 25.613 16.471 6.789 1.00 8.08 186 ASN A O 1
ATOM 1528 N N . LEU A 1 187 ? 23.891 14.976 6.676 1.00 7.61 187 LEU A N 1
ATOM 1529 C CA . LEU A 1 187 ? 24.673 13.756 7.022 1.00 7.67 187 LEU A CA 1
ATOM 1530 C C . LEU A 1 187 ? 24.366 12.741 5.932 1.00 7.47 187 LEU A C 1
ATOM 1531 O O . LEU A 1 187 ? 23.236 12.264 5.885 1.00 7.61 187 LEU A O 1
ATOM 1536 N N . GLY A 1 188 ? 25.295 12.553 5.014 1.00 7.56 188 GLY A N 1
ATOM 1537 C CA . GLY A 1 188 ? 25.057 11.748 3.813 1.00 6.98 188 GLY A CA 1
ATOM 1538 C C . GLY A 1 188 ? 25.816 10.435 3.849 1.00 6.90 188 GLY A C 1
ATOM 1539 O O . GLY A 1 188 ? 26.995 10.403 4.237 1.00 6.96 188 GLY A O 1
ATOM 1540 N N . ALA A 1 189 ? 25.161 9.395 3.347 1.00 7.31 189 ALA A N 1
ATOM 1541 C CA . ALA A 1 189 ? 25.797 8.090 3.093 1.00 7.83 189 ALA A CA 1
ATOM 1542 C C . ALA A 1 189 ? 26.443 8.091 1.705 1.00 8.36 189 ALA A C 1
ATOM 1543 O O . ALA A 1 189 ? 26.464 9.144 1.007 1.00 8.65 189 ALA A O 1
ATOM 1545 N N . LEU A 1 190 ? 26.962 6.937 1.284 1.00 9.37 190 LEU A N 1
ATOM 1546 C CA . LEU A 1 190 ? 27.512 6.705 -0.064 1.00 9.29 190 LEU A CA 1
ATOM 1547 C C . LEU A 1 190 ? 26.607 5.702 -0.775 1.00 8.24 190 LEU A C 1
ATOM 1548 O O . LEU A 1 190 ? 27.076 4.801 -1.464 1.00 8.65 190 LEU A O 1
ATOM 1553 N N . GLY A 1 191 ? 25.311 5.952 -0.654 1.00 7.57 191 GLY A N 1
ATOM 1554 C CA . GLY A 1 191 ? 24.213 5.099 -1.137 1.00 7.52 191 GLY A CA 1
ATOM 1555 C C . GLY A 1 191 ? 22.956 5.565 -0.456 1.00 6.97 191 GLY A C 1
ATOM 1556 O O . GLY A 1 191 ? 23.021 6.541 0.330 1.00 8.08 191 GLY A O 1
ATOM 1557 N N . ASP A 1 192 ? 21.857 4.860 -0.638 1.00 6.96 192 ASP A N 1
ATOM 1558 C CA . ASP A 1 192 ? 20.609 5.224 0.056 1.00 6.77 192 ASP A CA 1
ATOM 1559 C C . ASP A 1 192 ? 20.657 4.753 1.507 1.00 6.43 192 ASP A C 1
ATOM 1560 O O . ASP A 1 192 ? 21.194 3.656 1.822 1.00 6.61 192 ASP A O 1
ATOM 1565 N N . GLY A 1 193 ? 20.054 5.513 2.410 1.00 5.86 193 GLY A N 1
ATOM 1566 C CA . GLY A 1 193 ? 19.897 5.082 3.802 1.00 5.52 193 GLY A CA 1
ATOM 1567 C C . GLY A 1 193 ? 19.008 6.029 4.570 1.00 5.49 193 GLY A C 1
ATOM 1568 O O . GLY A 1 193 ? 18.732 7.131 4.075 1.00 5.36 193 GLY A O 1
ATOM 1569 N N . GLY A 1 194 ? 18.513 5.597 5.719 1.00 5.27 194 GLY A N 1
ATOM 1570 C CA . GLY A 1 194 ? 17.542 6.365 6.505 1.00 5.02 194 GLY A CA 1
ATOM 1571 C C . GLY A 1 194 ? 17.493 5.862 7.932 1.00 5.07 194 GLY A C 1
ATOM 1572 O O . GLY A 1 194 ? 18.174 4.886 8.264 1.00 5.57 194 GLY A O 1
ATOM 1573 N N . CYS A 1 195 ? 16.697 6.496 8.770 1.00 5.37 195 CYS A N 1
ATOM 1574 C CA . CYS A 1 195 ? 16.391 5.939 10.100 1.00 5.59 195 CYS A CA 1
ATOM 1575 C C . CYS A 1 195 ? 15.153 6.625 10.635 1.00 5.54 195 CYS A C 1
ATOM 1576 O O . CYS A 1 195 ? 14.739 7.647 10.075 1.00 5.71 195 CYS A O 1
ATOM 1579 N N . ILE A 1 196 ? 14.619 6.060 11.704 1.00 5.04 196 ILE A N 1
ATOM 1580 C CA . ILE A 1 196 ? 13.656 6.767 12.583 1.00 5.59 196 ILE A CA 1
ATOM 1581 C C . ILE A 1 196 ? 14.296 6.958 13.949 1.00 5.85 196 ILE A C 1
ATOM 1582 O O . ILE A 1 196 ? 15.244 6.224 14.344 1.00 6.96 196 ILE A O 1
ATOM 1587 N N . THR A 1 197 ? 13.817 7.975 14.658 1.00 6.01 197 THR A N 1
ATOM 1588 C CA . THR A 1 197 ? 14.164 8.242 16.066 1.00 5.96 197 THR A CA 1
ATOM 1589 C C . THR A 1 197 ? 12.877 8.299 16.877 1.00 6.64 197 THR A C 1
ATOM 1590 O O . THR A 1 197 ? 11.875 8.830 16.398 1.00 6.02 197 THR A O 1
ATOM 1594 N N . THR A 1 198 ? 12.907 7.793 18.110 1.00 7.16 198 THR A N 1
ATOM 1595 C CA . THR A 1 198 ? 11.701 7.823 18.954 1.00 7.43 198 THR A CA 1
ATOM 1596 C C . THR A 1 198 ? 12.096 7.543 20.400 1.00 7.32 198 THR A C 1
ATOM 1597 O O . THR A 1 198 ? 13.148 6.911 20.609 1.00 7.95 198 THR A O 1
ATOM 1601 N N . ASN A 1 199 ? 11.256 7.989 21.334 1.00 8.20 199 ASN A N 1
ATOM 1602 C CA . ASN A 1 199 ? 11.402 7.612 22.754 1.00 9.30 199 ASN A CA 1
ATOM 1603 C C . ASN A 1 199 ? 10.452 6.462 23.067 1.00 11.22 199 ASN A C 1
ATOM 1604 O O . ASN A 1 199 ? 10.487 6.021 24.203 1.00 13.00 199 ASN A O 1
ATOM 1609 N N . ASP A 1 200 ? 9.595 6.046 22.141 1.00 11.17 200 ASP A N 1
ATOM 1610 C CA . ASP A 1 200 ? 8.575 4.995 22.414 1.00 12.29 200 ASP A CA 1
ATOM 1611 C C . ASP A 1 200 ? 9.203 3.628 22.092 1.00 13.95 200 ASP A C 1
ATOM 1612 O O . ASP A 1 200 ? 9.359 3.303 20.903 1.00 12.66 200 ASP A O 1
ATOM 1617 N N . GLU A 1 201 ? 9.585 2.846 23.094 1.00 14.10 201 GLU A N 1
ATOM 1618 C CA . GLU A 1 201 ? 10.282 1.552 22.874 1.00 16.12 201 GLU A CA 1
ATOM 1619 C C . GLU A 1 201 ? 9.380 0.609 22.063 1.00 15.89 201 GLU A C 1
ATOM 1620 O O . GLU A 1 201 ? 9.922 -0.154 21.236 1.00 14.01 201 GLU A O 1
ATOM 1626 N N . GLU A 1 202 ? 8.066 0.642 22.286 1.00 16.01 202 GLU A N 1
ATOM 1627 C CA . GLU A 1 202 ? 7.156 -0.312 21.596 1.00 18.33 202 GLU A CA 1
ATOM 1628 C C . GLU A 1 202 ? 7.098 0.050 20.113 1.00 15.41 202 GLU A C 1
ATOM 1629 O O . GLU A 1 202 ? 7.186 -0.880 19.282 1.00 13.63 202 GLU A O 1
ATOM 1635 N N . MET A 1 203 ? 7.041 1.341 19.778 1.00 13.60 203 MET A N 1
ATOM 1636 C CA . MET A 1 203 ? 7.050 1.738 18.345 1.00 13.83 203 MET A CA 1
ATOM 1637 C C . MET A 1 203 ? 8.416 1.403 17.727 1.00 11.28 203 MET A C 1
ATOM 1638 O O . MET A 1 203 ? 8.441 0.918 16.579 1.00 9.78 203 MET A O 1
ATOM 1643 N N . ALA A 1 204 ? 9.526 1.649 18.414 1.00 9.38 204 ALA A N 1
ATOM 1644 C CA . ALA A 1 204 ? 10.872 1.326 17.880 1.00 9.89 204 ALA A CA 1
ATOM 1645 C C . ALA A 1 204 ? 10.926 -0.172 17.537 1.00 9.25 204 ALA A C 1
ATOM 1646 O O . ALA A 1 204 ? 11.345 -0.533 16.429 1.00 8.32 204 ALA A O 1
ATOM 1648 N N . THR A 1 205 ? 10.497 -1.022 18.469 1.00 9.04 205 THR A N 1
ATOM 1649 C CA . THR A 1 205 ? 10.493 -2.492 18.271 1.00 9.60 205 THR A CA 1
ATOM 1650 C C . THR A 1 205 ? 9.592 -2.852 17.083 1.00 8.55 205 THR A C 1
ATOM 1651 O O . THR A 1 205 ? 10.002 -3.667 16.232 1.00 7.90 205 THR A O 1
ATOM 1655 N N . LYS A 1 206 ? 8.393 -2.291 16.993 1.00 9.21 206 LYS A N 1
ATOM 1656 C CA . LYS A 1 206 ? 7.452 -2.637 15.915 1.00 8.80 206 LYS A CA 1
ATOM 1657 C C . LYS A 1 206 ? 8.041 -2.237 14.561 1.00 8.11 206 LYS A C 1
ATOM 1658 O O . LYS A 1 206 ? 7.936 -2.993 13.568 1.00 8.03 206 LYS A O 1
ATOM 1664 N N A ILE A 1 207 ? 8.651 -1.057 14.488 0.50 7.46 207 ILE A N 1
ATOM 1665 N N B ILE A 1 207 ? 8.661 -1.063 14.489 0.50 7.40 207 ILE A N 1
ATOM 1666 C CA A ILE A 1 207 ? 9.265 -0.581 13.216 0.50 7.04 207 ILE A CA 1
ATOM 1667 C CA B ILE A 1 207 ? 9.257 -0.594 13.207 0.50 6.93 207 ILE A CA 1
ATOM 1668 C C A ILE A 1 207 ? 10.454 -1.476 12.843 0.50 6.99 207 ILE A C 1
ATOM 1669 C C B ILE A 1 207 ? 10.465 -1.466 12.838 0.50 6.93 207 ILE A C 1
ATOM 1670 O O A ILE A 1 207 ? 10.567 -1.847 11.676 0.50 7.14 207 ILE A O 1
ATOM 1671 O O B ILE A 1 207 ? 10.601 -1.812 11.666 0.50 7.08 207 ILE A O 1
ATOM 1680 N N . ARG A 1 208 ? 11.312 -1.823 13.804 1.00 6.29 208 ARG A N 1
ATOM 1681 C CA . ARG A 1 208 ? 12.457 -2.719 13.549 1.00 6.75 208 ARG A CA 1
ATOM 1682 C C . ARG A 1 208 ? 11.917 -4.038 12.981 1.00 7.00 208 ARG A C 1
ATOM 1683 O O . ARG A 1 208 ? 12.497 -4.549 12.008 1.00 7.09 208 ARG A O 1
ATOM 1691 N N . ALA A 1 209 ? 10.844 -4.583 13.550 1.00 6.59 209 ALA A N 1
ATOM 1692 C CA . ALA A 1 209 ? 10.197 -5.804 13.009 1.00 6.76 209 ALA A CA 1
ATOM 1693 C C . ALA A 1 209 ? 9.701 -5.565 11.588 1.00 6.69 209 ALA A C 1
ATOM 1694 O O . ALA A 1 209 ? 10.029 -6.350 10.687 1.00 7.03 209 ALA A O 1
ATOM 1696 N N . ILE A 1 210 ? 8.890 -4.532 11.371 1.00 6.61 210 ILE A N 1
ATOM 1697 C CA . ILE A 1 210 ? 8.243 -4.317 10.057 1.00 6.53 210 ILE A CA 1
ATOM 1698 C C . ILE A 1 210 ? 9.321 -4.138 8.984 1.00 6.46 210 ILE A C 1
ATOM 1699 O O . ILE A 1 210 ? 9.133 -4.621 7.833 1.00 7.46 210 ILE A O 1
ATOM 1704 N N . ALA A 1 211 ? 10.415 -3.459 9.318 1.00 6.21 211 ALA A N 1
ATOM 1705 C CA . ALA A 1 211 ? 11.459 -3.161 8.317 1.00 6.10 211 ALA A CA 1
ATOM 1706 C C . ALA A 1 211 ? 12.254 -4.413 7.945 1.00 6.19 211 ALA A C 1
ATOM 1707 O O . ALA A 1 211 ? 12.981 -4.400 6.933 1.00 5.80 211 ALA A O 1
ATOM 1709 N N . ASN A 1 212 ? 12.143 -5.466 8.758 1.00 6.96 212 ASN A N 1
ATOM 1710 C CA . ASN A 1 212 ? 12.826 -6.755 8.491 1.00 7.90 212 ASN A CA 1
ATOM 1711 C C . ASN A 1 212 ? 11.781 -7.844 8.206 1.00 7.90 212 ASN A C 1
ATOM 1712 O O . A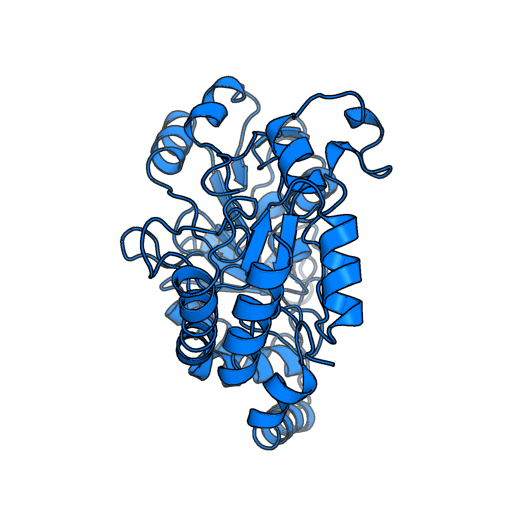SN A 1 212 ? 11.771 -8.885 8.895 1.00 8.02 212 ASN A O 1
ATOM 1717 N N . TYR A 1 213 ? 10.924 -7.609 7.212 1.00 7.67 213 TYR A N 1
ATOM 1718 C CA . TYR A 1 213 ? 9.887 -8.552 6.723 1.00 8.22 213 TYR A CA 1
ATOM 1719 C C . TYR A 1 213 ? 8.825 -8.773 7.794 1.00 9.36 213 TYR A C 1
ATOM 1720 O O . TYR A 1 213 ? 7.958 -9.639 7.570 1.00 11.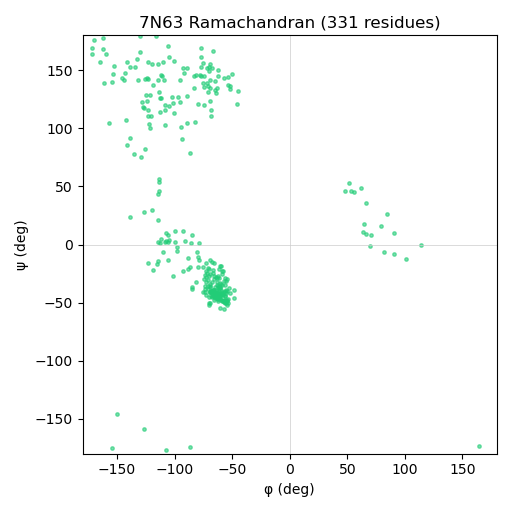58 213 TYR A O 1
ATOM 1729 N N . GLY A 1 214 ? 8.811 -8.025 8.900 1.00 7.79 214 GLY A N 1
ATOM 1730 C CA . GLY A 1 214 ? 7.864 -8.275 9.999 1.00 7.25 214 GLY A CA 1
ATOM 1731 C C . GLY A 1 214 ? 8.430 -9.226 11.042 1.00 7.43 214 GLY A C 1
ATOM 1732 O O . GLY A 1 214 ? 7.682 -9.585 11.976 1.00 6.65 214 GLY A O 1
ATOM 1733 N N . SER A 1 215 ? 9.727 -9.555 10.972 1.00 7.85 215 SER A N 1
ATOM 1734 C CA . SER A 1 215 ? 10.369 -10.604 11.810 1.00 8.12 215 SER A CA 1
ATOM 1735 C C . SER A 1 215 ? 11.356 -10.001 12.810 1.00 9.24 215 SER A C 1
ATOM 1736 O O . SER A 1 215 ? 12.326 -9.337 12.368 1.00 9.98 215 SER A O 1
ATOM 1739 N N . LEU A 1 216 ? 11.206 -10.297 14.099 1.00 9.50 216 LEU A N 1
ATOM 1740 C CA . LEU A 1 216 ? 12.311 -10.110 15.072 1.00 10.72 216 LEU A CA 1
ATOM 1741 C C . LEU A 1 216 ? 13.004 -11.425 15.412 1.00 10.85 216 LEU A C 1
ATOM 1742 O O . LEU A 1 216 ? 14.170 -11.367 15.809 1.00 12.11 216 LEU A O 1
ATOM 1747 N N . ILE A 1 217 ? 12.283 -12.534 15.302 1.00 10.85 217 ILE A N 1
ATOM 1748 C CA . ILE A 1 217 ? 12.788 -13.876 15.682 1.00 11.33 217 ILE A CA 1
ATOM 1749 C C . ILE A 1 217 ? 12.887 -14.652 14.375 1.00 11.05 217 ILE A C 1
ATOM 1750 O O . ILE A 1 217 ? 11.916 -14.659 13.589 1.00 9.16 217 ILE A O 1
ATOM 1755 N N . LYS A 1 218 ? 14.025 -15.281 14.160 1.00 11.62 218 LYS A N 1
ATOM 1756 C CA . LYS A 1 218 ? 14.253 -16.080 12.936 1.00 11.28 218 LYS A CA 1
ATOM 1757 C C . LYS A 1 218 ? 13.111 -17.079 12.733 1.00 9.58 218 LYS A C 1
ATOM 1758 O O . LYS A 1 218 ? 12.671 -17.759 13.687 1.00 9.66 218 LYS A O 1
ATOM 1764 N N . TYR A 1 219 ? 12.641 -17.113 11.498 1.00 9.02 219 TYR A N 1
ATOM 1765 C CA . TYR A 1 219 ? 11.557 -17.988 10.985 1.00 9.05 219 TYR A CA 1
ATOM 1766 C C . TYR A 1 219 ? 10.149 -17.465 11.288 1.00 8.68 219 TYR A C 1
ATOM 1767 O O . TYR A 1 219 ? 9.212 -18.067 10.784 1.00 8.64 219 TYR A O 1
ATOM 1776 N N . GLU A 1 220 ? 9.991 -16.395 12.070 1.00 8.39 220 GLU A N 1
ATOM 1777 C CA . GLU A 1 220 ? 8.670 -15.941 12.550 1.00 8.07 220 GLU A CA 1
ATOM 1778 C C . GLU A 1 220 ? 8.385 -14.525 12.037 1.00 7.57 220 GLU A C 1
ATOM 1779 O O . GLU A 1 220 ? 9.280 -13.656 12.131 1.00 7.71 220 GLU A O 1
ATOM 1785 N N . ASN A 1 221 ? 7.166 -14.294 11.580 1.00 7.00 221 ASN A N 1
ATOM 1786 C CA . ASN A 1 221 ? 6.735 -12.958 11.084 1.00 7.41 221 ASN A CA 1
ATOM 1787 C C . ASN A 1 221 ? 5.565 -12.515 11.945 1.00 7.16 221 ASN A C 1
ATOM 1788 O O . ASN A 1 221 ? 4.500 -13.088 11.837 1.00 7.53 221 ASN A O 1
ATOM 1793 N N . ILE A 1 222 ? 5.791 -11.500 12.773 1.00 7.48 222 ILE A N 1
ATOM 1794 C CA . ILE A 1 222 ? 4.741 -10.911 13.643 1.00 7.53 222 ILE A CA 1
ATOM 1795 C C . ILE A 1 222 ? 3.778 -10.112 12.783 1.00 7.56 222 ILE A C 1
ATOM 1796 O O . ILE A 1 222 ? 2.566 -10.184 12.973 1.00 7.62 222 ILE A O 1
ATOM 1801 N N . TYR A 1 223 ? 4.331 -9.335 11.857 1.00 7.71 223 TYR A N 1
ATOM 1802 C CA . TYR A 1 223 ? 3.602 -8.362 11.020 1.00 7.67 223 TYR A CA 1
ATOM 1803 C C . TYR A 1 223 ? 3.812 -8.664 9.552 1.00 7.30 223 TYR A C 1
ATOM 1804 O O . TYR A 1 223 ? 4.839 -9.282 9.180 1.00 7.42 223 TYR A O 1
ATOM 1813 N N . LYS A 1 224 ? 2.885 -8.202 8.736 1.00 7.37 224 LYS A N 1
ATOM 1814 C CA . LYS A 1 224 ? 3.155 -8.131 7.295 1.00 8.20 224 LYS A CA 1
ATOM 1815 C C . LYS A 1 224 ? 4.210 -7.045 7.116 1.00 8.77 224 LYS A C 1
ATOM 1816 O O . LYS A 1 224 ? 3.854 -5.884 7.312 1.00 13.66 224 LYS A O 1
ATOM 1822 N N . GLY A 1 225 ? 5.424 -7.386 6.744 1.00 8.28 225 GLY A N 1
ATOM 1823 C CA . GLY A 1 225 ? 6.498 -6.385 6.717 1.00 8.20 225 GLY A CA 1
ATOM 1824 C C . GLY A 1 225 ? 6.907 -5.974 5.325 1.00 8.06 225 GLY A C 1
ATOM 1825 O O . GLY A 1 225 ? 6.254 -6.389 4.316 1.00 8.91 225 GLY A O 1
ATOM 1826 N N . LEU A 1 226 ? 7.929 -5.121 5.349 1.00 8.52 226 LEU A N 1
ATOM 1827 C CA . LEU A 1 226 ? 8.646 -4.547 4.181 1.00 9.83 226 LEU A CA 1
ATOM 1828 C C . LEU A 1 226 ? 10.078 -5.066 4.279 1.00 8.34 226 LEU A C 1
ATOM 1829 O O . LEU A 1 226 ? 10.458 -5.745 5.236 1.00 8.38 226 LEU A O 1
ATOM 1834 N N . ASN A 1 227 ? 10.907 -4.683 3.323 1.00 6.60 227 ASN A N 1
ATOM 1835 C CA . ASN A 1 227 ? 12.364 -4.928 3.436 1.00 6.16 227 ASN A CA 1
ATOM 1836 C C . ASN A 1 227 ? 13.008 -3.549 3.363 1.00 6.16 227 ASN A C 1
ATOM 1837 O O . ASN A 1 227 ? 13.100 -2.973 2.266 1.00 6.26 227 ASN A O 1
ATOM 1842 N N . SER A 1 228 ? 13.375 -3.000 4.522 1.00 5.42 228 SER A N 1
ATOM 1843 C CA . SER A 1 228 ? 13.905 -1.622 4.571 1.00 5.06 228 SER A CA 1
ATOM 1844 C C . SER A 1 228 ? 15.036 -1.578 5.594 1.00 4.99 228 SER A C 1
ATOM 1845 O O . SER A 1 228 ? 14.805 -1.239 6.763 1.00 5.77 228 SER A O 1
ATOM 1848 N N . ARG A 1 229 ? 16.240 -1.918 5.158 1.00 5.53 229 ARG A N 1
ATOM 1849 C CA . ARG A 1 229 ? 17.419 -1.988 6.040 1.00 5.86 229 ARG A CA 1
ATOM 1850 C C . ARG A 1 229 ? 18.501 -1.007 5.576 1.00 5.62 229 ARG A C 1
ATOM 1851 O O . ARG A 1 229 ? 18.596 -0.654 4.346 1.00 6.01 229 ARG A O 1
ATOM 1859 N N . LEU A 1 230 ? 19.318 -0.629 6.558 1.00 5.81 230 LEU A N 1
ATOM 1860 C CA . LEU A 1 230 ? 20.522 0.188 6.346 1.00 6.20 230 LEU A CA 1
ATOM 1861 C C . LEU A 1 230 ? 21.699 -0.772 6.228 1.00 6.08 230 LEU A C 1
ATOM 1862 O O . LEU A 1 230 ? 21.892 -1.582 7.135 1.00 6.60 230 LEU A O 1
ATOM 1867 N N . ASP A 1 231 ? 22.423 -0.718 5.124 1.00 6.57 231 ASP A N 1
ATOM 1868 C CA . ASP A 1 231 ? 23.588 -1.619 4.932 1.00 6.88 231 ASP A CA 1
ATOM 1869 C C . ASP A 1 231 ? 24.641 -1.331 6.009 1.00 6.81 231 ASP A C 1
ATOM 1870 O O . ASP A 1 231 ? 24.858 -0.189 6.396 1.00 6.76 231 ASP A O 1
ATOM 1875 N N . GLU A 1 232 ? 25.338 -2.368 6.467 1.00 6.32 232 GLU A N 1
ATOM 1876 C CA . GLU A 1 232 ? 26.455 -2.173 7.432 1.00 6.57 232 GLU A CA 1
ATOM 1877 C C . GLU A 1 232 ? 27.481 -1.188 6.851 1.00 6.76 232 GLU A C 1
ATOM 1878 O O . GLU A 1 232 ? 27.986 -0.363 7.638 1.00 7.54 232 GLU A O 1
ATOM 1884 N N . ILE A 1 233 ? 27.822 -1.262 5.562 1.00 6.76 233 ILE A N 1
ATOM 1885 C CA . ILE A 1 233 ? 28.832 -0.322 4.988 1.00 7.96 233 ILE A CA 1
ATOM 1886 C C . ILE A 1 233 ? 28.332 1.118 5.176 1.00 7.20 233 ILE A C 1
ATOM 1887 O O . ILE A 1 233 ? 29.101 2.007 5.530 1.00 7.52 233 ILE A O 1
ATOM 1892 N N . GLN A 1 234 ? 27.055 1.359 4.938 1.00 7.10 234 GLN A N 1
ATOM 1893 C CA . GLN A 1 234 ? 26.533 2.745 5.039 1.00 7.07 234 GLN A CA 1
ATOM 1894 C C . GLN A 1 234 ? 26.427 3.174 6.502 1.00 6.66 234 GLN A C 1
ATOM 1895 O O . GLN A 1 234 ? 26.728 4.346 6.823 1.00 7.72 234 GLN A O 1
ATOM 1901 N N . ALA A 1 235 ? 25.970 2.304 7.406 1.00 6.29 235 ALA A N 1
ATOM 1902 C CA . ALA A 1 235 ? 25.940 2.647 8.841 1.00 6.76 235 ALA A CA 1
ATOM 1903 C C . ALA A 1 235 ? 27.345 3.012 9.307 1.00 7.64 235 ALA A C 1
ATOM 1904 O O . ALA A 1 235 ? 27.476 3.936 10.104 1.00 7.68 235 ALA A O 1
ATOM 1906 N N . ALA A 1 236 ? 28.363 2.276 8.853 1.00 7.92 236 ALA A N 1
ATOM 1907 C CA . ALA A 1 236 ? 29.753 2.536 9.289 1.00 8.36 236 ALA A CA 1
ATOM 1908 C C . ALA A 1 236 ? 30.183 3.937 8.848 1.00 8.65 236 ALA A C 1
ATOM 1909 O O . ALA A 1 236 ? 30.797 4.684 9.624 1.00 8.57 236 ALA A O 1
ATOM 1911 N N . ILE A 1 237 ? 29.860 4.279 7.614 1.00 8.62 237 ILE A N 1
ATOM 1912 C CA . ILE A 1 237 ? 30.267 5.604 7.056 1.00 9.81 237 ILE A CA 1
ATOM 1913 C C . ILE A 1 237 ? 29.479 6.691 7.795 1.00 8.75 237 ILE A C 1
ATOM 1914 O O . ILE A 1 237 ? 30.069 7.726 8.185 1.00 8.86 237 ILE A O 1
ATOM 1919 N N . LEU A 1 238 ? 28.184 6.493 8.005 1.00 8.20 238 LEU A N 1
ATOM 1920 C CA . LEU A 1 238 ? 27.387 7.499 8.747 1.00 8.05 238 LEU A CA 1
ATOM 1921 C C . LEU A 1 238 ? 27.919 7.708 10.153 1.00 8.39 238 LEU A C 1
ATOM 1922 O O . LEU A 1 238 ? 27.893 8.853 10.635 1.00 8.73 238 LEU A O 1
ATOM 1927 N N . ASP A 1 239 ? 28.343 6.639 10.823 1.00 8.29 239 ASP A N 1
ATOM 1928 C CA . ASP A 1 239 ? 28.774 6.759 12.226 1.00 9.07 239 ASP A CA 1
ATOM 1929 C C . ASP A 1 239 ? 30.062 7.575 12.241 1.00 9.47 239 ASP A C 1
ATOM 1930 O O . ASP A 1 239 ? 30.225 8.423 13.115 1.00 10.06 239 ASP A O 1
ATOM 1935 N N . LEU A 1 240 ? 30.950 7.361 11.286 1.00 9.98 240 LEU A N 1
ATOM 1936 C CA . LEU A 1 240 ? 32.191 8.169 11.344 1.00 12.54 240 LEU A CA 1
ATOM 1937 C C . LEU A 1 240 ? 31.885 9.627 10.982 1.00 11.71 240 LEU A C 1
ATOM 1938 O O . LEU A 1 240 ? 32.455 10.534 11.621 1.00 11.98 240 LEU A O 1
ATOM 1943 N N . LYS A 1 241 ? 30.967 9.885 10.052 1.00 10.18 241 LYS A N 1
ATOM 1944 C CA . LYS A 1 241 ? 30.645 11.268 9.598 1.00 10.27 241 LYS A CA 1
ATOM 1945 C C . LYS A 1 241 ? 29.853 12.012 10.676 1.00 10.39 241 LYS A C 1
ATOM 1946 O O . LYS A 1 241 ? 29.966 13.241 10.782 1.00 10.19 241 LYS A O 1
ATOM 1952 N N . LEU A 1 242 ? 29.092 11.303 11.515 1.00 9.50 242 LEU A N 1
ATOM 1953 C CA . LEU A 1 242 ? 28.230 11.938 12.534 1.00 9.72 242 LEU A CA 1
ATOM 1954 C C . LEU A 1 242 ? 29.085 12.785 13.486 1.00 9.94 242 LEU A C 1
ATOM 1955 O O . LEU A 1 242 ? 28.609 13.832 13.978 1.00 9.76 242 LEU A O 1
ATOM 1960 N N . GLN A 1 243 ? 30.311 12.344 13.762 1.00 13.35 243 GLN A N 1
ATOM 1961 C CA . GLN A 1 243 ? 31.229 13.052 14.684 1.00 15.05 243 GLN A CA 1
ATOM 1962 C C . GLN A 1 243 ? 31.459 14.484 14.186 1.00 13.93 243 GLN A C 1
ATOM 1963 O O . GLN A 1 243 ? 31.843 15.329 14.989 1.00 13.47 243 GLN A O 1
ATOM 1969 N N . PHE A 1 244 ? 31.250 14.745 12.898 1.00 11.20 244 PHE A N 1
ATOM 1970 C CA . PHE A 1 244 ? 31.619 16.042 12.282 1.00 11.82 244 PHE A CA 1
ATOM 1971 C C . PHE A 1 244 ? 30.357 16.808 11.879 1.00 10.65 244 PHE A C 1
ATOM 1972 O O . PHE A 1 244 ? 30.524 17.869 11.257 1.00 9.39 244 PHE A O 1
ATOM 1980 N N . LEU A 1 245 ? 29.165 16.291 12.211 1.00 8.73 245 LEU A N 1
ATOM 1981 C CA . LEU A 1 245 ? 27.913 16.890 11.679 1.00 8.56 245 LEU A CA 1
ATOM 1982 C C . LEU A 1 245 ? 27.742 18.314 12.215 1.00 8.04 245 LEU A C 1
ATOM 1983 O O . LEU A 1 245 ? 27.384 19.219 11.441 1.00 7.66 245 LEU A O 1
ATOM 1988 N N . ASP A 1 246 ? 27.942 18.538 13.513 1.00 9.11 246 ASP A N 1
ATOM 1989 C CA . ASP A 1 246 ? 27.736 19.907 14.060 1.00 9.29 246 ASP A CA 1
ATOM 1990 C C . ASP A 1 246 ? 28.723 20.874 13.395 1.00 9.36 246 ASP A C 1
ATOM 1991 O O . ASP A 1 246 ? 28.315 21.994 13.007 1.00 7.85 246 ASP A O 1
ATOM 1996 N N . ALA A 1 247 ? 29.975 20.457 13.237 1.00 8.85 247 ALA A N 1
ATOM 1997 C CA . ALA A 1 247 ? 31.014 21.301 12.600 1.00 9.58 247 ALA A CA 1
ATOM 1998 C C . ALA A 1 247 ? 30.644 21.569 11.138 1.00 9.64 247 ALA A C 1
ATOM 1999 O O . ALA A 1 247 ? 30.794 22.720 10.682 1.00 10.14 247 ALA A O 1
ATOM 2001 N N . ASP A 1 248 ? 30.149 20.566 10.402 1.00 9.03 248 ASP A N 1
ATOM 2002 C CA . ASP A 1 248 ? 29.748 20.735 8.987 1.00 8.35 248 ASP A CA 1
ATOM 2003 C C . ASP A 1 248 ? 28.569 21.709 8.936 1.00 7.89 248 ASP A C 1
ATOM 2004 O O . ASP A 1 248 ? 28.542 22.590 8.054 1.00 7.88 248 ASP A O 1
ATOM 2009 N N . ASN A 1 249 ? 27.620 21.555 9.858 1.00 7.68 249 ASN A N 1
ATOM 2010 C CA . ASN A 1 249 ? 26.425 22.440 9.872 1.00 7.65 249 ASN A CA 1
ATOM 2011 C C . ASN A 1 249 ? 26.892 23.872 10.153 1.00 8.39 249 ASN A C 1
ATOM 2012 O O . ASN A 1 249 ? 26.347 24.828 9.542 1.00 8.10 249 ASN A O 1
ATOM 2017 N N . GLN A 1 250 ? 27.860 24.037 11.047 1.00 9.04 250 GLN A N 1
ATOM 2018 C CA . GLN A 1 250 ? 28.368 25.400 11.394 1.00 9.66 250 GLN A CA 1
ATOM 2019 C C . GLN A 1 250 ? 29.048 26.016 10.162 1.00 8.89 250 GLN A C 1
ATOM 2020 O O . GLN A 1 250 ? 28.883 27.221 9.922 1.00 8.35 250 GLN A O 1
ATOM 2026 N N A GLN A 1 251 ? 29.816 25.214 9.418 0.50 8.80 251 GLN A N 1
ATOM 2027 N N B GLN A 1 251 ? 29.807 25.246 9.389 0.50 8.87 251 GLN A N 1
ATOM 2028 C CA A GLN A 1 251 ? 30.488 25.620 8.146 0.50 8.50 251 GLN A CA 1
ATOM 2029 C CA B GLN A 1 251 ? 30.446 25.789 8.157 0.50 8.59 251 GLN A CA 1
ATOM 2030 C C A GLN A 1 251 ? 29.420 26.092 7.147 0.50 8.10 251 GLN A C 1
ATOM 2031 C C B GLN A 1 251 ? 29.360 26.168 7.146 0.50 8.10 251 GLN A C 1
ATOM 2032 O O A GLN A 1 251 ? 29.592 27.161 6.534 0.50 7.73 251 GLN A O 1
ATOM 2033 O O B GLN A 1 251 ? 29.446 27.256 6.532 0.50 7.59 251 GLN A O 1
ATOM 2044 N N . ARG A 1 252 ? 28.325 25.331 6.993 1.00 7.25 252 ARG A N 1
ATOM 2045 C CA . ARG A 1 252 ? 27.169 25.773 6.176 1.00 6.83 252 ARG A CA 1
ATOM 2046 C C . ARG A 1 252 ? 26.660 27.118 6.690 1.00 6.60 252 ARG A C 1
ATOM 2047 O O . ARG A 1 252 ? 26.380 28.042 5.902 1.00 6.77 252 ARG A O 1
ATOM 2055 N N . ARG A 1 253 ? 26.430 27.205 7.989 1.00 6.34 253 ARG A N 1
ATOM 2056 C CA . ARG A 1 253 ? 25.859 28.435 8.591 1.00 7.18 253 ARG A CA 1
ATOM 2057 C C . ARG A 1 253 ? 26.748 29.653 8.254 1.00 7.84 253 ARG A C 1
ATOM 2058 O O . ARG A 1 253 ? 26.204 30.739 8.062 1.00 8.13 253 ARG A O 1
ATOM 2066 N N . GLU A 1 254 ? 28.063 29.473 8.172 1.00 8.20 254 GLU A N 1
ATOM 2067 C CA A GLU A 1 254 ? 28.990 30.601 7.876 0.50 8.44 254 GLU A CA 1
ATOM 2068 C CA B GLU A 1 254 ? 29.031 30.568 7.864 0.50 9.19 254 GLU A CA 1
ATOM 2069 C C . GLU A 1 254 ? 28.836 31.035 6.418 1.00 8.60 254 GLU A C 1
ATOM 2070 O O . GLU A 1 254 ? 28.974 32.248 6.154 1.00 9.10 254 GLU A O 1
ATOM 2081 N N . ILE A 1 255 ? 28.551 30.114 5.492 1.00 7.73 255 ILE A N 1
ATOM 2082 C CA . ILE A 1 255 ? 28.219 30.506 4.098 1.00 7.54 255 ILE A CA 1
ATOM 2083 C C . ILE A 1 255 ? 26.893 31.268 4.114 1.00 7.04 255 ILE A C 1
ATOM 2084 O O . ILE A 1 255 ? 26.781 32.342 3.501 1.00 6.75 255 ILE A O 1
ATOM 2089 N N . ALA A 1 256 ? 25.882 30.731 4.795 1.00 6.38 256 ALA A N 1
ATOM 2090 C CA . ALA A 1 256 ? 24.578 31.411 4.875 1.00 6.53 256 ALA A CA 1
ATOM 2091 C C . ALA A 1 256 ? 24.757 32.829 5.424 1.00 6.92 256 ALA A C 1
ATOM 2092 O O . ALA A 1 256 ? 24.062 33.743 5.008 1.00 7.16 256 ALA A O 1
ATOM 2094 N N . LYS A 1 257 ? 25.645 32.988 6.395 1.00 7.51 257 LYS A N 1
ATOM 2095 C CA . LYS A 1 257 ? 25.876 34.303 7.054 1.00 8.36 257 LYS A CA 1
ATOM 2096 C C . LYS A 1 257 ? 26.395 35.278 5.995 1.00 7.45 257 LYS A C 1
ATOM 2097 O O . LYS A 1 257 ? 25.898 36.417 5.902 1.00 6.75 257 LYS A O 1
ATOM 2103 N N . ILE A 1 258 ? 27.361 34.853 5.182 1.00 7.91 258 ILE A N 1
ATOM 2104 C CA . ILE A 1 258 ? 27.878 35.684 4.050 1.00 8.15 258 ILE A CA 1
ATOM 2105 C C . ILE A 1 258 ? 26.729 36.096 3.131 1.00 7.74 258 ILE A C 1
ATOM 2106 O O . ILE A 1 258 ? 26.563 37.277 2.806 1.00 7.19 258 ILE A O 1
ATOM 2111 N N . TYR A 1 259 ? 25.899 35.162 2.694 1.00 6.85 259 TYR A N 1
ATOM 2112 C CA . TYR A 1 259 ? 24.785 35.500 1.798 1.00 6.90 259 TYR A CA 1
ATOM 2113 C C . TYR A 1 259 ? 23.811 36.473 2.482 1.00 7.28 259 TYR A C 1
ATOM 2114 O O . TYR A 1 259 ? 23.378 37.450 1.884 1.00 7.20 259 TYR A O 1
ATOM 2123 N N . ARG A 1 260 ? 23.464 36.197 3.738 1.00 6.85 260 ARG A N 1
ATOM 2124 C CA . ARG A 1 260 ? 22.419 36.958 4.465 1.00 6.88 260 ARG A CA 1
ATOM 2125 C C . ARG A 1 260 ? 22.901 38.397 4.718 1.00 7.19 260 ARG A C 1
ATOM 2126 O O . ARG A 1 260 ? 22.059 39.304 4.673 1.00 7.61 260 ARG A O 1
ATOM 2134 N N . GLU A 1 261 ? 24.208 38.567 4.903 1.00 7.61 261 GLU A N 1
ATOM 2135 C CA . GLU A 1 261 ? 24.751 39.914 5.222 1.00 7.78 261 GLU A CA 1
ATOM 2136 C C . GLU A 1 261 ? 25.185 40.662 3.956 1.00 8.67 261 GLU A C 1
ATOM 2137 O O . GLU A 1 261 ? 25.276 41.899 4.040 1.00 8.87 261 GLU A O 1
ATOM 2143 N N . ASN A 1 262 ? 25.492 39.969 2.850 1.00 7.36 262 ASN A N 1
ATOM 2144 C CA . ASN A 1 262 ? 26.174 40.658 1.719 1.00 7.68 262 ASN A CA 1
ATOM 2145 C C . ASN A 1 262 ? 25.312 40.731 0.459 1.00 8.52 262 ASN A C 1
ATOM 2146 O O . ASN A 1 262 ? 25.635 41.523 -0.451 1.00 9.56 262 ASN A O 1
ATOM 2151 N N . ILE A 1 263 ? 24.219 39.976 0.370 1.00 7.74 263 ILE A N 1
ATOM 2152 C CA . ILE A 1 263 ? 23.237 40.145 -0.730 1.00 7.87 263 ILE A CA 1
ATOM 2153 C C . ILE A 1 263 ? 22.369 41.342 -0.366 1.00 8.71 263 ILE A C 1
ATOM 2154 O O . ILE A 1 263 ? 21.723 41.348 0.705 1.00 9.28 263 ILE A O 1
ATOM 2159 N N . LYS A 1 264 ? 22.400 42.321 -1.254 1.00 8.61 264 LYS A N 1
ATOM 2160 C CA . LYS A 1 264 ? 21.703 43.623 -1.114 1.00 10.36 264 LYS A CA 1
ATOM 2161 C C . LYS A 1 264 ? 21.052 43.886 -2.458 1.00 12.63 264 LYS A C 1
ATOM 2162 O O . LYS A 1 264 ? 21.600 44.638 -3.304 1.00 16.40 264 LYS A O 1
ATOM 2168 N N . ASN A 1 265 ? 19.941 43.217 -2.670 1.00 12.15 265 ASN A N 1
ATOM 2169 C CA . ASN A 1 265 ? 19.193 43.297 -3.942 1.00 12.84 265 ASN A CA 1
ATOM 2170 C C . ASN A 1 265 ? 17.742 43.261 -3.491 1.00 14.60 265 ASN A C 1
ATOM 2171 O O . ASN A 1 265 ? 17.293 42.201 -3.056 1.00 12.91 265 ASN A O 1
ATOM 2176 N N . GLU A 1 266 ? 17.042 44.392 -3.561 1.00 15.73 266 GLU A N 1
ATOM 2177 C CA . GLU A 1 266 ? 15.649 44.505 -3.061 1.00 19.59 266 GLU A CA 1
ATOM 2178 C C . GLU A 1 266 ? 14.746 43.522 -3.823 1.00 18.28 266 GLU A C 1
ATOM 2179 O O . GLU A 1 266 ? 13.664 43.225 -3.309 1.00 20.56 266 GLU A O 1
ATOM 2185 N N . LYS A 1 267 ? 15.136 43.005 -4.984 1.00 14.02 267 LYS A N 1
ATOM 2186 C CA . LYS A 1 267 ? 14.261 42.105 -5.782 1.00 16.24 267 LYS A CA 1
ATOM 2187 C C . LYS A 1 267 ? 14.514 40.650 -5.385 1.00 14.26 267 LYS A C 1
ATOM 2188 O O . LYS A 1 267 ? 13.932 39.748 -6.000 1.00 14.92 267 LYS A O 1
ATOM 2194 N N . ILE A 1 268 ? 15.369 40.414 -4.399 1.00 11.18 268 ILE A N 1
ATOM 2195 C CA . ILE A 1 268 ? 15.657 39.031 -3.931 1.00 11.31 268 ILE A CA 1
ATOM 2196 C C . ILE A 1 268 ? 15.318 38.926 -2.451 1.00 11.67 268 ILE A C 1
ATOM 2197 O O . ILE A 1 268 ? 15.765 39.761 -1.633 1.00 13.40 268 ILE A O 1
ATOM 2202 N N . ILE A 1 269 ? 14.531 37.912 -2.128 1.00 10.26 269 ILE A N 1
ATOM 2203 C CA . ILE A 1 269 ? 14.083 37.712 -0.739 1.00 9.97 269 ILE A CA 1
ATOM 2204 C C . ILE A 1 269 ? 14.927 36.599 -0.119 1.00 8.27 269 ILE A C 1
ATOM 2205 O O . ILE A 1 269 ? 14.976 35.485 -0.675 1.00 7.90 269 ILE A O 1
ATOM 2210 N N . LEU A 1 270 ? 15.599 36.947 0.974 1.00 7.66 270 LEU A N 1
ATOM 2211 C CA . LEU A 1 270 ? 16.560 36.055 1.659 1.00 7.72 270 LEU A CA 1
ATOM 2212 C C . LEU A 1 270 ? 15.858 35.282 2.764 1.00 7.17 270 LEU A C 1
ATOM 2213 O O . LEU A 1 270 ? 14.899 35.763 3.367 1.00 8.20 270 LEU A O 1
ATOM 2218 N N . PRO A 1 271 ? 16.379 34.072 3.060 1.00 6.98 271 PRO A N 1
ATOM 2219 C CA . PRO A 1 271 ? 15.893 33.297 4.200 1.00 8.12 271 PRO A CA 1
ATOM 2220 C C . PRO A 1 271 ? 16.288 33.943 5.525 1.00 9.11 271 PRO A C 1
ATOM 2221 O O . PRO A 1 271 ? 17.383 34.502 5.631 1.00 9.35 271 PRO A O 1
ATOM 2225 N N . LYS A 1 272 ? 15.367 33.878 6.484 1.00 9.69 272 LYS A N 1
ATOM 2226 C CA . LYS A 1 272 ? 15.532 34.579 7.777 1.00 12.31 272 LYS A CA 1
ATOM 2227 C C . LYS A 1 272 ? 15.050 33.654 8.882 1.00 10.93 272 LYS A C 1
ATOM 2228 O O . LYS A 1 272 ? 13.873 33.685 9.213 1.00 11.49 272 LYS A O 1
ATOM 2234 N N . PRO A 1 273 ? 15.930 32.832 9.481 1.00 9.71 273 PRO A N 1
ATOM 2235 C CA . PRO A 1 273 ? 15.494 31.996 10.599 1.00 9.90 273 PRO A CA 1
ATOM 2236 C C . PRO A 1 273 ? 15.193 32.804 11.858 1.00 10.55 273 PRO A C 1
ATOM 2237 O O . PRO A 1 273 ? 15.823 33.803 12.086 1.00 9.65 273 PRO A O 1
ATOM 2241 N N . TYR A 1 274 ? 14.253 32.307 12.653 1.00 8.79 274 TYR A N 1
ATOM 2242 C CA . TYR A 1 274 ? 13.811 32.947 13.910 1.00 9.94 274 TYR A CA 1
ATOM 2243 C C . TYR A 1 274 ? 14.896 32.848 14.988 1.00 10.05 274 TYR A C 1
ATOM 2244 O O . TYR A 1 274 ? 14.955 33.725 15.859 1.00 11.08 274 TYR A O 1
ATOM 2253 N N . GLU A 1 275 ? 15.718 31.799 14.975 1.00 9.22 275 GLU A N 1
ATOM 2254 C CA . GLU A 1 275 ? 16.873 31.614 15.888 1.00 9.85 275 GLU A CA 1
ATOM 2255 C C . GLU A 1 275 ? 17.963 30.946 15.061 1.00 9.80 275 GLU A C 1
ATOM 2256 O O . GLU A 1 275 ? 17.653 30.148 14.138 1.00 8.99 275 GLU A O 1
ATOM 2262 N N . GLU A 1 276 ? 19.226 31.242 15.344 1.00 8.90 276 GLU A N 1
ATOM 2263 C CA . GLU A 1 276 ? 20.307 30.711 14.481 1.00 9.60 276 GLU A CA 1
ATOM 2264 C C . GLU A 1 276 ? 20.392 29.188 14.593 1.00 9.17 276 GLU A C 1
ATOM 2265 O O . GLU A 1 276 ? 20.637 28.537 13.561 1.00 8.15 276 GLU A O 1
ATOM 2271 N N A GLU A 1 277 ? 20.150 28.638 15.787 0.50 8.94 277 GLU A N 1
ATOM 2272 N N B GLU A 1 277 ? 20.235 28.643 15.799 0.50 9.38 277 GLU A N 1
ATOM 2273 C CA A GLU A 1 277 ? 20.278 27.171 16.024 0.50 8.90 277 GLU A CA 1
ATOM 2274 C CA B GLU A 1 277 ? 20.463 27.189 16.018 0.50 9.69 277 GLU A CA 1
ATOM 2275 C C A GLU A 1 277 ? 19.114 26.412 15.381 0.50 8.52 277 GLU A C 1
ATOM 2276 C C B GLU A 1 277 ? 19.356 26.399 15.317 0.50 8.96 277 GLU A C 1
ATOM 2277 O O A GLU A 1 277 ? 19.163 25.172 15.375 0.50 8.24 277 GLU A O 1
ATOM 2278 O O B GLU A 1 277 ? 19.514 25.177 15.184 0.50 8.79 277 GLU A O 1
ATOM 2289 N N A SER A 1 278 ? 18.100 27.111 14.868 0.50 7.89 278 SER A N 1
ATOM 2290 N N B SER A 1 278 ? 18.279 27.071 14.897 0.50 8.05 278 SER A N 1
ATOM 2291 C CA A SER A 1 278 ? 16.917 26.462 14.253 0.50 7.63 278 SER A CA 1
ATOM 2292 C CA B SER A 1 278 ? 17.061 26.430 14.344 0.50 7.48 278 SER A CA 1
ATOM 2293 C C A SER A 1 278 ? 17.222 26.096 12.800 0.50 7.13 278 SER A C 1
ATOM 2294 C C B SER A 1 278 ? 17.173 26.264 12.826 0.50 7.03 278 SER A C 1
ATOM 2295 O O A SER A 1 278 ? 16.401 25.373 12.202 0.50 6.69 278 SER A O 1
ATOM 2296 O O B SER A 1 278 ? 16.156 25.869 12.222 0.50 6.27 278 SER A O 1
ATOM 2301 N N . HIS A 1 279 ? 18.326 26.584 12.227 1.00 6.19 279 HIS A N 1
ATOM 2302 C CA . HIS A 1 279 ? 18.573 26.389 10.779 1.00 6.09 279 HIS A CA 1
ATOM 2303 C C . HIS A 1 279 ? 19.937 25.743 10.623 1.00 5.79 279 HIS A C 1
ATOM 2304 O O . HIS A 1 279 ? 20.915 26.345 11.074 1.00 6.33 279 HIS A O 1
ATOM 2311 N N . VAL A 1 280 ? 20.000 24.581 9.973 1.00 6.16 280 VAL A N 1
ATOM 2312 C CA . VAL A 1 280 ? 21.283 23.930 9.612 1.00 6.15 280 VAL A CA 1
ATOM 2313 C C . VAL A 1 280 ? 21.569 24.082 8.124 1.00 5.97 280 VAL A C 1
ATOM 2314 O O . VAL A 1 280 ? 22.534 23.475 7.706 1.00 5.72 280 VAL A O 1
ATOM 2318 N N . TRP A 1 281 ? 20.756 24.805 7.343 1.00 6.05 281 TRP A N 1
ATOM 2319 C CA . TRP A 1 281 ? 21.245 25.276 6.018 1.00 6.07 281 TRP A CA 1
ATOM 2320 C C . TRP A 1 281 ? 21.582 24.091 5.116 1.00 6.36 281 TRP A C 1
ATOM 2321 O O . TRP A 1 281 ? 22.603 24.080 4.413 1.00 6.27 281 TRP A O 1
ATOM 2332 N N . HIS A 1 282 ? 20.665 23.134 5.039 1.00 6.27 282 HIS A N 1
ATOM 2333 C CA . HIS A 1 282 ? 20.717 22.119 3.965 1.00 6.27 282 HIS A CA 1
ATOM 2334 C C . HIS A 1 282 ? 20.611 22.804 2.606 1.00 6.72 282 HIS A C 1
ATOM 2335 O O . HIS A 1 282 ? 21.379 22.448 1.683 1.00 5.88 282 HIS A O 1
ATOM 2342 N N . LEU A 1 283 ? 19.690 23.761 2.489 1.00 6.00 283 LEU A N 1
ATOM 2343 C CA . LEU A 1 283 ? 19.477 24.498 1.228 1.00 6.30 283 LEU A CA 1
ATOM 2344 C C . LEU A 1 283 ? 19.440 25.964 1.616 1.00 6.29 283 LEU A C 1
ATOM 2345 O O . LEU A 1 283 ? 18.849 26.311 2.636 1.00 7.25 283 LEU A O 1
ATOM 2350 N N . PHE A 1 284 ? 20.026 26.797 0.773 1.00 6.32 284 PHE A N 1
ATOM 2351 C CA . PHE A 1 284 ? 19.944 28.263 0.952 1.00 6.27 284 PHE A CA 1
ATOM 2352 C C . PHE A 1 284 ? 19.023 28.777 -0.150 1.00 6.21 284 PHE A C 1
ATOM 2353 O O . PHE A 1 284 ? 19.423 28.887 -1.324 1.00 6.49 284 PHE A O 1
ATOM 2361 N N . VAL A 1 285 ? 17.788 29.074 0.234 1.00 6.28 285 VAL A N 1
ATOM 2362 C CA . VAL A 1 285 ? 16.690 29.296 -0.742 1.00 6.28 285 VAL A CA 1
ATOM 2363 C C . VAL A 1 285 ? 16.350 30.789 -0.769 1.00 6.67 285 VAL A C 1
ATOM 2364 O O . VAL A 1 285 ? 15.938 31.346 0.279 1.00 7.51 285 VAL A O 1
ATOM 2368 N N . ILE A 1 286 ? 16.513 31.356 -1.962 1.00 6.63 286 ILE A N 1
ATOM 2369 C CA . ILE A 1 286 ? 16.098 32.757 -2.221 1.00 7.23 286 ILE A CA 1
ATOM 2370 C C . ILE A 1 286 ? 14.816 32.765 -3.049 1.00 7.44 286 ILE A C 1
ATOM 2371 O O . ILE A 1 286 ? 14.503 31.769 -3.706 1.00 7.29 286 ILE A O 1
ATOM 2376 N N . ARG A 1 287 ? 14.104 33.890 -3.051 1.00 7.79 287 ARG A N 1
ATOM 2377 C CA . ARG A 1 287 ? 12.958 34.073 -3.964 1.00 8.73 287 ARG A CA 1
ATOM 2378 C C . ARG A 1 287 ? 13.168 35.316 -4.825 1.00 9.49 287 ARG A C 1
ATOM 2379 O O . ARG A 1 287 ? 13.666 36.337 -4.353 1.00 8.83 287 ARG A O 1
ATOM 2387 N N . THR A 1 288 ? 12.756 35.209 -6.072 1.00 9.51 288 THR A N 1
ATOM 2388 C CA . THR A 1 288 ? 12.753 36.374 -6.986 1.00 10.51 288 THR A CA 1
ATOM 2389 C C . THR A 1 288 ? 11.676 36.183 -8.046 1.00 11.13 288 THR A C 1
ATOM 2390 O O . THR A 1 288 ? 11.348 35.032 -8.366 1.00 10.03 288 THR A O 1
ATOM 2394 N N . LYS A 1 289 ? 11.164 37.294 -8.585 1.00 10.94 289 LYS A N 1
ATOM 2395 C CA . LYS A 1 289 ? 10.144 37.241 -9.658 1.00 14.71 289 LYS A CA 1
ATOM 2396 C C . LYS A 1 289 ? 10.700 36.721 -10.969 1.00 15.99 289 LYS A C 1
ATOM 2397 O O . LYS A 1 289 ? 9.894 36.211 -11.736 1.00 25.80 289 LYS A O 1
ATOM 2403 N N . ASP A 1 290 ? 11.992 36.841 -11.229 1.00 14.14 290 ASP A N 1
ATOM 2404 C CA . ASP A 1 290 ? 12.546 36.469 -12.554 1.00 16.20 290 ASP A CA 1
ATOM 2405 C C . ASP A 1 290 ? 13.451 35.254 -12.359 1.00 14.04 290 ASP A C 1
ATOM 2406 O O . ASP A 1 290 ? 14.631 35.287 -12.736 1.00 13.39 290 ASP A O 1
ATOM 2411 N N . ARG A 1 291 ? 12.914 34.201 -11.744 1.00 12.47 291 ARG A N 1
ATOM 2412 C CA . ARG A 1 291 ? 13.747 33.097 -11.213 1.00 11.61 291 ARG A CA 1
ATOM 2413 C C . ARG A 1 291 ? 14.505 32.387 -12.329 1.00 10.89 291 ARG A C 1
ATOM 2414 O O . ARG A 1 291 ? 15.701 32.077 -12.173 1.00 9.37 291 ARG A O 1
ATOM 2422 N N . ASP A 1 292 ? 13.847 32.062 -13.438 1.00 11.47 292 ASP A N 1
ATOM 2423 C CA . ASP A 1 292 ? 14.524 31.328 -14.540 1.00 12.57 292 ASP A CA 1
ATOM 2424 C C . ASP A 1 292 ? 15.600 32.221 -15.176 1.00 12.15 292 ASP A C 1
ATOM 2425 O O . ASP A 1 292 ? 16.680 31.727 -15.471 1.00 11.03 292 ASP A O 1
ATOM 2430 N N . LYS A 1 293 ? 15.338 33.513 -15.344 1.00 12.96 293 LYS A N 1
ATOM 2431 C CA . LYS A 1 293 ? 16.352 34.471 -15.870 1.00 13.76 293 LYS A CA 1
ATOM 2432 C C . LYS A 1 293 ? 17.534 34.563 -14.896 1.00 11.73 293 LYS A C 1
ATOM 2433 O O . LYS A 1 293 ? 18.676 34.542 -15.363 1.00 11.83 293 LYS A O 1
ATOM 2439 N N . LEU A 1 294 ? 17.267 34.606 -13.590 1.00 11.25 294 LEU A N 1
ATOM 2440 C CA . LEU A 1 294 ? 18.357 34.686 -12.591 1.00 10.42 294 LEU A CA 1
ATOM 2441 C C . LEU A 1 294 ? 19.207 33.418 -12.671 1.00 10.15 294 LEU A C 1
ATOM 2442 O O . LEU A 1 294 ? 20.443 33.496 -12.640 1.00 9.47 294 LEU A O 1
ATOM 2447 N N . GLN A 1 295 ? 18.588 32.244 -12.798 1.00 9.37 295 GLN A N 1
ATOM 2448 C CA . GLN A 1 295 ? 19.350 30.972 -12.819 1.00 9.59 295 GLN A CA 1
ATOM 2449 C C . GLN A 1 295 ? 20.286 30.992 -14.035 1.00 9.48 295 GLN A C 1
ATOM 2450 O O . GLN A 1 295 ? 21.458 30.617 -13.917 1.00 10.29 295 GLN A O 1
ATOM 2456 N N . GLU A 1 296 ? 19.800 31.465 -15.187 1.00 10.44 296 GLU A N 1
ATOM 2457 C CA . GLU A 1 296 ? 20.604 31.460 -16.433 1.00 12.18 296 GLU A CA 1
ATOM 2458 C C . GLU A 1 296 ? 21.750 32.473 -16.318 1.00 10.39 296 GLU A C 1
ATOM 2459 O O . GLU A 1 296 ? 22.873 32.151 -16.693 1.00 11.77 296 GLU A O 1
ATOM 2465 N N . TYR A 1 297 ? 21.475 33.646 -15.753 1.00 10.30 297 TYR A N 1
ATOM 2466 C CA . TYR A 1 297 ? 22.505 34.674 -15.491 1.00 10.95 297 TYR A CA 1
ATOM 2467 C C . TYR A 1 297 ? 23.604 34.088 -14.604 1.00 9.76 297 TYR A C 1
ATOM 2468 O O . TYR A 1 297 ? 24.801 34.220 -14.863 1.00 9.91 297 TYR A O 1
ATOM 2477 N N . LEU A 1 298 ? 23.202 33.423 -13.522 1.00 10.29 298 LEU A N 1
ATOM 2478 C CA . LEU A 1 298 ? 24.196 32.866 -12.580 1.00 9.89 298 LEU A CA 1
ATOM 2479 C C . LEU A 1 298 ? 25.029 31.809 -13.302 1.00 10.16 298 LEU A C 1
ATOM 2480 O O . LEU A 1 298 ? 26.247 31.759 -13.056 1.00 12.17 298 LEU A O 1
ATOM 2485 N N . LYS A 1 299 ? 24.394 30.986 -14.138 1.00 10.87 299 LYS A N 1
ATOM 2486 C CA . LYS A 1 299 ? 25.119 29.937 -14.889 1.00 12.63 299 LYS A CA 1
ATOM 2487 C C . LYS A 1 299 ? 26.151 30.621 -15.793 1.00 12.76 299 LYS A C 1
ATOM 2488 O O . LYS A 1 299 ? 27.309 30.148 -15.832 1.00 13.30 299 LYS A O 1
ATOM 2494 N N . ILE A 1 300 ? 25.775 31.693 -16.488 1.00 12.81 300 ILE A N 1
ATOM 2495 C CA . ILE A 1 300 ? 26.745 32.444 -17.352 1.00 15.27 300 ILE A CA 1
ATOM 2496 C C . ILE A 1 300 ? 27.895 32.978 -16.493 1.00 14.75 300 ILE A C 1
ATOM 2497 O O . ILE A 1 300 ? 29.069 33.007 -16.932 1.00 13.90 300 ILE A O 1
ATOM 2502 N N . LYS A 1 301 ? 27.607 33.340 -15.244 1.00 13.47 301 LYS A N 1
ATOM 2503 C CA . LYS A 1 301 ? 28.648 33.842 -14.312 1.00 13.33 301 LYS A CA 1
ATOM 2504 C C . LYS A 1 301 ? 29.387 32.704 -13.592 1.00 13.47 301 LYS A C 1
ATOM 2505 O O . LYS A 1 301 ? 30.164 33.009 -12.660 1.00 13.61 301 LYS A O 1
ATOM 2511 N N . GLY A 1 302 ? 29.175 31.447 -13.970 1.00 11.99 302 GLY A N 1
ATOM 2512 C CA . GLY A 1 302 ? 29.980 30.338 -13.437 1.00 12.97 302 GLY A CA 1
ATOM 2513 C C . GLY A 1 302 ? 29.471 29.804 -12.108 1.00 12.48 302 GLY A C 1
ATOM 2514 O O . GLY A 1 302 ? 30.280 29.257 -11.323 1.00 15.97 302 GLY A O 1
ATOM 2515 N N . ILE A 1 303 ? 28.173 29.961 -11.860 1.00 10.93 303 ILE A N 1
ATOM 2516 C CA . ILE A 1 303 ? 27.597 29.566 -10.550 1.00 10.14 303 ILE A CA 1
ATOM 2517 C C . ILE A 1 303 ? 26.477 28.554 -10.803 1.00 10.31 303 ILE A C 1
ATOM 2518 O O . ILE A 1 303 ? 25.490 28.911 -11.475 1.00 10.58 303 ILE A O 1
ATOM 2523 N N . GLN A 1 304 ? 26.657 27.329 -10.332 1.00 10.53 304 GLN A N 1
ATOM 2524 C CA . GLN A 1 304 ? 25.640 26.276 -10.544 1.00 11.45 304 GLN A CA 1
ATOM 2525 C C . GLN A 1 304 ? 24.558 26.427 -9.469 1.00 10.54 304 GLN A C 1
ATOM 2526 O O . GLN A 1 304 ? 24.896 26.597 -8.282 1.00 10.80 304 GLN A O 1
ATOM 2532 N N . THR A 1 305 ? 23.289 26.348 -9.860 1.00 9.35 305 THR A N 1
ATOM 2533 C CA . THR A 1 305 ? 22.139 26.379 -8.932 1.00 9.77 305 THR A CA 1
ATOM 2534 C C . THR A 1 305 ? 21.169 25.249 -9.294 1.00 10.42 305 THR A C 1
ATOM 2535 O O . THR A 1 305 ? 21.177 24.708 -10.404 1.00 12.61 305 THR A O 1
ATOM 2539 N N . LEU A 1 306 ? 20.345 24.900 -8.327 1.00 9.86 306 LEU A N 1
ATOM 2540 C CA . LEU A 1 306 ? 19.227 23.946 -8.496 1.00 10.33 306 LEU A CA 1
ATOM 2541 C C . LEU A 1 306 ? 18.007 24.638 -7.910 1.00 9.54 306 LEU A C 1
ATOM 2542 O O . LEU A 1 306 ? 18.148 25.619 -7.145 1.00 8.25 306 LEU A O 1
ATOM 2547 N N . ILE A 1 307 ? 16.849 24.084 -8.223 1.00 8.48 307 ILE A N 1
ATOM 2548 C CA . ILE A 1 307 ? 15.538 24.599 -7.762 1.00 8.01 307 ILE A CA 1
ATOM 2549 C C . ILE A 1 307 ? 14.932 23.581 -6.807 1.00 7.97 307 ILE A C 1
ATOM 2550 O O . ILE A 1 307 ? 14.777 22.393 -7.167 1.00 8.73 307 ILE A O 1
ATOM 2555 N N . HIS A 1 308 ? 14.585 24.054 -5.631 1.00 6.87 308 HIS A N 1
ATOM 2556 C CA . HIS A 1 308 ? 13.891 23.254 -4.599 1.00 6.60 308 HIS A CA 1
ATOM 2557 C C . HIS A 1 308 ? 12.630 23.994 -4.200 1.00 6.46 308 HIS A C 1
ATOM 2558 O O . HIS A 1 308 ? 12.677 24.702 -3.201 1.00 6.18 308 HIS A O 1
ATOM 2565 N N . TYR A 1 309 ? 11.530 23.874 -4.953 1.00 6.04 309 TYR A N 1
ATOM 2566 C CA . TYR A 1 309 ? 11.308 23.014 -6.111 1.00 6.09 309 TYR A CA 1
ATOM 2567 C C . TYR A 1 309 ? 10.483 23.833 -7.108 1.00 6.34 309 TYR A C 1
ATOM 2568 O O . TYR A 1 309 ? 9.800 24.78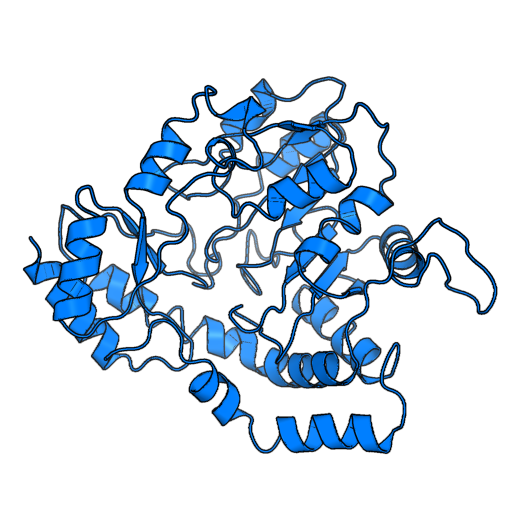0 -6.708 1.00 6.39 309 TYR A O 1
ATOM 2577 N N . PRO A 1 310 ? 10.497 23.520 -8.419 1.00 6.96 310 PRO A N 1
ATOM 2578 C CA . PRO A 1 310 ? 9.736 24.320 -9.394 1.00 7.49 310 PRO A CA 1
ATOM 2579 C C . PRO A 1 310 ? 8.296 23.895 -9.638 1.00 7.22 310 PRO A C 1
ATOM 2580 O O . PRO A 1 310 ? 7.527 24.728 -10.152 1.00 7.64 310 PRO A O 1
ATOM 2584 N N . ILE A 1 311 ? 7.957 22.639 -9.328 1.00 6.45 311 ILE A N 1
ATOM 2585 C CA . ILE A 1 311 ? 6.585 22.109 -9.565 1.00 6.70 311 ILE A CA 1
ATOM 2586 C C . ILE A 1 311 ? 6.095 21.538 -8.244 1.00 7.02 311 ILE A C 1
ATOM 2587 O O . ILE A 1 311 ? 6.712 20.618 -7.711 1.00 6.42 311 ILE A O 1
ATOM 2592 N N . PRO A 1 312 ? 5.009 22.086 -7.673 1.00 6.68 312 PRO A N 1
ATOM 2593 C CA . PRO A 1 312 ? 4.526 21.579 -6.399 1.00 7.12 312 PRO A CA 1
ATOM 2594 C C . PRO A 1 312 ? 3.818 20.252 -6.604 1.00 6.48 312 PRO A C 1
ATOM 2595 O O . PRO A 1 312 ? 3.333 19.945 -7.695 1.00 6.19 312 PRO A O 1
ATOM 2599 N N . PRO A 1 313 ? 3.759 19.436 -5.531 1.00 6.53 313 PRO A N 1
ATOM 2600 C CA . PRO A 1 313 ? 3.125 18.119 -5.615 1.00 6.55 313 PRO A CA 1
ATOM 2601 C C . PRO A 1 313 ? 1.737 18.119 -6.266 1.00 6.99 313 PRO A C 1
ATOM 2602 O O . PRO A 1 313 ? 1.492 17.298 -7.155 1.00 6.45 313 PRO A O 1
ATOM 2606 N N . HIS A 1 314 ? 0.873 19.056 -5.871 1.00 6.90 314 HIS A N 1
ATOM 2607 C CA . HIS A 1 314 ? -0.511 19.055 -6.397 1.00 6.83 314 HIS A CA 1
ATOM 2608 C C . HIS A 1 314 ? -0.565 19.347 -7.896 1.00 7.12 314 HIS A C 1
ATOM 2609 O O . HIS A 1 314 ? -1.640 19.077 -8.466 1.00 7.24 314 HIS A O 1
ATOM 2616 N N . LYS A 1 315 ? 0.496 19.864 -8.510 1.00 7.07 315 LYS A N 1
ATOM 2617 C CA . LYS A 1 315 ? 0.573 20.137 -9.962 1.00 7.30 315 LYS A CA 1
ATOM 2618 C C . LYS A 1 315 ? 1.279 19.026 -10.737 1.00 7.90 315 LYS A C 1
ATOM 2619 O O . LYS A 1 315 ? 1.343 19.130 -11.960 1.00 8.55 315 LYS A O 1
ATOM 2625 N N . GLN A 1 316 ? 1.773 17.997 -10.066 1.00 7.66 316 GLN A N 1
ATOM 2626 C CA . GLN A 1 316 ? 2.456 16.878 -10.732 1.00 7.51 316 GLN A CA 1
ATOM 2627 C C . GLN A 1 316 ? 1.446 15.937 -11.386 1.00 7.61 316 GLN A C 1
ATOM 2628 O O . GLN A 1 316 ? 0.316 15.779 -10.888 1.00 7.97 316 GLN A O 1
ATOM 2634 N N . ASN A 1 317 ? 1.879 15.258 -12.443 1.00 7.74 317 ASN A N 1
ATOM 2635 C CA . ASN A 1 317 ? 1.044 14.203 -13.064 1.00 8.98 317 ASN A CA 1
ATOM 2636 C C . ASN A 1 317 ? 0.719 13.118 -12.035 1.00 8.02 317 ASN A C 1
ATOM 2637 O O . ASN A 1 317 ? -0.382 12.551 -12.080 1.00 8.83 317 ASN A O 1
ATOM 2642 N N . ALA A 1 318 ? 1.645 12.836 -11.132 1.00 7.41 318 ALA A N 1
ATOM 2643 C CA . ALA A 1 318 ? 1.481 11.860 -10.033 1.00 7.74 318 ALA A CA 1
ATOM 2644 C C . ALA A 1 318 ? 0.214 12.156 -9.231 1.00 7.87 318 ALA A C 1
ATOM 2645 O O . ALA A 1 318 ? -0.429 11.207 -8.735 1.00 8.29 318 ALA A O 1
ATOM 2647 N N . TYR A 1 319 ? -0.099 13.438 -9.038 1.00 8.00 319 TYR A N 1
ATOM 2648 C CA . TYR A 1 319 ? -1.284 13.897 -8.268 1.00 7.74 319 TYR A CA 1
ATOM 2649 C C . TYR A 1 319 ? -2.250 14.619 -9.216 1.00 8.37 319 TYR A C 1
ATOM 2650 O O . TYR A 1 319 ? -2.826 15.678 -8.865 1.00 7.76 319 TYR A O 1
ATOM 2659 N N . LYS A 1 320 ? -2.458 14.037 -10.398 1.00 9.97 320 LYS A N 1
ATOM 2660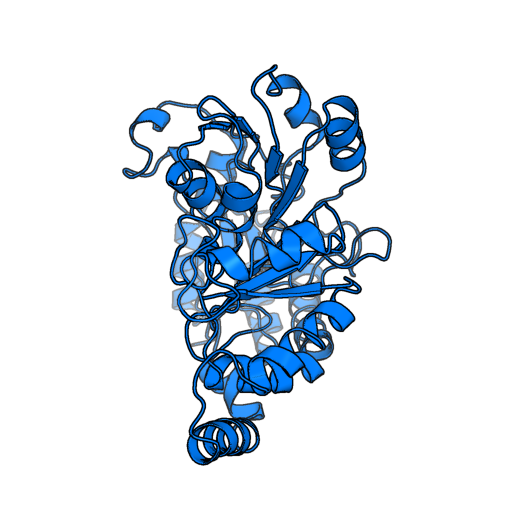 C CA . LYS A 1 320 ? -3.318 14.653 -11.455 1.00 12.62 320 LYS A CA 1
ATOM 2661 C C . LYS A 1 320 ? -4.666 15.106 -10.863 1.00 11.50 320 LYS A C 1
ATOM 2662 O O . LYS A 1 320 ? -5.201 16.191 -11.258 1.00 10.70 320 LYS A O 1
ATOM 2668 N N . GLU A 1 321 ? -5.213 14.298 -9.968 1.00 11.08 321 GLU A N 1
ATOM 2669 C CA . GLU A 1 321 ? -6.523 14.531 -9.317 1.00 11.60 321 GLU A CA 1
ATOM 2670 C C . GLU A 1 321 ? -6.523 15.856 -8.551 1.00 11.05 321 GLU A C 1
ATOM 2671 O O . GLU A 1 321 ? -7.624 16.364 -8.246 1.00 11.82 321 GLU A O 1
ATOM 2677 N N . TRP A 1 322 ? -5.352 16.423 -8.240 1.00 9.56 322 TRP A N 1
ATOM 2678 C CA . TRP A 1 322 ? -5.278 17.663 -7.429 1.00 8.93 322 TRP A CA 1
ATOM 2679 C C . TRP A 1 322 ? -4.892 18.859 -8.291 1.00 7.86 322 TRP A C 1
ATOM 2680 O O . TRP A 1 322 ? -4.714 19.947 -7.725 1.00 7.45 322 TRP A O 1
ATOM 2691 N N . ASN A 1 323 ? -4.740 18.681 -9.606 1.00 8.03 323 ASN A N 1
ATOM 2692 C CA . ASN A 1 323 ? -4.048 19.686 -10.450 1.00 9.31 323 ASN A CA 1
ATOM 2693 C C . ASN A 1 323 ? -4.871 20.977 -10.510 1.00 11.03 323 ASN A C 1
ATOM 2694 O O . ASN A 1 323 ? -4.263 22.037 -10.800 1.00 11.72 323 ASN A O 1
ATOM 2699 N N . ASN A 1 324 ? -6.176 20.910 -10.252 1.00 11.59 324 ASN A N 1
ATOM 2700 C CA . ASN A 1 324 ? -7.019 22.139 -10.295 1.00 12.62 324 ASN A CA 1
ATOM 2701 C C . ASN A 1 324 ? -7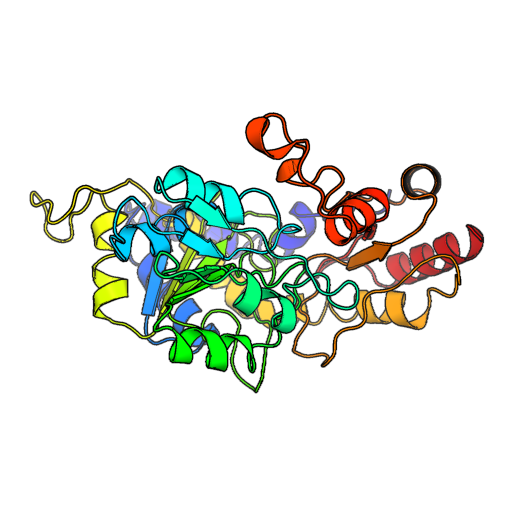.264 22.696 -8.898 1.00 11.76 324 ASN A C 1
ATOM 2702 O O . ASN A 1 324 ? -7.942 23.733 -8.776 1.00 11.61 324 ASN A O 1
ATOM 2707 N N . LEU A 1 325 ? -6.707 22.104 -7.846 1.00 10.24 325 LEU A N 1
ATOM 2708 C CA . LEU A 1 325 ? -6.786 22.728 -6.504 1.00 10.06 325 LEU A CA 1
ATOM 2709 C C . LEU A 1 325 ? -5.873 23.953 -6.474 1.00 9.38 325 LEU A C 1
ATOM 2710 O O . LEU A 1 325 ? -4.873 24.017 -7.213 1.00 9.73 325 LEU A O 1
ATOM 2715 N N . SER A 1 326 ? -6.260 24.905 -5.632 1.00 9.58 326 SER A N 1
ATOM 2716 C CA . SER A 1 326 ? -5.577 26.204 -5.498 1.00 8.78 326 SER A CA 1
ATOM 2717 C C . SER A 1 326 ? -4.835 26.241 -4.169 1.00 8.22 326 SER A C 1
ATOM 2718 O O . SER A 1 326 ? -5.491 26.250 -3.131 1.00 9.20 326 SER A O 1
ATOM 2721 N N . PHE A 1 327 ? -3.509 26.318 -4.234 1.00 7.08 327 PHE A N 1
ATOM 2722 C CA . PHE A 1 327 ? -2.632 26.573 -3.078 1.00 6.94 327 PHE A CA 1
ATOM 2723 C C . PHE A 1 327 ? -1.723 27.708 -3.488 1.00 6.70 327 PHE A C 1
ATOM 2724 O O . PHE A 1 327 ? -0.548 27.517 -3.825 1.00 6.02 327 PHE A O 1
ATOM 2732 N N . PRO A 1 328 ? -2.254 28.939 -3.505 1.00 6.14 328 PRO A N 1
ATOM 2733 C CA . PRO A 1 328 ? -1.506 30.035 -4.112 1.00 6.06 328 PRO A CA 1
ATOM 2734 C C . PRO A 1 328 ? -0.178 30.379 -3.438 1.00 6.42 328 PRO A C 1
ATOM 2735 O O . PRO A 1 328 ? 0.699 30.882 -4.128 1.00 6.46 328 PRO A O 1
ATOM 2739 N N . ILE A 1 329 ? -0.061 30.149 -2.134 1.00 5.75 329 ILE A N 1
ATOM 2740 C CA . ILE A 1 329 ? 1.226 30.466 -1.446 1.00 6.03 329 ILE A CA 1
ATOM 2741 C C . ILE A 1 329 ? 2.262 29.442 -1.932 1.00 6.06 329 ILE A C 1
ATOM 2742 O O . ILE A 1 329 ? 3.362 29.843 -2.392 1.00 5.40 329 ILE A O 1
ATOM 2747 N N . THR A 1 330 ? 1.918 28.159 -1.842 1.00 5.59 330 THR A N 1
ATOM 2748 C CA . THR A 1 330 ? 2.788 27.101 -2.399 1.00 5.55 330 THR A CA 1
ATOM 2749 C C . THR A 1 330 ? 3.126 27.364 -3.878 1.00 5.79 330 THR A C 1
ATOM 2750 O O . THR A 1 330 ? 4.293 27.184 -4.275 1.00 6.00 330 THR A O 1
ATOM 2754 N N . GLU A 1 331 ? 2.147 27.701 -4.706 1.00 5.77 331 GLU A N 1
ATOM 2755 C CA . GLU A 1 331 ? 2.382 27.942 -6.143 1.00 6.07 331 GLU A CA 1
ATOM 2756 C C . GLU A 1 331 ? 3.381 29.078 -6.329 1.00 6.60 331 GLU A C 1
ATOM 2757 O O . GLU A 1 331 ? 4.283 28.961 -7.164 1.00 6.53 331 GLU A O 1
ATOM 2763 N N . LYS A 1 332 ? 3.171 30.180 -5.619 1.00 6.37 332 LYS A N 1
ATOM 2764 C CA . LYS A 1 332 ? 4.100 31.329 -5.679 1.00 6.36 332 LYS A CA 1
ATOM 2765 C C . LYS A 1 332 ? 5.515 30.882 -5.311 1.00 6.16 332 LYS A C 1
ATOM 2766 O O . LYS A 1 332 ? 6.457 31.231 -6.017 1.00 6.16 332 LYS A O 1
ATOM 2772 N N . ILE A 1 333 ? 5.678 30.174 -4.195 1.00 5.90 333 ILE A N 1
ATOM 2773 C CA . ILE A 1 333 ? 7.030 29.739 -3.753 1.00 5.49 333 ILE A CA 1
ATOM 2774 C C . ILE A 1 333 ? 7.661 28.968 -4.911 1.00 5.37 333 ILE A C 1
ATOM 2775 O O . ILE A 1 333 ? 8.826 29.195 -5.211 1.00 5.61 333 ILE A O 1
ATOM 2780 N N . HIS A 1 334 ? 6.936 28.033 -5.505 1.00 5.87 334 HIS A N 1
ATOM 2781 C CA . HIS A 1 334 ? 7.517 27.149 -6.545 1.00 6.13 334 HIS A CA 1
ATOM 2782 C C . HIS A 1 334 ? 7.888 27.955 -7.794 1.00 6.69 334 HIS A C 1
ATOM 2783 O O . HIS A 1 334 ? 8.836 27.585 -8.495 1.00 7.28 334 HIS A O 1
ATOM 2790 N N . LYS A 1 335 ? 7.227 29.073 -8.051 1.00 7.07 335 LYS A N 1
ATOM 2791 C CA . LYS A 1 335 ? 7.571 29.920 -9.220 1.00 8.73 335 LYS A CA 1
ATOM 2792 C C . LYS A 1 335 ? 8.785 30.796 -8.942 1.00 8.43 335 LYS A C 1
ATOM 2793 O O . LYS A 1 335 ? 9.420 31.292 -9.911 1.00 8.00 335 LYS A O 1
ATOM 2799 N N . GLU A 1 336 ? 9.136 31.023 -7.684 1.00 7.25 336 GLU A N 1
ATOM 2800 C CA . GLU A 1 336 ? 10.091 32.085 -7.303 1.00 7.32 336 GLU A CA 1
ATOM 2801 C C . GLU A 1 336 ? 11.379 31.542 -6.684 1.00 7.23 336 GLU A C 1
ATOM 2802 O O . GLU A 1 336 ? 12.359 32.316 -6.655 1.00 7.33 336 GLU A O 1
ATOM 2808 N N . VAL A 1 337 ? 11.444 30.287 -6.220 1.00 6.46 337 VAL A N 1
ATOM 2809 C CA . VAL A 1 337 ? 12.616 29.840 -5.413 1.00 6.64 337 VAL A CA 1
ATOM 2810 C C . VAL A 1 337 ? 13.796 29.455 -6.304 1.00 6.81 337 VAL A C 1
ATOM 2811 O O . VAL A 1 337 ? 13.648 28.945 -7.431 1.00 7.01 337 VAL A O 1
ATOM 2815 N N . LEU A 1 338 ? 14.978 29.723 -5.791 1.00 6.80 338 LEU A N 1
ATOM 2816 C CA . LEU A 1 338 ? 16.251 29.218 -6.324 1.00 6.79 338 LEU A CA 1
ATOM 2817 C C . LEU A 1 338 ? 17.192 28.927 -5.159 1.00 6.30 338 LEU A C 1
ATOM 2818 O O . LEU A 1 338 ? 17.207 29.676 -4.178 1.00 6.38 338 LEU A O 1
ATOM 2823 N N . SER A 1 339 ? 17.959 27.842 -5.256 1.00 6.44 339 SER A N 1
ATOM 2824 C CA . SER A 1 339 ? 18.916 27.429 -4.204 1.00 6.09 339 SER A CA 1
ATOM 2825 C C . SER A 1 339 ? 20.336 27.818 -4.629 1.00 6.13 339 SER A C 1
ATOM 2826 O O . SER A 1 339 ? 20.761 27.505 -5.751 1.00 6.98 339 SER A O 1
ATOM 2829 N N . LEU A 1 340 ? 21.021 28.530 -3.754 1.00 6.83 340 LEU A N 1
ATOM 2830 C CA . LEU A 1 340 ? 22.424 28.962 -3.980 1.00 7.24 340 LEU A CA 1
ATOM 2831 C C . LEU A 1 340 ? 23.363 27.893 -3.453 1.00 6.94 340 LEU A C 1
ATOM 2832 O O . LEU A 1 340 ? 23.067 27.181 -2.494 1.00 7.06 340 LEU A O 1
ATOM 2837 N N . PRO A 1 341 ? 24.569 27.779 -4.029 1.00 7.50 341 PRO A N 1
ATOM 2838 C CA . PRO A 1 341 ? 25.524 26.811 -3.504 1.00 7.46 341 PRO A CA 1
ATOM 2839 C C . PRO A 1 341 ? 25.714 26.965 -1.996 1.00 7.35 341 PRO A C 1
ATOM 2840 O O . PRO A 1 341 ? 25.902 28.067 -1.519 1.00 7.90 341 PRO A O 1
ATOM 2844 N N . ILE A 1 342 ? 25.748 25.850 -1.266 1.00 7.08 342 ILE A N 1
ATOM 2845 C CA . ILE A 1 342 ? 26.104 25.849 0.175 1.00 7.12 342 ILE A CA 1
ATOM 2846 C C . ILE A 1 342 ? 26.494 24.429 0.565 1.00 7.51 342 ILE A C 1
ATOM 2847 O O . ILE A 1 342 ? 25.851 23.460 0.129 1.00 8.10 342 ILE A O 1
ATOM 2852 N N . SER A 1 343 ? 27.531 24.308 1.365 1.00 7.97 343 SER A N 1
ATOM 2853 C CA . SER A 1 343 ? 28.002 22.996 1.851 1.00 8.01 343 SER A CA 1
ATOM 2854 C C . SER A 1 343 ? 29.064 23.248 2.893 1.00 8.16 343 SER A C 1
ATOM 2855 O O . SER A 1 343 ? 29.530 24.367 3.074 1.00 8.52 343 SER A O 1
ATOM 2858 N N . PRO A 1 344 ? 29.467 22.191 3.615 1.00 8.34 344 PRO A N 1
ATOM 2859 C CA . PRO A 1 344 ? 30.527 22.354 4.594 1.00 9.04 344 PRO A CA 1
ATOM 2860 C C . PRO A 1 344 ? 31.924 22.610 4.026 1.00 9.81 344 PRO A C 1
ATOM 2861 O O . PRO A 1 344 ? 32.770 22.984 4.802 1.00 10.64 344 PRO A O 1
ATOM 2865 N N . VAL A 1 345 ? 32.101 22.397 2.723 1.00 9.83 345 VAL A N 1
ATOM 2866 C CA . VAL A 1 345 ? 33.455 22.469 2.110 1.00 10.02 345 VAL A CA 1
ATOM 2867 C C . VAL A 1 345 ? 33.509 23.640 1.134 1.00 10.56 345 VAL A C 1
ATOM 2868 O O . VAL A 1 345 ? 34.561 23.872 0.525 1.00 13.16 345 VAL A O 1
ATOM 2872 N N . MET A 1 346 ? 32.436 24.400 1.011 1.00 10.90 346 MET A N 1
ATOM 2873 C CA . MET A 1 346 ? 32.436 25.523 0.045 1.00 11.89 346 MET A CA 1
ATOM 2874 C C . MET A 1 346 ? 33.387 26.622 0.542 1.00 11.70 346 MET A C 1
ATOM 2875 O O . MET A 1 346 ? 33.331 26.951 1.676 1.00 12.31 346 MET A O 1
ATOM 2880 N N . ASN A 1 347 ? 34.209 27.160 -0.347 1.00 14.63 347 ASN A N 1
ATOM 2881 C CA . ASN A 1 347 ? 35.147 28.263 -0.032 1.00 17.68 347 ASN A CA 1
ATOM 2882 C C . ASN A 1 347 ? 34.342 29.545 0.180 1.00 16.14 347 ASN A C 1
ATOM 2883 O O . ASN A 1 347 ? 33.524 29.874 -0.605 1.00 15.24 347 ASN A O 1
ATOM 2888 N N . LYS A 1 348 ? 34.627 30.229 1.264 1.00 14.50 348 LYS A N 1
ATOM 2889 C CA . LYS A 1 348 ? 33.905 31.470 1.630 1.00 15.66 348 LYS A CA 1
ATOM 2890 C C . LYS A 1 348 ? 34.119 32.585 0.588 1.00 17.34 348 LYS A C 1
ATOM 2891 O O . LYS A 1 348 ? 33.215 33.356 0.343 1.00 14.81 348 LYS A O 1
ATOM 2897 N N . GLU A 1 349 ? 35.290 32.614 -0.051 1.00 18.31 349 GLU A N 1
ATOM 2898 C CA . GLU A 1 349 ? 35.491 33.673 -1.071 1.00 19.04 349 GLU A CA 1
ATOM 2899 C C . GLU A 1 349 ? 34.503 33.433 -2.259 1.00 17.33 349 GLU A C 1
ATOM 2900 O O . GLU A 1 349 ? 34.081 34.389 -2.855 1.00 15.24 349 GLU A O 1
ATOM 2906 N N . GLU A 1 350 ? 34.097 32.197 -2.564 1.00 16.01 350 GLU A N 1
ATOM 2907 C CA . GLU A 1 350 ? 33.057 31.952 -3.601 1.00 17.60 350 GLU A CA 1
ATOM 2908 C C . GLU A 1 350 ? 31.702 32.550 -3.174 1.00 12.66 350 GLU A C 1
ATOM 2909 O O . GLU A 1 350 ? 30.975 32.987 -4.001 1.00 10.85 350 GLU A O 1
ATOM 2915 N N . ALA A 1 351 ? 31.379 32.496 -1.891 1.00 11.37 351 ALA A N 1
ATOM 2916 C CA . ALA A 1 351 ? 30.105 33.072 -1.410 1.00 9.73 351 ALA A CA 1
ATOM 2917 C C . ALA A 1 351 ? 30.103 34.596 -1.565 1.00 9.78 351 ALA A C 1
ATOM 2918 O O . ALA A 1 351 ? 29.081 35.120 -1.919 1.00 8.43 351 ALA A O 1
ATOM 2920 N N . PHE A 1 352 ? 31.235 35.242 -1.293 1.00 9.71 352 PHE A N 1
ATOM 2921 C CA . PHE A 1 352 ? 31.332 36.710 -1.513 1.00 9.35 352 PHE A CA 1
ATOM 2922 C C . PHE A 1 352 ? 31.205 37.034 -3.000 1.00 8.75 352 PHE A C 1
ATOM 2923 O O . PHE A 1 352 ? 30.495 37.983 -3.322 1.00 9.14 352 PHE A O 1
ATOM 2931 N N . TYR A 1 353 ? 31.833 36.247 -3.862 1.00 9.19 353 TYR A N 1
ATOM 2932 C CA . TYR A 1 353 ? 31.699 36.384 -5.335 1.00 9.77 353 TYR A CA 1
ATOM 2933 C C . TYR A 1 353 ? 30.218 36.286 -5.716 1.00 8.88 353 TYR A C 1
ATOM 2934 O O . TYR A 1 353 ? 29.676 37.163 -6.432 1.00 8.20 353 TYR A O 1
ATOM 2943 N N . ILE A 1 354 ? 29.537 35.253 -5.206 1.00 8.18 354 ILE A N 1
ATOM 2944 C CA . ILE A 1 354 ? 28.112 35.021 -5.554 1.00 8.10 354 ILE A CA 1
ATOM 2945 C C . ILE A 1 354 ? 27.264 36.200 -5.061 1.00 7.70 354 ILE A C 1
ATOM 2946 O O . ILE A 1 354 ? 26.407 36.679 -5.793 1.00 8.09 354 ILE A O 1
ATOM 2951 N N . ALA A 1 355 ? 27.486 36.658 -3.830 1.00 8.10 355 ALA A N 1
ATOM 2952 C CA . ALA A 1 355 ? 26.716 37.779 -3.251 1.00 7.91 355 ALA A CA 1
ATOM 2953 C C . ALA A 1 355 ? 26.870 39.002 -4.159 1.00 7.44 355 ALA A C 1
ATOM 2954 O O . ALA A 1 355 ? 25.855 39.599 -4.499 1.00 7.15 355 ALA A O 1
ATOM 2956 N N . GLN A 1 356 ? 28.091 39.347 -4.554 1.00 8.30 356 GLN A N 1
ATOM 2957 C CA . GLN A 1 356 ? 28.240 40.548 -5.418 1.00 7.92 356 GLN A CA 1
ATOM 2958 C C . GLN A 1 356 ? 27.651 40.310 -6.815 1.00 8.08 356 GLN A C 1
ATOM 2959 O O . GLN A 1 356 ? 27.035 41.242 -7.353 1.00 7.57 356 GLN A O 1
ATOM 2965 N N . ILE A 1 357 ? 27.768 39.107 -7.376 1.00 8.11 357 ILE A N 1
ATOM 2966 C CA . ILE A 1 357 ? 27.118 38.819 -8.684 1.00 8.66 357 ILE A CA 1
ATOM 2967 C C . ILE A 1 357 ? 25.597 39.003 -8.541 1.00 8.30 357 ILE A C 1
ATOM 2968 O O . ILE A 1 357 ? 24.927 39.533 -9.451 1.00 8.54 357 ILE A O 1
ATOM 2973 N N . LEU A 1 358 ? 24.999 38.527 -7.455 1.00 8.23 358 LEU A N 1
ATOM 2974 C CA . LEU A 1 358 ? 23.543 38.732 -7.256 1.00 8.07 358 LEU A CA 1
ATOM 2975 C C . LEU A 1 358 ? 23.211 40.222 -7.169 1.00 7.99 358 LEU A C 1
ATOM 2976 O O . LEU A 1 358 ? 22.134 40.642 -7.674 1.00 8.33 358 LEU A O 1
ATOM 2981 N N . ASN A 1 359 ? 24.097 41.006 -6.558 1.00 7.77 359 ASN A N 1
ATOM 2982 C CA . ASN A 1 359 ? 23.820 42.453 -6.398 1.00 8.87 359 ASN A CA 1
ATOM 2983 C C . ASN A 1 359 ? 23.888 43.139 -7.762 1.00 8.98 359 ASN A C 1
ATOM 2984 O O . ASN A 1 359 ? 23.166 44.129 -7.958 1.00 9.91 359 ASN A O 1
ATOM 2989 N N . GLU A 1 360 ? 24.658 42.572 -8.675 1.00 8.73 360 GLU A N 1
ATOM 2990 C CA . GLU A 1 360 ? 24.802 43.127 -10.047 1.00 10.07 360 GLU A CA 1
ATOM 2991 C C . GLU A 1 360 ? 23.618 42.741 -10.930 1.00 11.77 360 GLU A C 1
ATOM 2992 O O . GLU A 1 360 ? 23.526 43.292 -12.051 1.00 11.88 360 GLU A O 1
ATOM 2998 N N . PHE A 1 361 ? 22.750 41.824 -10.492 1.00 11.81 361 PHE A N 1
ATOM 2999 C CA . PHE A 1 361 ? 21.572 41.423 -11.291 1.00 14.30 361 PHE A CA 1
ATOM 3000 C C . PHE A 1 361 ? 20.536 42.557 -11.316 1.00 17.38 361 PHE A C 1
ATOM 3001 O O . PHE A 1 361 ? 19.964 42.728 -12.424 1.00 24.84 361 PHE A O 1
ATOM 3009 N N . LEU A 1 362 ? 20.349 43.262 -10.198 1.00 23.53 362 LEU A N 1
ATOM 3010 C CA . LEU A 1 362 ? 19.474 44.456 -10.030 1.00 32.47 362 LEU A CA 1
ATOM 3011 C C . LEU A 1 362 ? 19.899 45.543 -11.021 1.00 32.28 362 LEU A C 1
ATOM 3012 O O . LEU A 1 362 ? 20.849 46.167 -10.603 1.00 26.39 362 LEU A O 1
#